Protein 7KUU (pdb70)

InterPro domains:
  IPR000866 Alkyl hydroperoxide reductase subunit C/ Thiol specific antioxidant [PF00578] (6-135)
  IPR013766 Thioredoxin domain [PS51352] (3-159)
  IPR019479 Peroxiredoxin, C-terminal [PF10417] (156-192)
  IPR024706 Peroxiredoxin, AhpC-type [PIRSF000239] (2-208)
  IPR036249 Thioredoxin-like superfamily [SSF52833] (3-209)
  IPR045020 1-Cys peroxiredoxin [cd03016] (5-208)

Structure (mmCIF, N/CA/C/O backbone):
data_7KUU
#
_entry.id   7KUU
#
_cell.length_a   41.569
_cell.length_b   95.239
_cell.length_c   59.830
_cell.angle_alpha   90.000
_cell.angle_beta   105.920
_cell.angle_gamma   90.000
#
_symmetry.space_group_name_H-M   'P 1 21 1'
#
loop_
_entity.id
_entity.type
_entity.pdbx_description
1 polymer 'Alkyl hydroperoxide reductase C'
2 water water
#
loop_
_atom_site.group_PDB
_atom_site.id
_atom_site.type_symbol
_atom_site.label_atom_id
_atom_site.label_alt_id
_atom_site.label_comp_id
_atom_site.label_asym_id
_atom_site.label_entity_id
_atom_site.label_seq_id
_atom_site.pdbx_PDB_ins_code
_atom_site.Cartn_x
_atom_site.Cartn_y
_atom_site.Cartn_z
_atom_site.occupancy
_atom_site.B_iso_or_equiv
_atom_site.auth_seq_id
_atom_site.auth_comp_id
_atom_site.auth_asym_id
_atom_site.auth_atom_id
_atom_site.pdbx_PDB_model_num
ATOM 1 N N . GLY A 1 14 ? -19.366 0.543 16.635 1.00 38.50 -2 GLY A N 1
ATOM 2 C CA . GLY A 1 14 ? -19.174 0.640 18.131 1.00 38.80 -2 GLY A CA 1
ATOM 3 C C . GLY A 1 14 ? -17.774 0.225 18.556 1.00 39.65 -2 GLY A C 1
ATOM 4 O O . GLY A 1 14 ? -17.186 -0.626 17.879 1.00 42.50 -2 GLY A O 1
ATOM 5 N N . SER A 1 15 ? -17.236 0.790 19.639 1.00 40.27 -1 SER A N 1
ATOM 6 C CA . SER A 1 15 ? -15.842 0.516 20.095 1.00 40.16 -1 SER A CA 1
ATOM 7 C C . SER A 1 15 ? -15.705 -0.923 20.591 1.00 36.18 -1 SER A C 1
ATOM 8 O O . SER A 1 15 ? -16.523 -1.352 21.441 1.00 33.11 -1 SER A O 1
ATOM 11 N N . HIS A 1 16 ? -14.651 -1.595 20.125 1.00 33.22 0 HIS A N 1
ATOM 12 C CA . HIS A 1 16 ? -14.292 -3.001 20.452 1.00 31.50 0 HIS A CA 1
ATOM 13 C C . HIS A 1 16 ? -12.840 -3.231 20.034 1.00 29.63 0 HIS A C 1
ATOM 14 O O . HIS A 1 16 ? -12.328 -2.437 19.221 1.00 27.81 0 HIS A O 1
ATOM 21 N N . MET A 1 17 ? -12.215 -4.303 20.522 1.00 34.48 1 MET A N 1
ATOM 22 C CA . MET A 1 17 ? -10.841 -4.703 20.112 1.00 34.93 1 MET A CA 1
ATOM 23 C C . MET A 1 17 ? -10.869 -5.052 18.616 1.00 31.92 1 MET A C 1
ATOM 24 O O . MET A 1 17 ? -11.606 -5.966 18.240 1.00 26.30 1 MET A O 1
ATOM 29 N N . LEU A 1 18 ? -10.137 -4.310 17.783 1.00 32.37 2 LEU A N 1
ATOM 30 C CA . LEU A 1 18 ? -10.191 -4.454 16.301 1.00 33.62 2 LEU A CA 1
ATOM 31 C C . LEU A 1 18 ? -9.649 -5.837 15.908 1.00 36.12 2 LEU A C 1
ATOM 32 O O . LEU A 1 18 ? -8.710 -6.333 16.562 1.00 32.38 2 LEU A O 1
ATOM 37 N N . ARG A 1 19 ? -10.246 -6.428 14.872 1.00 37.90 3 ARG A N 1
ATOM 38 C CA . ARG A 1 19 ? -9.872 -7.745 14.291 1.00 41.01 3 ARG A CA 1
ATOM 39 C C . ARG A 1 19 ? -9.442 -7.497 12.844 1.00 35.34 3 ARG A C 1
ATOM 40 O O . ARG A 1 19 ? -9.976 -6.559 12.262 1.00 32.92 3 ARG A O 1
ATOM 48 N N . LEU A 1 20 ? -8.544 -8.303 12.278 1.00 33.38 4 LEU A N 1
ATOM 49 C CA . LEU A 1 20 ? -8.201 -8.234 10.827 1.00 31.12 4 LEU A CA 1
ATOM 50 C C . LEU A 1 20 ? -9.486 -8.214 9.997 1.00 29.99 4 LEU A C 1
ATOM 51 O O . LEU A 1 20 ? -10.389 -9.005 10.307 1.00 28.02 4 LEU A O 1
ATOM 56 N N . GLY A 1 21 ? -9.564 -7.332 8.995 1.00 31.23 5 GLY A N 1
ATOM 57 C CA . GLY A 1 21 ? -10.739 -7.196 8.110 1.00 30.68 5 GLY A CA 1
ATOM 58 C C . GLY A 1 21 ? -11.754 -6.191 8.626 1.00 30.84 5 GLY A C 1
ATOM 59 O O . GLY A 1 21 ? -12.609 -5.799 7.844 1.00 31.26 5 GLY A O 1
ATOM 60 N N . ASP A 1 22 ? -11.665 -5.780 9.896 1.00 32.58 6 ASP A N 1
ATOM 61 C CA . ASP A 1 22 ? -12.471 -4.665 10.470 1.00 31.23 6 ASP A CA 1
ATOM 62 C C . ASP A 1 22 ? -12.042 -3.372 9.764 1.00 31.11 6 ASP A C 1
ATOM 63 O O . ASP A 1 22 ? -10.843 -3.234 9.418 1.00 27.69 6 ASP A O 1
ATOM 68 N N . ILE A 1 23 ? -12.980 -2.465 9.503 1.00 29.61 7 ILE A N 1
ATOM 69 C CA . ILE A 1 23 ? -12.638 -1.130 8.940 1.00 29.65 7 ILE A CA 1
ATOM 70 C C . ILE A 1 23 ? -11.903 -0.388 10.049 1.00 28.01 7 ILE A C 1
ATOM 71 O O . ILE A 1 23 ? -12.365 -0.491 11.191 1.00 24.22 7 ILE A O 1
ATOM 76 N N . ALA A 1 24 ? -10.781 0.273 9.750 1.00 25.13 8 ALA A N 1
ATOM 77 C CA . ALA A 1 24 ? -10.116 1.163 10.728 1.00 24.56 8 ALA A CA 1
ATOM 78 C C . ALA A 1 24 ? -11.034 2.372 10.915 1.00 25.44 8 ALA A C 1
ATOM 79 O O . ALA A 1 24 ? -11.195 3.162 9.980 1.00 24.95 8 ALA A O 1
ATOM 81 N N . PRO A 1 25 ? -11.694 2.546 12.087 1.00 23.44 9 PRO A N 1
ATOM 82 C CA . PRO A 1 25 ? -12.705 3.588 12.239 1.00 25.34 9 PRO A CA 1
ATOM 83 C C . PRO A 1 25 ? -12.137 5.003 12.055 1.00 26.77 9 PRO A C 1
ATOM 84 O O . PRO A 1 25 ? -11.057 5.322 12.543 1.00 24.73 9 PRO A O 1
ATOM 88 N N . ASP A 1 26 ? -12.887 5.822 11.322 1.00 25.53 10 ASP A N 1
ATOM 89 C CA . ASP A 1 26 ? -12.524 7.228 11.070 1.00 25.22 10 ASP A CA 1
ATOM 90 C C . ASP A 1 26 ? -12.676 8.019 12.368 1.00 26.64 10 ASP A C 1
ATOM 91 O O . ASP A 1 26 ? -13.493 7.619 13.247 1.00 26.55 10 ASP A O 1
ATOM 96 N N . PHE A 1 27 ? -11.933 9.115 12.458 1.00 24.32 11 PHE A N 1
ATOM 97 C CA . PHE A 1 27 ? -12.009 10.097 13.561 1.00 25.99 11 PHE A CA 1
ATOM 98 C C . PHE A 1 27 ? -11.477 11.429 13.037 1.00 24.93 11 PHE A C 1
ATOM 99 O O . PHE A 1 27 ? -10.956 11.462 11.920 1.00 25.62 11 PHE A O 1
ATOM 107 N N . GLU A 1 28 ? -11.656 12.493 13.816 1.00 26.27 12 GLU A N 1
ATOM 108 C CA . GLU A 1 28 ? -11.021 13.812 13.579 1.00 26.57 12 GLU A CA 1
ATOM 109 C C . GLU A 1 28 ? -10.273 14.174 14.865 1.00 24.54 12 GLU A C 1
ATOM 110 O O . GLU A 1 28 ? -10.892 14.112 15.943 1.00 23.86 12 GLU A O 1
ATOM 116 N N . GLN A 1 29 ? -8.991 14.513 14.799 1.00 22.21 13 GLN A N 1
ATOM 117 C CA . GLN A 1 29 ? -8.261 14.819 16.058 1.00 23.09 13 GLN A CA 1
ATOM 118 C C . GLN A 1 29 ? -7.119 15.784 15.792 1.00 23.73 13 GLN A C 1
ATOM 119 O O . GLN A 1 29 ? -6.499 15.729 14.704 1.00 24.18 13 GLN A O 1
ATOM 125 N N . ASP A 1 30 ? -6.827 16.589 16.809 1.00 24.22 14 ASP A N 1
ATOM 126 C CA . ASP A 1 30 ? -5.624 17.449 16.862 1.00 25.35 14 ASP A CA 1
ATOM 127 C C . ASP A 1 30 ? -4.401 16.557 16.756 1.00 22.43 14 ASP A C 1
ATOM 128 O O . ASP A 1 30 ? -4.525 15.352 17.052 1.00 21.23 14 ASP A O 1
ATOM 133 N N . SER A 1 31 ? -3.280 17.139 16.343 1.00 21.59 15 SER A N 1
ATOM 134 C CA . SER A 1 31 ? -1.990 16.447 16.160 1.00 20.60 15 SER A CA 1
ATOM 135 C C . SER A 1 31 ? -0.890 17.493 16.173 1.00 23.17 15 SER A C 1
ATOM 136 O O . SER A 1 31 ? -1.232 18.694 16.179 1.00 24.75 15 SER A O 1
ATOM 139 N N . SER A 1 32 ? 0.359 17.025 16.107 1.00 23.89 16 SER A N 1
ATOM 140 C CA . SER A 1 32 ? 1.592 17.836 15.962 1.00 24.19 16 SER A CA 1
ATOM 141 C C . SER A 1 32 ? 1.603 18.556 14.607 1.00 24.80 16 SER A C 1
ATOM 142 O O . SER A 1 32 ? 2.312 19.536 14.521 1.00 27.22 16 SER A O 1
ATOM 145 N N . GLU A 1 33 ? 0.889 18.065 13.586 1.00 26.55 17 GLU A N 1
ATOM 146 C CA . GLU A 1 33 ? 0.801 18.705 12.236 1.00 29.00 17 GLU A CA 1
ATOM 147 C C . GLU A 1 33 ? -0.652 19.034 11.863 1.00 28.88 17 GLU A C 1
ATOM 148 O O . GLU A 1 33 ? -1.028 18.741 10.726 1.00 34.49 17 GLU A O 1
ATOM 154 N N . GLY A 1 34 ? -1.456 19.565 12.782 1.00 25.67 18 GLY A N 1
ATOM 155 C CA . GLY A 1 34 ? -2.802 20.082 12.503 1.00 23.51 18 GLY A CA 1
ATOM 156 C C . GLY A 1 34 ? -3.897 19.079 12.803 1.00 24.55 18 GLY A C 1
ATOM 157 O O . GLY A 1 34 ? -3.602 17.904 13.054 1.00 23.64 18 GLY A O 1
ATOM 158 N N . ARG A 1 35 ? -5.142 19.536 12.727 1.00 23.44 19 ARG A N 1
ATOM 159 C CA . ARG A 1 35 ? -6.349 18.743 13.027 1.00 23.86 19 ARG A CA 1
ATOM 160 C C . ARG A 1 35 ? -6.58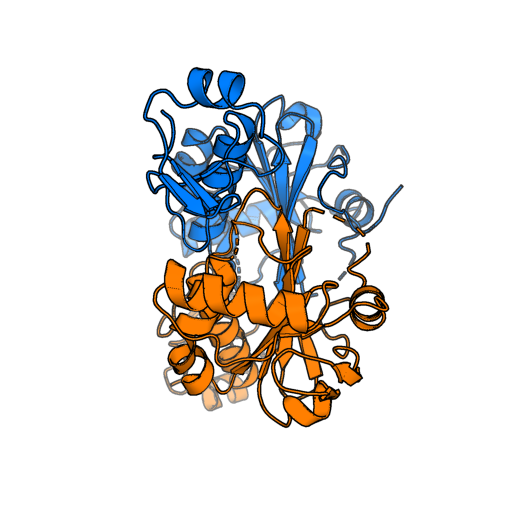8 17.784 11.854 1.00 24.18 19 ARG A C 1
ATOM 161 O O . ARG A 1 35 ? -6.550 18.251 10.692 1.00 24.94 19 ARG A O 1
ATOM 169 N N . ILE A 1 36 ? -6.677 16.474 12.121 1.00 21.79 20 ILE A N 1
ATOM 170 C CA . ILE A 1 36 ? -6.603 15.425 11.057 1.00 23.72 20 ILE A CA 1
ATOM 171 C C . ILE A 1 36 ? -7.871 14.565 11.084 1.00 23.80 20 ILE A C 1
ATOM 172 O O . ILE A 1 36 ? -8.343 14.223 12.174 1.00 25.67 20 ILE A O 1
ATOM 177 N N . ARG A 1 37 ? -8.428 14.273 9.911 1.00 24.61 21 ARG A N 1
ATOM 178 C CA . ARG A 1 37 ? -9.506 13.263 9.740 1.00 24.67 21 ARG A CA 1
ATOM 179 C C . ARG A 1 37 ? -8.846 12.049 9.083 1.00 22.42 21 ARG A C 1
ATOM 180 O O . ARG A 1 37 ? -8.371 12.201 7.979 1.00 23.11 21 ARG A O 1
ATOM 188 N N . LEU A 1 38 ? -8.794 10.899 9.756 1.00 21.65 22 LEU A N 1
ATOM 189 C CA . LEU A 1 38 ? -7.991 9.727 9.321 1.00 19.64 22 LEU A CA 1
ATOM 190 C C . LEU A 1 38 ? -8.242 9.332 7.855 1.00 20.63 22 LEU A C 1
ATOM 191 O O . LEU A 1 38 ? -7.227 9.217 7.092 1.00 18.21 22 LEU A O 1
ATOM 196 N N . HIS A 1 39 ? -9.486 9.005 7.488 1.00 20.88 23 HIS A N 1
ATOM 197 C CA . HIS A 1 39 ? -9.808 8.425 6.152 1.00 21.99 23 HIS A CA 1
ATOM 198 C C . HIS A 1 39 ? -9.463 9.453 5.068 1.00 22.50 23 HIS A C 1
ATOM 199 O O . HIS A 1 39 ? -8.871 9.062 4.038 1.00 24.30 23 HIS A O 1
ATOM 206 N N . GLU A 1 40 ? -9.796 10.725 5.311 1.00 23.36 24 GLU A N 1
ATOM 207 C CA . GLU A 1 40 ? -9.527 11.839 4.360 1.00 26.12 24 GLU A CA 1
ATOM 208 C C . GLU A 1 40 ? -8.009 11.961 4.188 1.00 24.32 24 GLU A C 1
ATOM 209 O O . GLU A 1 40 ? -7.569 12.145 3.031 1.00 21.74 24 GLU A O 1
ATOM 215 N N . TRP A 1 41 ? -7.259 11.841 5.294 1.00 21.84 25 TRP A N 1
ATOM 216 C CA . TRP A 1 41 ? -5.797 12.094 5.350 1.00 24.07 25 TRP A CA 1
ATOM 217 C C . TRP A 1 41 ? -5.057 10.956 4.647 1.00 22.77 25 TRP A C 1
ATOM 218 O O . TRP A 1 41 ? -4.099 11.249 3.890 1.00 22.35 25 TRP A O 1
ATOM 229 N N . LEU A 1 42 ? -5.504 9.712 4.853 1.00 22.89 26 LEU A N 1
ATOM 230 C CA . LEU A 1 42 ? -4.949 8.525 4.153 1.00 24.00 26 LEU A CA 1
ATOM 231 C C . LEU A 1 42 ? -5.214 8.615 2.643 1.00 25.38 26 LEU A C 1
ATOM 232 O O . LEU A 1 42 ? -4.270 8.286 1.864 1.00 26.25 26 LEU A O 1
ATOM 237 N N . GLY A 1 43 ? -6.429 9.030 2.246 1.00 25.65 27 GLY A N 1
ATOM 238 C CA . GLY A 1 43 ? -6.928 8.909 0.863 1.00 26.37 27 GLY A CA 1
ATOM 239 C C . GLY A 1 43 ? -6.928 7.448 0.436 1.00 29.34 27 GLY A C 1
ATOM 240 O O . GLY A 1 43 ? -7.461 6.606 1.180 1.00 27.57 27 GLY A O 1
ATOM 241 N N . ASP A 1 44 ? -6.278 7.128 -0.676 1.00 31.02 28 ASP A N 1
ATOM 242 C CA . ASP A 1 44 ? -6.214 5.729 -1.163 1.00 34.97 28 ASP A CA 1
ATOM 243 C C . ASP A 1 44 ? -4.838 5.129 -0.840 1.00 32.93 28 ASP A C 1
ATOM 244 O O . ASP A 1 44 ? -4.545 4.064 -1.397 1.00 34.37 28 ASP A O 1
ATOM 249 N N . SER A 1 45 ? -4.047 5.734 0.056 1.00 28.06 29 SER A N 1
ATOM 250 C CA . SER A 1 45 ? -2.717 5.189 0.441 1.00 28.22 29 SER A CA 1
ATOM 251 C C . SER A 1 45 ? -2.916 4.038 1.438 1.00 25.22 29 SER A C 1
ATOM 252 O O . SER A 1 45 ? -4.006 3.917 2.038 1.00 19.60 29 SER A O 1
ATOM 255 N N . TRP A 1 46 ? -1.869 3.240 1.620 1.00 23.99 30 TRP A N 1
ATOM 256 C CA . TRP A 1 46 ? -1.694 2.377 2.819 1.00 23.86 30 TRP A CA 1
ATOM 257 C C . TRP A 1 46 ? -1.366 3.262 4.030 1.00 22.28 30 TRP A C 1
ATOM 258 O O . TRP A 1 46 ? -0.767 4.323 3.816 1.00 21.70 30 TRP A O 1
ATOM 269 N N . GLY A 1 47 ? -1.816 2.865 5.231 1.00 22.01 31 GLY A N 1
ATOM 270 C CA . GLY A 1 47 ? -1.605 3.583 6.508 1.00 19.87 31 GLY A CA 1
ATOM 271 C C . GLY A 1 47 ? -1.003 2.671 7.567 1.00 20.19 31 GLY A C 1
ATOM 272 O O . GLY A 1 47 ? -1.249 1.446 7.493 1.00 20.03 31 GLY A O 1
ATOM 273 N N . VAL A 1 48 ? -0.173 3.213 8.458 1.00 19.16 32 VAL A N 1
ATOM 274 C CA . VAL A 1 48 ? 0.297 2.546 9.710 1.00 21.00 32 VAL A CA 1
ATOM 275 C C . VAL A 1 48 ? 0.038 3.540 10.837 1.00 21.05 32 VAL A C 1
ATOM 276 O O . VAL A 1 48 ? 0.617 4.646 10.803 1.00 23.53 32 VAL A O 1
ATOM 280 N N . LEU A 1 49 ? -0.863 3.174 11.737 1.00 19.33 33 LEU A N 1
ATOM 281 C CA . LEU A 1 49 ? -1.202 3.926 12.961 1.00 18.92 33 LEU A CA 1
ATOM 282 C C . LEU A 1 49 ? -0.475 3.264 14.138 1.00 19.69 33 LEU A C 1
ATOM 283 O O . LEU A 1 49 ? -0.787 2.111 14.464 1.00 19.35 33 LEU A O 1
ATOM 288 N N . PHE A 1 50 ? 0.517 3.954 14.696 1.00 21.85 34 PHE A N 1
ATOM 289 C CA . PHE A 1 50 ? 1.319 3.514 15.857 1.00 23.31 34 PHE A CA 1
ATOM 290 C C . PHE A 1 50 ? 0.778 4.172 17.124 1.00 23.21 34 PHE A C 1
ATOM 291 O O . PHE A 1 50 ? 0.807 5.408 17.179 1.00 22.95 34 PHE A O 1
ATOM 299 N N . SER A 1 51 ? 0.393 3.407 18.138 1.00 22.94 35 SER A N 1
ATOM 300 C CA . SER A 1 51 ? 0.003 3.984 19.450 1.00 24.90 35 SER A CA 1
ATOM 301 C C . SER A 1 51 ? 1.204 3.963 20.406 1.00 27.25 35 SER A C 1
ATOM 302 O O . SER A 1 51 ? 2.107 3.106 20.254 1.00 29.94 35 SER A O 1
ATOM 305 N N . HIS A 1 52 ? 1.204 4.917 21.338 1.00 26.45 36 HIS A N 1
ATOM 306 C CA . HIS A 1 52 ? 2.226 5.163 22.373 1.00 26.11 36 HIS A CA 1
ATOM 307 C C . HIS A 1 52 ? 1.463 5.574 23.625 1.00 29.51 36 HIS A C 1
ATOM 308 O O . HIS A 1 52 ? 0.697 6.527 23.584 1.00 27.07 36 HIS A O 1
ATOM 315 N N . PRO A 1 53 ? 1.576 4.815 24.737 1.00 29.46 37 PRO A N 1
ATOM 316 C CA . PRO A 1 53 ? 0.909 5.152 26.002 1.00 30.93 37 PRO A CA 1
ATOM 317 C C . PRO A 1 53 ? 1.039 6.591 26.543 1.00 28.43 37 PRO A C 1
ATOM 318 O O . PRO A 1 53 ? 0.067 7.117 27.106 1.00 24.28 37 PRO A O 1
ATOM 322 N N . ALA A 1 54 ? 2.233 7.166 26.434 1.00 25.27 38 ALA A N 1
ATOM 323 C CA . ALA A 1 54 ? 2.542 8.528 26.919 1.00 27.38 38 ALA A CA 1
ATOM 324 C C . ALA A 1 54 ? 3.830 9.037 26.259 1.00 26.07 38 ALA A C 1
ATOM 325 O O . ALA A 1 54 ? 4.693 8.213 25.947 1.00 28.04 38 ALA A O 1
ATOM 327 N N . ASP A 1 55 ? 3.915 10.360 26.100 1.00 22.59 39 ASP A N 1
ATOM 328 C CA . ASP A 1 55 ? 5.103 11.135 25.681 1.00 24.48 39 ASP A CA 1
ATOM 329 C C . ASP A 1 55 ? 6.257 10.876 26.669 1.00 23.57 39 ASP A C 1
ATOM 330 O O . ASP A 1 55 ? 5.983 10.379 27.762 1.00 22.85 39 ASP A O 1
ATOM 335 N N . PHE A 1 56 ? 7.499 11.197 26.294 1.00 22.98 40 PHE A N 1
ATOM 336 C CA . PHE A 1 56 ? 8.705 11.181 27.173 1.00 22.08 40 PHE A CA 1
ATOM 337 C C . PHE A 1 56 ? 8.907 9.793 27.814 1.00 22.45 40 PHE A C 1
ATOM 338 O O . PHE A 1 56 ? 9.182 9.732 29.042 1.00 23.99 40 PHE A O 1
ATOM 346 N N . THR A 1 57 ? 8.784 8.717 27.029 1.00 21.23 41 THR A N 1
ATOM 347 C CA . THR A 1 57 ? 9.006 7.296 27.452 1.00 21.83 41 THR A CA 1
ATOM 348 C C . THR A 1 57 ? 10.116 6.742 26.570 1.00 21.89 41 THR A C 1
ATOM 349 O O . THR A 1 57 ? 10.118 6.995 25.376 1.00 23.20 41 THR A O 1
ATOM 353 N N . PRO A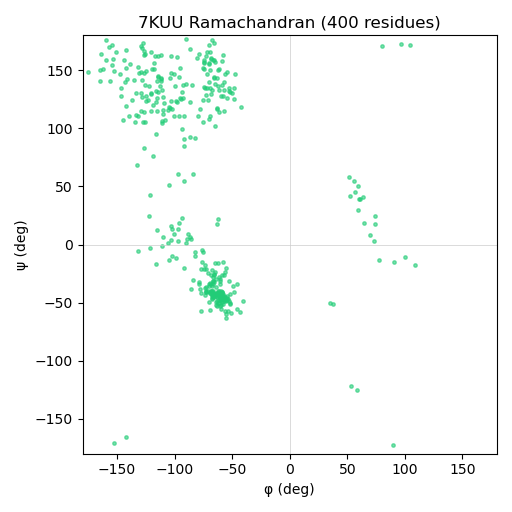 1 58 ? 11.157 6.098 27.133 1.00 21.26 42 PRO A N 1
ATOM 354 C CA . PRO A 1 58 ? 12.375 5.828 26.373 1.00 20.79 42 PRO A CA 1
ATOM 355 C C . PRO A 1 58 ? 12.211 4.895 25.156 1.00 20.39 42 PRO A C 1
ATOM 356 O O . PRO A 1 58 ? 12.785 5.191 24.123 1.00 19.82 42 PRO A O 1
ATOM 360 N N . VAL A 1 59 ? 11.487 3.777 25.283 1.00 19.73 43 VAL A N 1
ATOM 361 C CA . VAL A 1 59 ? 11.320 2.841 24.132 1.00 20.29 43 VAL A CA 1
ATOM 362 C C . VAL A 1 59 ? 10.598 3.586 23.006 1.00 20.51 43 VAL A C 1
ATOM 363 O O . VAL A 1 59 ? 11.035 3.525 21.865 1.00 21.83 43 VAL A O 1
ATOM 376 N N . THR A 1 61 ? 10.371 6.786 22.459 1.00 18.40 45 THR A N 1
ATOM 377 C CA . THR A 1 61 ? 11.259 7.755 21.844 1.00 20.13 45 THR A CA 1
ATOM 378 C C . THR A 1 61 ? 12.016 7.079 20.696 1.00 19.42 45 THR A C 1
ATOM 379 O O . THR A 1 61 ? 12.016 7.624 19.592 1.00 18.94 45 THR A O 1
ATOM 383 N N . THR A 1 62 ? 12.618 5.919 20.937 1.00 21.29 46 THR A N 1
ATOM 384 C CA . THR A 1 62 ? 13.481 5.214 19.947 1.00 21.90 46 THR A CA 1
ATOM 385 C C . THR A 1 62 ? 12.620 4.741 18.763 1.00 23.33 46 THR A C 1
ATOM 386 O O . THR A 1 62 ? 13.125 4.712 17.623 1.00 21.82 46 THR A O 1
ATOM 390 N N . GLU A 1 63 ? 11.346 4.416 19.008 1.00 23.38 47 GLU A N 1
ATOM 391 C CA . GLU A 1 63 ? 10.434 3.916 17.941 1.00 24.56 47 GLU A CA 1
ATOM 392 C C . GLU A 1 63 ? 10.035 5.062 17.009 1.00 22.71 47 GLU A C 1
ATOM 393 O O . GLU A 1 63 ? 10.040 4.856 15.786 1.00 24.39 47 GLU A O 1
ATOM 399 N N . LEU A 1 64 ? 9.712 6.222 17.558 1.00 23.47 48 LEU A N 1
ATOM 400 C CA . LEU A 1 64 ? 9.383 7.422 16.750 1.00 23.41 48 LEU A CA 1
ATOM 401 C C . LEU A 1 64 ? 10.642 7.859 16.011 1.00 22.61 48 LEU A C 1
ATOM 402 O O . LEU A 1 64 ? 10.496 8.274 14.849 1.00 24.08 48 LEU A O 1
ATOM 407 N N . GLY A 1 65 ? 11.833 7.702 16.605 1.00 20.00 49 GLY A N 1
ATOM 408 C CA . GLY A 1 65 ? 13.109 7.972 15.900 1.00 20.34 49 GLY A CA 1
ATOM 409 C C . GLY A 1 65 ? 13.260 7.154 14.609 1.00 20.22 49 GLY A C 1
ATOM 410 O O . GLY A 1 65 ? 13.468 7.754 13.566 1.00 17.64 49 GLY A O 1
ATOM 411 N N . PHE A 1 66 ? 13.187 5.819 14.707 1.00 22.10 50 PHE A N 1
ATOM 412 C CA . PHE A 1 66 ? 13.334 4.841 13.597 1.00 25.16 50 PHE A CA 1
ATOM 413 C C . PHE A 1 66 ? 12.229 5.031 12.555 1.00 22.75 50 PHE A C 1
ATOM 414 O O . PHE A 1 66 ? 12.513 4.911 11.332 1.00 22.80 50 PHE A O 1
ATOM 422 N N . THR A 1 67 ? 11.006 5.299 13.015 1.00 20.85 51 THR A N 1
ATOM 423 C CA . THR A 1 67 ? 9.829 5.567 12.164 1.00 21.46 51 THR A CA 1
ATOM 424 C C . THR A 1 67 ? 10.102 6.763 11.274 1.00 21.22 51 THR A C 1
ATOM 425 O O . THR A 1 67 ? 9.698 6.731 10.101 1.00 24.25 51 THR A O 1
ATOM 429 N N . ALA A 1 68 ? 10.689 7.803 11.853 1.00 21.77 52 ALA A N 1
ATOM 430 C CA . ALA A 1 68 ? 11.058 9.036 11.132 1.00 23.41 52 ALA A CA 1
ATOM 431 C C . ALA A 1 68 ? 12.236 8.727 10.190 1.00 23.22 52 ALA A C 1
ATOM 432 O O . ALA A 1 68 ? 12.233 9.268 9.092 1.00 22.02 52 ALA A O 1
ATOM 434 N N . LYS A 1 69 ? 13.174 7.857 10.570 1.00 24.55 53 LYS A N 1
ATOM 435 C CA . LYS A 1 69 ? 14.348 7.527 9.714 1.00 24.71 53 LYS A CA 1
ATOM 436 C C . LYS A 1 69 ? 13.930 6.753 8.451 1.00 25.35 53 LYS A C 1
ATOM 437 O O . LYS A 1 69 ? 14.638 6.858 7.431 1.00 27.23 53 LYS A O 1
ATOM 443 N N . LEU A 1 70 ? 12.814 6.026 8.494 1.00 27.40 54 LEU A N 1
ATOM 444 C CA . LEU A 1 70 ? 12.296 5.188 7.375 1.00 28.12 54 LEU A CA 1
ATOM 445 C C . LEU A 1 70 ? 11.291 5.990 6.538 1.00 27.33 54 LEU A C 1
ATOM 446 O O . LEU A 1 70 ? 10.469 5.370 5.867 1.00 28.63 54 LEU A O 1
ATOM 451 N N . LYS A 1 71 ? 11.365 7.321 6.585 1.00 28.88 55 LYS A N 1
ATOM 452 C CA . LYS A 1 71 ? 10.575 8.265 5.748 1.00 30.71 55 LYS A CA 1
ATOM 453 C C . LYS A 1 71 ? 10.577 7.838 4.274 1.00 26.37 55 LYS A C 1
ATOM 454 O O . LYS A 1 71 ? 9.487 7.736 3.698 1.00 23.34 55 LYS A O 1
ATOM 460 N N . ASP A 1 72 ? 11.758 7.671 3.680 1.00 25.95 56 ASP A N 1
ATOM 461 C CA . ASP A 1 72 ? 11.896 7.324 2.241 1.00 29.71 56 ASP A CA 1
ATOM 462 C C . ASP A 1 72 ? 11.284 5.938 2.020 1.00 26.95 56 ASP A C 1
ATOM 463 O O . ASP A 1 72 ? 10.532 5.789 1.028 1.00 24.85 56 ASP A O 1
ATOM 468 N N . GLN A 1 73 ? 11.544 4.992 2.939 1.00 26.80 57 GLN A N 1
ATOM 469 C CA . GLN A 1 73 ? 11.089 3.578 2.843 1.00 27.85 57 GLN A CA 1
ATOM 470 C C . GLN A 1 73 ? 9.557 3.538 2.860 1.00 27.11 57 GLN A C 1
ATOM 471 O O . GLN A 1 73 ? 8.981 2.811 2.038 1.00 28.12 57 GLN A O 1
ATOM 477 N N . PHE A 1 74 ? 8.890 4.309 3.721 1.00 26.48 58 PHE A N 1
ATOM 478 C CA . PHE A 1 74 ? 7.403 4.311 3.772 1.00 24.78 58 PHE A CA 1
ATOM 479 C C . PHE A 1 74 ? 6.866 4.949 2.481 1.00 24.97 58 PHE A C 1
ATOM 480 O O . PHE A 1 74 ? 5.820 4.520 1.963 1.00 24.65 58 PHE A O 1
ATOM 488 N N . ALA A 1 75 ? 7.585 5.930 1.937 1.00 26.67 59 ALA A N 1
ATOM 489 C CA . ALA A 1 75 ? 7.117 6.742 0.787 1.00 25.35 59 ALA A CA 1
ATOM 490 C C . ALA A 1 75 ? 7.292 5.915 -0.495 1.00 26.46 59 ALA A C 1
ATOM 491 O O . ALA A 1 75 ? 6.422 5.967 -1.374 1.00 25.93 59 ALA A O 1
ATOM 493 N N . GLN A 1 76 ? 8.383 5.158 -0.596 1.00 28.75 60 GLN A N 1
ATOM 494 C CA . GLN A 1 76 ? 8.570 4.189 -1.705 1.00 29.89 60 GLN A CA 1
ATOM 495 C C . GLN A 1 76 ? 7.339 3.274 -1.800 1.00 30.13 60 GLN A C 1
ATOM 496 O O . GLN A 1 76 ? 6.896 3.003 -2.927 1.00 33.69 60 GLN A O 1
ATOM 502 N N . ARG A 1 77 ? 6.805 2.806 -0.669 1.00 25.54 61 ARG A N 1
ATOM 503 C CA . ARG A 1 77 ? 5.705 1.803 -0.647 1.00 25.48 61 ARG A CA 1
ATOM 504 C C . ARG A 1 77 ? 4.343 2.506 -0.686 1.00 23.59 61 ARG A C 1
ATOM 505 O O . ARG A 1 77 ? 3.328 1.815 -0.511 1.00 23.65 61 ARG A O 1
ATOM 513 N N . GLY A 1 78 ? 4.302 3.836 -0.823 1.00 25.24 62 GLY A N 1
ATOM 514 C CA . GLY A 1 78 ? 3.036 4.613 -0.760 1.00 23.94 62 GLY A CA 1
ATOM 515 C C . GLY A 1 78 ? 2.322 4.481 0.587 1.00 23.77 62 GLY A C 1
ATOM 516 O O . GLY A 1 78 ? 1.057 4.446 0.613 1.00 24.17 62 GLY A O 1
ATOM 517 N N . VAL A 1 79 ? 3.085 4.459 1.687 1.00 22.92 63 VAL A N 1
ATOM 518 C CA . VAL A 1 79 ? 2.550 4.247 3.063 1.00 22.97 63 VAL A CA 1
ATOM 519 C C . VAL A 1 79 ? 2.628 5.547 3.863 1.00 22.10 63 VAL A C 1
ATOM 520 O O . VAL A 1 79 ? 3.764 6.019 4.061 1.00 20.40 63 VAL A O 1
ATOM 524 N N . LYS A 1 80 ? 1.480 6.025 4.360 1.00 21.83 64 LYS A N 1
ATOM 525 C CA . LYS A 1 80 ? 1.352 7.197 5.274 1.00 23.51 64 LYS A CA 1
ATOM 526 C C . LYS A 1 80 ? 1.425 6.717 6.734 1.00 24.54 64 LYS A C 1
ATOM 527 O O . LYS A 1 80 ? 0.803 5.695 7.069 1.00 21.06 64 LYS A O 1
ATOM 533 N N . VAL A 1 81 ? 2.140 7.454 7.582 1.00 24.82 65 VAL A N 1
ATOM 534 C CA . VAL A 1 81 ? 2.465 7.044 8.973 1.00 24.20 65 VAL A CA 1
ATOM 535 C C . VAL A 1 81 ? 1.781 8.043 9.903 1.00 23.64 65 VAL A C 1
ATOM 536 O O . VAL A 1 81 ? 1.901 9.254 9.643 1.00 24.85 65 VAL A O 1
ATOM 540 N N . LEU A 1 82 ? 1.074 7.559 10.923 1.00 22.99 66 LEU A N 1
ATOM 541 C CA . LEU A 1 82 ? 0.628 8.412 12.060 1.00 23.91 66 LEU A CA 1
ATOM 542 C C . LEU A 1 82 ? 1.047 7.744 13.364 1.00 20.02 66 LEU A C 1
ATOM 543 O O . LEU A 1 82 ? 0.932 6.493 13.466 1.00 18.28 66 LEU A O 1
ATOM 548 N N . ALA A 1 83 ? 1.469 8.553 14.326 1.00 17.78 67 ALA A N 1
ATOM 549 C CA . ALA A 1 83 ? 1.604 8.156 15.745 1.00 18.37 67 ALA A CA 1
ATOM 550 C C . ALA A 1 83 ? 0.355 8.631 16.496 1.00 18.84 67 ALA A C 1
ATOM 551 O O . ALA A 1 83 ? -0.335 9.510 15.979 1.00 19.45 67 ALA A O 1
ATOM 553 N N . LEU A 1 84 ? 0.092 8.071 17.673 1.00 19.89 68 LEU A N 1
ATOM 554 C CA . LEU A 1 84 ? -1.084 8.414 18.515 1.00 21.43 68 LEU A CA 1
ATOM 555 C C . LEU A 1 84 ? -0.665 8.278 19.970 1.00 24.66 68 LEU A C 1
ATOM 556 O O . LEU A 1 84 ? -0.131 7.193 20.328 1.00 24.57 68 LEU A O 1
ATOM 561 N N . SER A 1 85 ? -0.904 9.328 20.762 1.00 25.40 69 SER A N 1
ATOM 562 C CA . SER A 1 85 ? -0.633 9.365 22.220 1.00 26.79 69 SER A CA 1
ATOM 563 C C . SER A 1 85 ? -1.660 10.243 22.947 1.00 25.34 69 SER A C 1
ATOM 564 O O . SER A 1 85 ? -2.112 11.258 22.375 1.00 22.84 69 SER A O 1
ATOM 567 N N . VAL A 1 86 ? -1.995 9.881 24.187 1.00 28.86 70 VAL A N 1
ATOM 568 C CA . VAL A 1 86 ? -2.925 10.665 25.052 1.00 31.77 70 VAL A CA 1
ATOM 569 C C . VAL A 1 86 ? -2.058 11.705 25.765 1.00 33.09 70 VAL A C 1
ATOM 570 O O . VAL A 1 86 ? -1.485 11.387 26.817 1.00 41.33 70 VAL A O 1
ATOM 574 N N . ASP A 1 87 ? -1.947 12.886 25.170 1.00 32.30 71 ASP A N 1
ATOM 575 C CA . ASP A 1 87 ? -1.098 14.020 25.626 1.00 32.01 71 ASP A CA 1
ATOM 576 C C . ASP A 1 87 ? -1.394 15.186 24.679 1.00 31.23 71 ASP A C 1
ATOM 577 O O . ASP A 1 87 ? -1.733 14.956 23.515 1.00 30.16 71 ASP A O 1
ATOM 582 N N . PRO A 1 88 ? -1.317 16.456 25.148 1.00 29.73 72 PRO A N 1
ATOM 583 C CA . PRO A 1 88 ? -1.622 17.616 24.308 1.00 30.28 72 PRO A CA 1
ATOM 584 C C . PRO A 1 88 ? -0.581 17.868 23.200 1.00 29.50 72 PRO A C 1
ATOM 585 O O . PRO A 1 88 ? 0.513 17.337 23.308 1.00 25.97 72 PRO A O 1
ATOM 589 N N . VAL A 1 89 ? -0.928 18.709 22.212 1.00 27.47 73 VAL A N 1
ATOM 590 C CA . VAL A 1 89 ? -0.038 19.102 21.076 1.00 27.37 73 VAL A CA 1
ATOM 591 C C . VAL A 1 89 ? 1.306 19.590 21.634 1.00 25.54 73 VAL A C 1
ATOM 592 O O . VAL A 1 89 ? 2.340 19.167 21.099 1.00 22.50 73 VAL A O 1
ATOM 596 N N . ASP A 1 90 ? 1.261 20.526 22.595 1.00 26.25 74 ASP A N 1
ATOM 597 C CA . ASP A 1 90 ? 2.434 21.223 23.194 1.00 26.34 74 ASP A CA 1
ATOM 598 C C . ASP A 1 90 ? 3.440 20.157 23.660 1.00 25.44 74 ASP A C 1
ATOM 599 O O . ASP A 1 90 ? 4.628 20.207 23.242 1.00 28.51 74 ASP A O 1
ATOM 604 N N . SER A 1 91 ? 2.958 19.169 24.410 1.00 23.90 75 SER A N 1
ATOM 605 C CA . SER A 1 91 ? 3.734 18.008 24.918 1.00 23.99 75 SER A CA 1
ATOM 606 C C . SER A 1 91 ? 4.348 17.221 23.748 1.00 22.78 75 SER A C 1
ATOM 607 O O . SER A 1 91 ? 5.556 16.973 23.777 1.00 20.39 75 SER A O 1
ATOM 610 N N . HIS A 1 92 ? 3.552 16.875 22.729 1.00 24.42 76 HIS A N 1
ATOM 611 C CA . HIS A 1 92 ? 4.027 16.197 21.488 1.00 23.84 76 HIS A CA 1
ATOM 612 C C . HIS A 1 92 ? 5.166 16.992 20.838 1.00 23.44 76 HIS A C 1
ATOM 613 O O . HIS A 1 92 ? 6.162 16.358 20.401 1.00 21.30 76 HIS A O 1
ATOM 620 N N . LEU A 1 93 ? 5.033 18.322 20.747 1.00 25.54 77 LEU A N 1
ATOM 621 C CA . LEU A 1 93 ? 6.008 19.165 20.000 1.00 23.28 77 LEU A CA 1
ATOM 622 C C . LEU A 1 93 ? 7.335 19.168 20.758 1.00 22.25 77 LEU A C 1
ATOM 623 O O . LEU A 1 93 ? 8.403 19.015 20.111 1.00 18.09 77 LEU A O 1
ATOM 628 N N . LYS A 1 94 ? 7.277 19.283 22.087 1.00 24.62 78 LYS A N 1
ATOM 629 C CA . LYS A 1 94 ? 8.488 19.217 22.963 1.00 25.98 78 LYS A CA 1
ATOM 630 C C . LYS A 1 94 ? 9.172 17.861 22.788 1.00 23.90 78 LYS A C 1
ATOM 631 O O . LYS A 1 94 ? 10.412 17.807 22.708 1.00 20.69 78 LYS A O 1
ATOM 637 N N . TRP A 1 95 ? 8.378 16.797 22.769 1.00 24.87 79 TRP A N 1
ATOM 638 C CA . TRP A 1 95 ? 8.879 15.402 22.663 1.00 24.61 79 TRP A CA 1
ATOM 639 C C . TRP A 1 95 ? 9.544 15.205 21.296 1.00 25.40 79 TRP A C 1
ATOM 640 O O . TRP A 1 95 ? 10.638 14.593 21.250 1.00 26.25 79 TRP A O 1
ATOM 651 N N . ILE A 1 96 ? 8.938 15.749 20.232 1.00 25.22 80 ILE A N 1
ATOM 652 C CA . ILE A 1 96 ? 9.491 15.705 18.845 1.00 24.88 80 ILE A CA 1
ATOM 653 C C . ILE A 1 96 ? 10.867 16.372 18.846 1.00 24.85 80 ILE A C 1
ATOM 654 O O . ILE A 1 96 ? 11.761 15.839 18.177 1.00 26.10 80 ILE A O 1
ATOM 659 N N . ASP A 1 97 ? 11.045 17.485 19.568 1.00 25.29 81 ASP A N 1
ATOM 660 C CA . ASP A 1 97 ? 12.376 18.150 19.700 1.00 28.79 81 ASP A CA 1
ATOM 661 C C . ASP A 1 97 ? 13.410 17.175 20.291 1.00 25.25 81 ASP A C 1
ATOM 662 O O . ASP A 1 97 ? 14.503 17.101 19.743 1.00 29.03 81 ASP A O 1
ATOM 667 N N . ASP A 1 98 ? 13.070 16.436 21.352 1.00 25.17 82 ASP A N 1
ATOM 668 C CA . ASP A 1 98 ? 13.968 15.429 22.001 1.00 23.17 82 ASP A CA 1
ATOM 669 C C . ASP A 1 98 ? 14.242 14.259 21.050 1.00 21.43 82 ASP A C 1
ATOM 670 O O . ASP A 1 98 ? 15.430 13.845 20.915 1.00 22.70 82 ASP A O 1
ATOM 675 N N . ILE A 1 99 ? 13.196 13.773 20.373 1.00 19.71 83 ILE A N 1
ATOM 676 C CA . ILE A 1 99 ? 13.311 12.660 19.386 1.00 18.61 83 ILE A CA 1
ATOM 677 C C . ILE A 1 99 ? 14.274 13.114 18.282 1.00 19.72 83 ILE A C 1
ATOM 678 O O . ILE A 1 99 ? 15.232 12.384 18.023 1.00 18.48 83 ILE A O 1
ATOM 683 N N . ASN A 1 100 ? 14.032 14.283 17.686 1.00 21.67 84 ASN A N 1
ATOM 684 C CA . ASN A 1 100 ? 14.781 14.779 16.502 1.00 22.97 84 ASN A CA 1
ATOM 685 C C . ASN A 1 100 ? 16.269 14.829 16.862 1.00 25.73 84 ASN A C 1
ATOM 686 O O . ASN A 1 100 ? 17.084 14.384 16.063 1.00 26.86 84 ASN A O 1
ATOM 691 N N . GLU A 1 101 ? 16.583 15.332 18.058 1.00 27.95 85 GLU A N 1
ATOM 692 C CA . GLU A 1 101 ? 17.959 15.570 18.572 1.00 27.61 85 GLU A CA 1
ATOM 693 C C . GLU A 1 101 ? 18.637 14.265 19.042 1.00 24.29 85 GLU A C 1
ATOM 694 O O . GLU A 1 101 ? 19.764 13.999 18.594 1.00 28.47 85 GLU A O 1
ATOM 700 N N . THR A 1 102 ? 18.049 13.526 19.978 1.00 24.30 86 THR A N 1
ATOM 701 C CA . THR A 1 102 ? 18.658 12.300 20.585 1.00 22.89 86 THR A CA 1
ATOM 702 C C . THR A 1 102 ? 18.681 11.143 19.571 1.00 22.85 86 THR A C 1
ATOM 703 O O . THR A 1 102 ? 19.474 10.235 19.770 1.00 24.37 86 THR A O 1
ATOM 707 N N . GLN A 1 103 ? 17.798 11.122 18.567 1.00 22.27 87 GLN A N 1
ATOM 708 C CA . GLN A 1 103 ? 17.751 10.003 17.586 1.00 23.49 87 GLN A CA 1
ATOM 709 C C . GLN A 1 103 ? 18.345 10.474 16.255 1.00 27.46 87 GLN A C 1
ATOM 710 O O . GLN A 1 103 ? 18.362 9.662 15.307 1.00 28.69 87 GLN A O 1
ATOM 716 N N . ASP A 1 104 ? 18.808 11.730 16.172 1.00 29.19 88 ASP A N 1
ATOM 717 C CA . ASP A 1 104 ? 19.519 12.244 14.975 1.00 31.15 88 ASP A CA 1
ATOM 718 C C . ASP A 1 104 ? 18.586 12.123 13.756 1.00 30.31 88 ASP A C 1
ATOM 719 O O . ASP A 1 104 ? 18.995 11.557 12.713 1.00 27.99 88 ASP A O 1
ATOM 724 N N . THR A 1 105 ? 17.349 12.607 13.875 1.00 26.79 89 THR A N 1
ATOM 725 C CA . THR A 1 105 ? 16.376 12.532 12.767 1.00 26.09 89 THR A CA 1
ATOM 726 C C . THR A 1 105 ? 15.535 13.808 12.740 1.00 26.46 89 THR A C 1
ATOM 727 O O . THR A 1 105 ? 15.925 14.811 13.358 1.00 23.56 89 THR A O 1
ATOM 731 N N . ARG A 1 106 ? 14.439 13.762 11.990 1.00 27.93 90 ARG A N 1
ATOM 732 C CA . ARG A 1 106 ? 13.448 14.856 11.908 1.00 28.64 90 ARG A CA 1
ATOM 733 C C . ARG A 1 106 ? 12.073 14.206 11.760 1.00 25.58 90 ARG A C 1
ATOM 734 O O . ARG A 1 106 ? 11.816 13.607 10.703 1.00 24.34 90 ARG A O 1
ATOM 742 N N . VAL A 1 107 ? 11.241 14.236 12.804 1.00 23.76 91 VAL A N 1
ATOM 743 C CA . VAL A 1 107 ? 9.867 13.668 12.743 1.00 24.95 91 VAL A CA 1
ATOM 744 C C . VAL A 1 107 ? 9.109 14.484 11.703 1.00 27.93 91 VAL A C 1
ATOM 745 O O . VAL A 1 107 ? 8.958 15.707 11.950 1.00 27.85 91 VAL A O 1
ATOM 749 N N . ASN A 1 108 ? 8.677 13.844 10.604 1.00 28.06 92 ASN A N 1
ATOM 750 C CA . ASN A 1 108 ? 7.915 14.500 9.506 1.00 30.86 92 ASN A CA 1
ATOM 751 C C . ASN A 1 108 ? 6.489 13.947 9.381 1.00 27.35 92 ASN A C 1
ATOM 752 O O . ASN A 1 108 ? 5.847 14.273 8.380 1.00 26.00 92 ASN A O 1
ATOM 757 N N . PHE A 1 109 ? 5.994 13.177 10.353 1.00 25.83 93 PHE A N 1
ATOM 758 C CA . PHE A 1 109 ? 4.610 12.615 10.356 1.00 22.59 93 PHE A CA 1
ATOM 759 C C . PHE A 1 109 ? 3.857 13.165 11.560 1.00 21.98 93 PHE A C 1
ATOM 760 O O . PHE A 1 109 ? 4.463 13.622 12.524 1.00 23.02 93 PHE A O 1
ATOM 768 N N . PRO A 1 110 ? 2.509 13.200 11.526 1.00 20.22 94 PRO A N 1
ATOM 769 C CA . PRO A 1 110 ? 1.740 13.739 12.646 1.00 20.51 94 PRO A CA 1
ATOM 770 C C . PRO A 1 110 ? 1.721 12.765 13.831 1.00 20.26 94 PRO A C 1
ATOM 771 O O . PRO A 1 110 ? 1.543 11.560 13.647 1.00 20.49 94 PRO A O 1
ATOM 775 N N . ILE A 1 111 ? 1.935 13.291 15.024 1.00 19.12 95 ILE A N 1
ATOM 776 C CA . ILE A 1 111 ? 1.586 12.584 16.279 1.00 18.79 95 ILE A CA 1
ATOM 777 C C . ILE A 1 111 ? 0.214 13.113 16.706 1.00 18.56 95 ILE A C 1
ATOM 778 O O . ILE A 1 111 ? 0.113 14.280 17.085 1.00 18.26 95 ILE A O 1
ATOM 783 N N . ILE A 1 112 ? -0.815 12.282 16.620 1.00 20.49 96 ILE A N 1
ATOM 784 C CA . ILE A 1 112 ? -2.207 12.631 17.031 1.00 20.31 96 ILE A CA 1
ATOM 785 C C . ILE A 1 112 ? -2.208 13.002 18.515 1.00 20.58 96 ILE A C 1
ATOM 786 O O . ILE A 1 112 ? -1.677 12.201 19.315 1.00 19.24 96 ILE A O 1
ATOM 791 N N . ALA A 1 113 ? -2.769 14.163 18.878 1.00 20.64 97 ALA A N 1
ATOM 792 C CA . ALA A 1 113 ? -2.911 14.613 20.288 1.00 20.48 97 ALA A CA 1
ATOM 793 C C . ALA A 1 113 ? -4.271 14.160 20.807 1.00 22.28 97 ALA A C 1
ATOM 794 O O . ALA A 1 113 ? -5.248 14.902 20.614 1.00 23.45 97 ALA A O 1
ATOM 796 N N . ASP A 1 114 ? -4.331 12.973 21.404 1.00 21.43 98 ASP A N 1
ATOM 797 C CA . ASP A 1 114 ? -5.602 12.343 21.843 1.00 21.94 98 ASP A CA 1
ATOM 798 C C . ASP A 1 114 ? -5.914 12.727 23.302 1.00 22.33 98 ASP A C 1
ATOM 799 O O . ASP A 1 114 ? -6.173 11.817 24.118 1.00 20.59 98 ASP A O 1
ATOM 804 N N . ALA A 1 115 ? -5.958 14.028 23.592 1.00 22.49 99 ALA A N 1
ATOM 805 C CA . ALA A 1 115 ? -5.997 14.597 24.956 1.00 23.34 99 ALA A CA 1
ATOM 806 C C . ALA A 1 115 ? -7.353 14.276 25.595 1.00 24.26 99 ALA A C 1
ATOM 807 O O . ALA A 1 115 ? -7.373 14.022 26.792 1.00 25.29 99 ALA A O 1
ATOM 809 N N . ASP A 1 116 ? -8.420 14.215 24.800 1.00 23.68 100 ASP A N 1
ATOM 810 C CA . ASP A 1 116 ? -9.784 13.871 25.268 1.00 26.91 100 ASP A CA 1
ATOM 811 C C . ASP A 1 116 ? -10.010 12.348 25.181 1.00 26.11 100 ASP A C 1
ATOM 812 O O . ASP A 1 116 ? -11.136 11.909 25.485 1.00 24.93 100 ASP A O 1
ATOM 817 N N . ARG A 1 117 ? -8.998 11.582 24.753 1.00 25.82 101 ARG A N 1
ATOM 818 C CA . ARG A 1 117 ? -8.999 10.090 24.729 1.00 28.61 101 ARG A CA 1
ATOM 819 C C . ARG A 1 117 ? -9.951 9.512 23.670 1.00 27.22 101 ARG A C 1
ATOM 820 O O . ARG A 1 117 ? -10.129 8.285 23.672 1.00 26.55 101 ARG A O 1
ATOM 828 N N . LYS A 1 118 ? -10.530 10.339 22.798 1.00 26.38 102 LYS A N 1
ATOM 829 C CA . LYS A 1 118 ? -11.600 9.924 21.852 1.00 26.52 102 LYS A CA 1
ATOM 830 C C . LYS A 1 118 ? -11.098 8.786 20.948 1.00 25.43 102 LYS A C 1
ATOM 831 O O . LYS A 1 118 ? -11.872 7.814 20.735 1.00 23.01 102 LYS A O 1
ATOM 837 N N . VAL A 1 119 ? -9.882 8.927 20.402 1.00 22.33 103 VAL A N 1
ATOM 838 C CA . VAL A 1 119 ? -9.335 7.982 19.388 1.00 22.22 103 VAL A CA 1
ATOM 839 C C . VAL A 1 119 ? -8.877 6.701 20.099 1.00 20.99 103 VAL A C 1
ATOM 840 O O . VAL A 1 119 ? -9.118 5.606 19.556 1.00 18.95 103 VAL A O 1
ATOM 844 N N . SER A 1 120 ? -8.233 6.828 21.251 1.00 19.95 104 SER A N 1
ATOM 845 C CA . SER A 1 120 ? -7.836 5.664 22.081 1.00 21.44 104 SER A CA 1
ATOM 846 C C . SER A 1 120 ? -9.065 4.862 22.531 1.00 22.48 104 SER A C 1
ATOM 847 O O . SER A 1 120 ? -9.057 3.618 22.420 1.00 25.50 104 SER A O 1
ATOM 850 N N . GLU A 1 121 ? -10.119 5.512 22.984 1.00 25.30 105 GLU A N 1
ATOM 851 C CA . GLU A 1 121 ? -11.345 4.777 23.405 1.00 27.01 105 GLU A CA 1
ATOM 852 C C . GLU A 1 121 ? -11.985 4.122 22.186 1.00 26.25 105 GLU A C 1
ATOM 853 O O . GLU A 1 121 ? -12.347 2.949 22.273 1.00 28.42 105 GLU A O 1
ATOM 859 N N . LEU A 1 122 ? -12.033 4.819 21.057 1.00 28.91 106 LEU A N 1
ATOM 860 C CA . LEU A 1 122 ? -12.611 4.307 19.786 1.00 27.96 106 LEU A CA 1
ATOM 861 C C . LEU A 1 122 ? -11.864 3.052 19.315 1.00 27.09 106 LEU A C 1
ATOM 862 O O . LEU A 1 122 ? -12.535 2.094 18.883 1.00 26.25 106 LEU A O 1
ATOM 867 N N . TYR A 1 123 ? -10.526 3.047 19.384 1.00 25.49 107 TYR A N 1
ATOM 868 C CA . TYR A 1 123 ? -9.657 1.900 18.992 1.00 24.03 107 TYR A CA 1
ATOM 869 C C . TYR A 1 123 ? -9.508 0.920 20.173 1.00 24.72 107 TYR A C 1
ATOM 870 O O . TYR A 1 123 ? -8.739 -0.044 20.082 1.00 24.67 107 TYR A O 1
ATOM 879 N N . ASP A 1 124 ? -10.224 1.174 21.268 1.00 25.37 108 ASP A N 1
ATOM 880 C CA . ASP A 1 124 ? -10.282 0.326 22.483 1.00 27.57 108 ASP A CA 1
ATOM 881 C C . ASP A 1 124 ? -8.870 0.023 22.988 1.00 27.04 108 ASP A C 1
ATOM 882 O O . ASP A 1 124 ? -8.650 -1.111 23.406 1.00 27.43 108 ASP A O 1
ATOM 887 N N . LEU A 1 125 ? -7.972 1.012 22.982 1.00 27.79 109 LEU A N 1
ATOM 888 C CA . LEU A 1 125 ? -6.581 0.882 23.488 1.00 30.36 109 LEU A CA 1
ATOM 889 C C . LEU A 1 125 ? -6.460 1.197 24.995 1.00 33.09 109 LEU A C 1
ATOM 890 O O . LEU A 1 125 ? -5.310 1.281 25.463 1.00 32.21 109 LEU A O 1
ATOM 895 N N . ILE A 1 126 ? -7.568 1.364 25.726 1.00 37.71 110 ILE A N 1
ATOM 896 C CA . ILE A 1 126 ? -7.577 1.670 27.195 1.00 42.10 110 ILE A CA 1
ATOM 897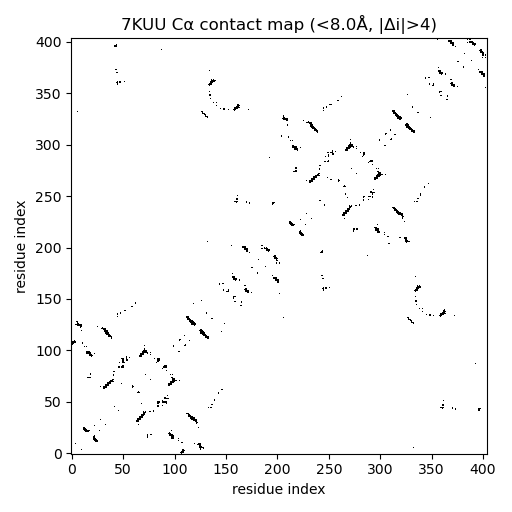 C C . ILE A 1 126 ? -8.464 0.660 27.934 1.00 40.31 110 ILE A C 1
ATOM 898 O O . ILE A 1 126 ? -7.867 -0.223 28.574 1.00 41.08 110 ILE A O 1
ATOM 903 N N . THR A 1 135 ? 0.911 -2.205 30.293 1.00 45.16 119 THR A N 1
ATOM 904 C CA . THR A 1 135 ? 1.085 -1.106 29.300 1.00 42.36 119 THR A CA 1
ATOM 905 C C . THR A 1 135 ? 1.607 -1.703 27.989 1.00 42.75 119 THR A C 1
ATOM 906 O O . THR A 1 135 ? 2.748 -2.224 27.963 1.00 38.60 119 THR A O 1
ATOM 910 N N . VAL A 1 136 ? 0.777 -1.675 26.952 1.00 40.11 120 VAL A N 1
ATOM 911 C CA . VAL A 1 136 ? 1.121 -2.225 25.611 1.00 40.44 120 VAL A CA 1
ATOM 912 C C . VAL A 1 136 ? 1.026 -1.089 24.595 1.00 39.15 120 VAL A C 1
ATOM 913 O O . VAL A 1 136 ? 0.493 -0.022 24.912 1.00 33.63 120 VAL A O 1
ATOM 917 N N . ARG A 1 137 ? 1.571 -1.296 23.413 1.00 38.36 121 ARG A N 1
ATOM 918 C CA . ARG A 1 137 ? 1.305 -0.365 22.297 1.00 37.15 121 ARG A CA 1
ATOM 919 C C . ARG A 1 137 ? 1.007 -1.188 21.054 1.00 33.99 121 ARG A C 1
ATOM 920 O O . ARG A 1 137 ? 1.627 -2.249 20.875 1.00 32.19 121 ARG A O 1
ATOM 928 N N . SER A 1 138 ? 0.059 -0.705 20.262 1.00 32.34 122 SER A N 1
ATOM 929 C CA . SER A 1 138 ? -0.484 -1.403 19.077 1.00 29.20 122 SER A CA 1
ATOM 930 C C . SER A 1 138 ? -0.060 -0.645 17.816 1.00 25.48 122 SER A C 1
ATOM 931 O O . SER A 1 138 ? -0.048 0.608 17.851 1.00 23.05 122 SER A O 1
ATOM 934 N N . LEU A 1 139 ? 0.291 -1.357 16.744 1.00 24.17 123 LEU A N 1
ATOM 935 C CA . LEU A 1 139 ? 0.298 -0.727 15.400 1.00 24.31 123 LEU A CA 1
ATOM 936 C C . LEU A 1 139 ? -0.759 -1.397 14.532 1.00 21.56 123 LEU A C 1
ATOM 937 O O . LEU A 1 139 ? -0.944 -2.614 14.625 1.00 21.72 123 LEU A O 1
ATOM 942 N N . PHE A 1 140 ? -1.447 -0.597 13.733 1.00 20.51 124 PHE A N 1
ATOM 943 C CA . PHE A 1 140 ? -2.476 -1.066 12.774 1.00 19.51 124 PHE A CA 1
ATOM 944 C C . PHE A 1 140 ? -1.985 -0.756 11.370 1.00 18.11 124 PHE A C 1
ATOM 945 O O . PHE A 1 140 ? -1.630 0.377 11.108 1.00 17.31 124 PHE A O 1
ATOM 953 N N . ILE A 1 141 ? -1.949 -1.756 10.509 1.00 18.87 125 ILE A N 1
ATOM 954 C CA . ILE A 1 141 ? -1.645 -1.543 9.076 1.00 19.22 125 ILE A CA 1
ATOM 955 C C . ILE A 1 141 ? -2.997 -1.494 8.374 1.00 19.03 125 ILE A C 1
ATOM 956 O O . ILE A 1 141 ? -3.751 -2.463 8.514 1.00 19.28 125 ILE A O 1
ATOM 961 N N . ILE A 1 142 ? -3.262 -0.385 7.680 1.00 19.24 126 ILE A N 1
ATOM 962 C CA . ILE A 1 142 ? -4.558 -0.056 7.028 1.00 21.88 126 ILE A CA 1
ATOM 963 C C . ILE A 1 142 ? -4.339 -0.030 5.512 1.00 21.48 126 ILE A C 1
ATOM 964 O O . ILE A 1 142 ? -3.352 0.568 5.047 1.00 24.19 126 ILE A O 1
ATOM 969 N N . ASP A 1 143 ? -5.206 -0.706 4.775 1.00 20.62 127 ASP A N 1
ATOM 970 C CA . ASP A 1 143 ? -5.105 -0.835 3.306 1.00 20.81 127 ASP A CA 1
ATOM 971 C C . ASP A 1 143 ? -5.864 0.319 2.665 1.00 21.75 127 ASP A C 1
ATOM 972 O O . ASP A 1 143 ? -6.362 1.191 3.375 1.00 20.07 127 ASP A O 1
ATOM 977 N N . PRO A 1 144 ? -5.850 0.439 1.316 1.00 22.87 128 PRO A N 1
ATOM 978 C CA . PRO A 1 144 ? -6.584 1.504 0.623 1.00 23.77 128 PRO A CA 1
ATOM 979 C C . PRO A 1 144 ? -8.097 1.555 0.899 1.00 24.60 128 PRO A C 1
ATOM 980 O O . PRO A 1 144 ? -8.631 2.635 0.858 1.00 26.46 128 PRO A O 1
ATOM 984 N N . ASN A 1 145 ? -8.726 0.438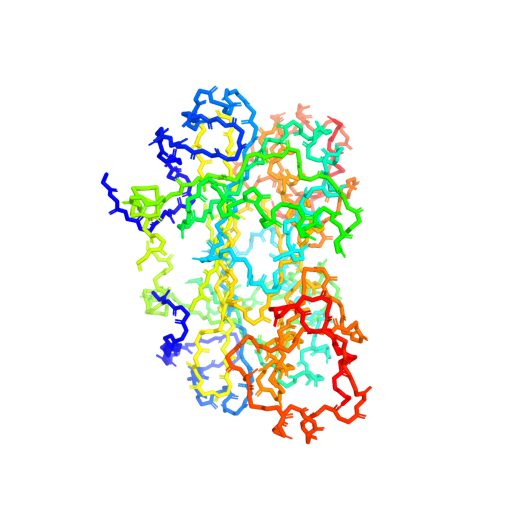 1.259 1.00 23.58 129 ASN A N 1
ATOM 985 C CA . ASN A 1 145 ? -10.185 0.385 1.527 1.00 27.78 129 ASN A CA 1
ATOM 986 C C . ASN A 1 145 ? -10.431 0.499 3.032 1.00 26.08 129 ASN A C 1
ATOM 987 O O . ASN A 1 145 ? -11.565 0.240 3.441 1.00 32.46 129 ASN A O 1
ATOM 992 N N . LYS A 1 146 ? -9.421 0.899 3.813 1.00 26.02 130 LYS A N 1
ATOM 993 C CA . LYS A 1 146 ? -9.558 1.244 5.259 1.00 25.82 130 LYS A CA 1
ATOM 994 C C . LYS A 1 146 ? -9.726 -0.012 6.122 1.00 24.75 130 LYS A C 1
ATOM 995 O O . LYS A 1 146 ? -10.128 0.131 7.299 1.00 26.75 130 LYS A O 1
ATOM 1001 N N . LYS A 1 147 ? -9.373 -1.183 5.601 1.00 25.24 131 LYS A N 1
ATOM 1002 C CA . LYS A 1 147 ? -9.406 -2.463 6.361 1.00 27.23 131 LYS A CA 1
ATOM 1003 C C . LYS A 1 147 ? -8.101 -2.615 7.139 1.00 26.31 131 LYS A C 1
ATOM 1004 O O . LYS A 1 147 ? -7.020 -2.350 6.546 1.00 21.80 131 LYS A O 1
ATOM 1010 N N . VAL A 1 148 ? -8.201 -3.064 8.393 1.00 25.46 132 VAL A N 1
ATOM 1011 C CA . VAL A 1 148 ? -7.029 -3.479 9.221 1.00 27.02 132 VAL A CA 1
ATOM 1012 C C . VAL A 1 148 ? -6.485 -4.796 8.652 1.00 24.78 132 VAL A C 1
ATOM 1013 O O . VAL A 1 148 ? -7.232 -5.745 8.557 1.00 25.49 132 VAL A O 1
ATOM 1017 N N . ARG A 1 149 ? -5.208 -4.834 8.305 1.00 23.66 133 ARG A N 1
ATOM 1018 C CA . ARG A 1 149 ? -4.602 -5.990 7.616 1.00 23.66 133 ARG A CA 1
ATOM 1019 C C . ARG A 1 149 ? -3.541 -6.614 8.519 1.00 23.43 133 ARG A C 1
ATOM 1020 O O . ARG A 1 149 ? -3.195 -7.768 8.304 1.00 25.26 133 ARG A O 1
ATOM 1028 N N . LEU A 1 150 ? -3.090 -5.891 9.532 1.00 22.57 134 LEU A N 1
ATOM 1029 C CA . LEU A 1 150 ? -2.204 -6.442 10.579 1.00 22.24 134 LEU A CA 1
ATOM 1030 C C . LEU A 1 150 ? -2.354 -5.594 11.835 1.00 21.20 134 LEU A C 1
ATOM 1031 O O . LEU A 1 150 ? -2.479 -4.345 11.720 1.00 20.55 134 LEU A O 1
ATOM 1036 N N . ILE A 1 151 ? -2.356 -6.271 12.971 1.00 20.91 135 ILE A N 1
ATOM 1037 C CA . ILE A 1 151 ? -2.267 -5.665 14.324 1.00 22.56 135 ILE A CA 1
ATOM 1038 C C . ILE A 1 151 ? -1.082 -6.300 15.051 1.00 21.30 135 ILE A C 1
ATOM 1039 O O . ILE A 1 151 ? -1.057 -7.523 15.199 1.00 21.73 135 ILE A O 1
ATOM 1044 N N . ILE A 1 152 ? -0.145 -5.493 15.511 1.00 21.90 136 ILE A N 1
ATOM 1045 C CA . ILE A 1 152 ? 0.977 -5.987 16.350 1.00 24.52 136 ILE A CA 1
ATOM 1046 C C . ILE A 1 152 ? 0.889 -5.248 17.672 1.00 23.50 136 ILE A C 1
ATOM 1047 O O . ILE A 1 152 ? 1.032 -4.010 17.665 1.00 25.24 136 ILE A O 1
ATOM 1052 N N . THR A 1 153 ? 0.630 -5.990 18.741 1.00 21.81 137 THR A N 1
ATOM 1053 C CA . THR A 1 153 ? 0.688 -5.504 20.130 1.00 20.93 137 THR A CA 1
ATOM 1054 C C . THR A 1 153 ? 1.959 -6.038 20.797 1.00 22.18 137 THR A C 1
ATOM 1055 O O . THR A 1 153 ? 2.105 -7.287 20.948 1.00 19.51 137 THR A O 1
ATOM 1059 N N . TYR A 1 154 ? 2.841 -5.129 21.208 1.00 20.79 138 TYR A N 1
ATOM 1060 C CA . TYR A 1 154 ? 4.070 -5.463 21.966 1.00 22.72 138 TYR A CA 1
ATOM 1061 C C . TYR A 1 154 ? 3.970 -4.876 23.362 1.00 21.96 138 TYR A C 1
ATOM 1062 O O . TYR A 1 154 ? 3.445 -3.779 23.525 1.00 24.03 138 TYR A O 1
ATOM 1071 N N . PRO A 1 155 ? 4.516 -5.560 24.394 1.00 24.11 139 PRO A N 1
ATOM 1072 C CA . PRO A 1 155 ? 4.472 -5.050 25.768 1.00 21.96 139 PRO A CA 1
ATOM 1073 C C . PRO A 1 155 ? 5.590 -4.008 25.923 1.00 23.73 139 PRO A C 1
ATOM 1074 O O . PRO A 1 155 ? 6.502 -4.031 25.120 1.00 21.27 139 PRO A O 1
ATOM 1078 N N . ALA A 1 156 ? 5.494 -3.139 26.938 1.00 24.26 140 ALA A N 1
ATOM 1079 C CA . ALA A 1 156 ? 6.398 -1.989 27.212 1.00 24.38 140 ALA A CA 1
ATOM 1080 C C . ALA A 1 156 ? 7.880 -2.408 27.252 1.00 24.09 140 ALA A C 1
ATOM 1081 O O . ALA A 1 156 ? 8.749 -1.602 26.884 1.00 26.88 140 ALA A O 1
ATOM 1083 N N . SER A 1 157 ? 8.185 -3.631 27.682 1.00 23.70 141 SER A N 1
ATOM 1084 C CA . SER A 1 157 ? 9.570 -4.155 27.825 1.00 22.16 141 SER A CA 1
ATOM 1085 C C . SER A 1 157 ? 10.341 -4.129 26.501 1.00 21.87 141 SER A C 1
ATOM 1086 O O . SER A 1 157 ? 11.599 -4.125 26.547 1.00 20.23 141 SER A O 1
ATOM 1089 N N . THR A 1 158 ? 9.638 -4.195 25.359 1.00 20.92 142 THR A N 1
ATOM 1090 C CA . THR A 1 158 ? 10.205 -4.723 24.091 1.00 19.96 142 THR A CA 1
ATOM 1091 C C . THR A 1 158 ? 9.866 -3.823 22.881 1.00 20.71 142 THR A C 1
ATOM 1092 O O . THR A 1 158 ? 8.718 -3.899 22.350 1.00 20.73 142 THR A O 1
ATOM 1096 N N . GLY A 1 159 ? 10.869 -3.072 22.409 1.00 21.62 143 GLY A N 1
ATOM 1097 C CA . GLY A 1 159 ? 10.835 -2.258 21.172 1.00 22.79 143 GLY A CA 1
ATOM 1098 C C . GLY A 1 159 ? 10.478 -3.081 19.929 1.00 21.92 143 GLY A C 1
ATOM 1099 O O . GLY A 1 159 ? 10.812 -4.264 19.865 1.00 19.25 143 GLY A O 1
ATOM 1100 N N . ARG A 1 160 ? 9.781 -2.470 18.978 1.00 23.26 144 ARG A N 1
ATOM 1101 C CA . ARG A 1 160 ? 9.378 -3.112 17.701 1.00 24.98 144 ARG A CA 1
ATOM 1102 C C . ARG A 1 160 ? 10.582 -3.290 16.780 1.00 24.58 144 ARG A C 1
ATOM 1103 O O . ARG A 1 160 ? 11.632 -2.636 16.995 1.00 24.50 144 ARG A O 1
ATOM 1111 N N . ASN A 1 161 ? 10.423 -4.159 15.788 1.00 26.62 145 ASN A N 1
ATOM 1112 C CA . ASN A 1 161 ? 11.441 -4.378 14.731 1.00 27.23 145 ASN A CA 1
ATOM 1113 C C . ASN A 1 161 ? 10.894 -3.765 13.442 1.00 29.26 145 ASN A C 1
ATOM 1114 O O . ASN A 1 161 ? 9.959 -4.358 12.870 1.00 31.02 145 ASN A O 1
ATOM 1119 N N . PHE A 1 162 ? 11.437 -2.622 13.007 1.00 29.94 146 PHE A N 1
ATOM 1120 C CA . PHE A 1 162 ? 10.895 -1.837 11.864 1.00 30.34 146 PHE A CA 1
ATOM 1121 C C . PHE A 1 162 ? 11.190 -2.557 10.538 1.00 29.53 146 PHE A C 1
ATOM 1122 O O . PHE A 1 162 ? 10.431 -2.368 9.592 1.00 30.01 146 PHE A O 1
ATOM 1130 N N . ASN A 1 163 ? 12.180 -3.443 10.510 1.00 30.85 147 ASN A N 1
ATOM 1131 C CA . ASN A 1 163 ? 12.492 -4.289 9.327 1.00 32.01 147 ASN A CA 1
ATOM 1132 C C . ASN A 1 163 ? 11.294 -5.196 9.036 1.00 28.88 147 ASN A C 1
ATOM 1133 O O . ASN A 1 163 ? 10.902 -5.296 7.857 1.00 28.71 147 ASN A O 1
ATOM 1138 N N . GLU A 1 164 ? 10.699 -5.775 10.078 1.00 26.74 148 GLU A N 1
ATOM 1139 C CA . GLU A 1 164 ? 9.550 -6.703 9.962 1.00 24.79 148 GLU A CA 1
ATOM 1140 C C . GLU A 1 164 ? 8.315 -5.923 9.505 1.00 23.91 148 GLU A C 1
ATOM 1141 O O . GLU A 1 164 ? 7.592 -6.447 8.659 1.00 21.11 148 GLU A O 1
ATOM 1147 N N . ILE A 1 165 ? 8.067 -4.722 10.032 1.00 24.14 149 ILE A N 1
ATOM 1148 C CA . ILE A 1 165 ? 6.855 -3.945 9.644 1.00 24.27 149 ILE A CA 1
ATOM 1149 C C . ILE A 1 165 ? 6.943 -3.739 8.120 1.00 23.55 149 ILE A C 1
ATOM 1150 O O . ILE A 1 165 ? 5.912 -3.893 7.435 1.00 20.38 149 ILE A O 1
ATOM 1155 N N . LEU A 1 166 ? 8.142 -3.425 7.617 1.00 22.77 150 LEU A N 1
ATOM 1156 C CA . LEU A 1 166 ? 8.363 -3.139 6.170 1.00 23.86 150 LEU A CA 1
ATOM 1157 C C . LEU A 1 166 ? 8.145 -4.444 5.374 1.00 22.88 150 LEU A C 1
ATOM 1158 O O . LEU A 1 166 ? 7.458 -4.405 4.349 1.00 24.77 150 LEU A O 1
ATOM 1163 N N . ARG A 1 167 ? 8.732 -5.557 5.819 1.00 21.62 151 ARG A N 1
ATOM 1164 C CA . ARG A 1 167 ? 8.594 -6.871 5.142 1.00 20.90 151 ARG A CA 1
ATOM 1165 C C . ARG A 1 167 ? 7.101 -7.240 5.073 1.00 19.94 151 ARG A C 1
ATOM 1166 O O . ARG A 1 167 ? 6.647 -7.673 4.010 1.00 20.34 151 ARG A O 1
ATOM 1174 N N . VAL A 1 168 ? 6.314 -7.039 6.128 1.00 19.60 152 VAL A N 1
ATOM 1175 C CA . VAL A 1 168 ? 4.879 -7.442 6.094 1.00 18.95 152 VAL A CA 1
ATOM 1176 C C . VAL A 1 168 ? 4.115 -6.536 5.113 1.00 19.36 152 VAL A C 1
ATOM 1177 O O . VAL A 1 168 ? 3.235 -7.061 4.388 1.00 18.84 152 VAL A O 1
ATOM 1181 N N . ILE A 1 169 ? 4.418 -5.232 5.087 1.00 19.31 153 ILE A N 1
ATOM 1182 C CA . ILE A 1 169 ? 3.860 -4.290 4.074 1.00 19.96 153 ILE A CA 1
ATOM 1183 C C . ILE A 1 169 ? 4.204 -4.811 2.677 1.00 20.19 153 ILE A C 1
ATOM 1184 O O . ILE A 1 169 ? 3.281 -4.842 1.840 1.00 18.70 153 ILE A O 1
ATOM 1189 N N . ASP A 1 170 ? 5.457 -5.241 2.438 1.00 21.78 154 ASP A N 1
ATOM 1190 C CA . ASP A 1 170 ? 5.898 -5.785 1.119 1.00 21.96 154 ASP A CA 1
ATOM 1191 C C . ASP A 1 170 ? 5.046 -7.015 0.787 1.00 23.10 154 ASP A C 1
ATOM 1192 O O . ASP A 1 170 ? 4.551 -7.105 -0.359 1.00 25.06 154 ASP A O 1
ATOM 1197 N N . SER A 1 171 ? 4.808 -7.890 1.775 1.00 23.73 155 SER A N 1
ATOM 1198 C CA . SER A 1 171 ? 3.971 -9.105 1.631 1.00 22.14 155 SER A CA 1
ATOM 1199 C C . SER A 1 171 ? 2.535 -8.709 1.297 1.00 22.50 155 SER A C 1
ATOM 1200 O O . SER A 1 171 ? 1.975 -9.249 0.329 1.00 22.39 155 SER A O 1
ATOM 1203 N N . LEU A 1 172 ? 1.923 -7.828 2.083 1.00 24.06 156 LEU A N 1
ATOM 1204 C CA . LEU A 1 172 ? 0.477 -7.537 1.910 1.00 24.91 156 LEU A CA 1
ATOM 1205 C C . LEU A 1 172 ? 0.254 -6.891 0.534 1.00 25.03 156 LEU A C 1
ATOM 1206 O O . LEU A 1 172 ? -0.697 -7.298 -0.151 1.00 24.18 156 LEU A O 1
ATOM 1211 N N . GLN A 1 173 ? 1.120 -5.958 0.134 1.00 25.37 157 GLN A N 1
ATOM 1212 C CA . GLN A 1 173 ? 0.962 -5.177 -1.129 1.00 26.30 157 GLN A CA 1
ATOM 1213 C C . GLN A 1 173 ? 1.021 -6.160 -2.303 1.00 29.85 157 GLN A C 1
ATOM 1214 O O . GLN A 1 173 ? 0.085 -6.150 -3.098 1.00 32.50 157 GLN A O 1
ATOM 1220 N N . LEU A 1 174 ? 2.049 -7.016 -2.339 1.00 31.39 158 LEU A N 1
ATOM 1221 C CA . LEU A 1 174 ? 2.245 -8.098 -3.349 1.00 31.12 158 LEU A CA 1
ATOM 1222 C C . LEU A 1 174 ? 1.040 -9.036 -3.398 1.00 29.66 158 LEU A C 1
ATOM 1223 O O . LEU A 1 174 ? 0.621 -9.391 -4.517 1.00 25.19 158 LEU A O 1
ATOM 1228 N N . THR A 1 175 ? 0.544 -9.476 -2.238 1.00 30.93 159 THR A N 1
ATOM 1229 C CA . THR A 1 175 ? -0.479 -10.553 -2.145 1.00 29.03 159 THR A CA 1
ATOM 1230 C C . THR A 1 175 ? -1.885 -9.982 -2.376 1.00 30.47 159 THR A C 1
ATOM 1231 O O . THR A 1 175 ? -2.836 -10.795 -2.461 1.00 31.24 159 THR A O 1
ATOM 1235 N N . ASP A 1 176 ? -2.007 -8.657 -2.482 1.00 31.66 160 ASP A N 1
ATOM 1236 C CA . ASP A 1 176 ? -3.222 -7.946 -2.973 1.00 31.27 160 ASP A CA 1
ATOM 1237 C C . ASP A 1 176 ? -3.237 -7.831 -4.510 1.00 34.40 160 ASP A C 1
ATOM 1238 O O . ASP A 1 176 ? -4.328 -7.932 -5.099 1.00 29.58 160 ASP A O 1
ATOM 1243 N N . GLU A 1 177 ? -2.086 -7.599 -5.144 1.00 37.58 161 GLU A N 1
ATOM 1244 C CA . GLU A 1 177 ? -2.014 -7.394 -6.616 1.00 47.74 161 GLU A CA 1
ATOM 1245 C C . GLU A 1 177 ? -1.960 -8.744 -7.357 1.00 46.19 161 GLU A C 1
ATOM 1246 O O . GLU A 1 177 ? -2.472 -8.795 -8.485 1.00 43.61 161 GLU A O 1
ATOM 1252 N N . HIS A 1 178 ? -1.380 -9.789 -6.752 1.00 45.57 162 HIS A N 1
ATOM 1253 C CA . HIS A 1 178 ? -1.160 -11.127 -7.367 1.00 46.94 162 HIS A CA 1
ATOM 1254 C C . HIS A 1 178 ? -1.770 -12.207 -6.462 1.00 47.91 162 HIS A C 1
ATOM 1255 O O . HIS A 1 178 ? -2.060 -11.895 -5.294 1.00 51.25 162 HIS A O 1
ATOM 1262 N N . LYS A 1 179 ? -1.979 -13.423 -6.976 1.00 45.68 163 LYS A N 1
ATOM 1263 C CA . LYS A 1 179 ? -2.686 -14.509 -6.237 1.00 46.63 163 LYS A CA 1
ATOM 1264 C C . LYS A 1 179 ? -1.650 -15.439 -5.582 1.00 43.32 163 LYS A C 1
ATOM 1265 O O . LYS A 1 179 ? -1.617 -16.645 -5.898 1.00 43.09 163 LYS A O 1
ATOM 1271 N N . VAL A 1 180 ? -0.830 -14.887 -4.692 1.00 35.13 164 VAL A N 1
ATOM 1272 C CA . VAL A 1 180 ? 0.274 -15.610 -4.010 1.00 31.95 164 VAL A CA 1
ATOM 1273 C C . VAL A 1 180 ? 0.148 -15.390 -2.501 1.00 29.14 164 VAL A C 1
ATOM 1274 O O . VAL A 1 180 ? -0.663 -14.547 -2.080 1.00 25.41 164 VAL A O 1
ATOM 1278 N N . ALA A 1 181 ? 0.917 -16.147 -1.722 1.00 25.61 165 ALA A N 1
ATOM 1279 C CA . ALA A 1 181 ? 1.136 -15.916 -0.273 1.00 24.47 165 ALA A CA 1
ATOM 1280 C C . ALA A 1 181 ? 2.649 -15.933 -0.067 1.00 22.20 165 ALA A C 1
ATOM 1281 O O . ALA A 1 181 ? 3.323 -16.599 -0.875 1.00 23.96 165 ALA A O 1
ATOM 1283 N N . THR A 1 182 ? 3.189 -15.179 0.881 1.00 20.67 166 THR A N 1
ATOM 1284 C CA . THR A 1 182 ? 4.656 -15.189 1.164 1.00 20.38 166 THR A CA 1
ATOM 1285 C C . THR A 1 182 ? 4.967 -16.316 2.159 1.00 20.53 166 THR A C 1
ATOM 1286 O O . THR A 1 182 ? 4.342 -16.385 3.225 1.00 19.82 166 THR A O 1
ATOM 1290 N N . PRO A 1 183 ? 5.861 -17.286 1.838 1.00 20.87 167 PRO A N 1
ATOM 1291 C CA . PRO A 1 183 ? 6.222 -18.317 2.809 1.00 22.08 167 PRO A CA 1
ATOM 1292 C C . PRO A 1 183 ? 6.978 -17.735 4.020 1.00 21.07 167 PRO A C 1
ATOM 1293 O O . PRO A 1 183 ? 7.264 -16.555 4.036 1.00 21.92 167 PRO A O 1
ATOM 1297 N N . ALA A 1 184 ? 7.223 -18.577 5.019 1.00 20.71 168 ALA A N 1
ATOM 1298 C CA . ALA A 1 184 ? 8.027 -18.283 6.226 1.00 21.07 168 ALA A CA 1
ATOM 1299 C C . ALA A 1 184 ? 9.377 -17.719 5.794 1.00 21.18 168 ALA A C 1
ATOM 1300 O O . ALA A 1 184 ? 9.959 -18.291 4.885 1.00 20.69 168 ALA A O 1
ATOM 1302 N N . ASN A 1 185 ? 9.808 -16.604 6.379 1.00 22.66 169 ASN A N 1
ATOM 1303 C CA . ASN A 1 185 ? 11.156 -16.017 6.163 1.00 26.08 169 ASN A CA 1
ATOM 1304 C C . ASN A 1 185 ? 11.343 -15.565 4.710 1.00 25.80 169 ASN A C 1
ATOM 1305 O O . ASN A 1 185 ? 12.486 -15.375 4.340 1.00 25.48 169 ASN A O 1
ATOM 1310 N N . TRP A 1 186 ? 10.265 -15.382 3.937 1.00 28.19 170 TRP A N 1
ATOM 1311 C CA . TRP A 1 186 ? 10.280 -14.667 2.627 1.00 28.78 170 TRP A CA 1
ATOM 1312 C C . TRP A 1 186 ? 10.827 -13.242 2.814 1.00 30.27 170 TRP A C 1
ATOM 1313 O O . TRP A 1 186 ? 10.362 -12.556 3.732 1.00 28.93 170 TRP A O 1
ATOM 1324 N N . GLU A 1 187 ? 11.759 -12.827 1.952 1.00 33.31 171 GLU A N 1
ATOM 1325 C CA . GLU A 1 187 ? 12.168 -11.410 1.732 1.00 32.62 171 GLU A CA 1
ATOM 1326 C C . GLU A 1 187 ? 11.785 -11.009 0.302 1.00 31.64 171 GLU A C 1
ATOM 1327 O O . GLU A 1 187 ? 11.543 -11.900 -0.538 1.00 28.75 171 GLU A O 1
ATOM 1333 N N . ASP A 1 188 ? 11.734 -9.709 0.025 1.00 33.04 172 ASP A N 1
ATOM 1334 C CA . ASP A 1 188 ? 11.320 -9.174 -1.296 1.00 34.33 172 ASP A CA 1
ATOM 1335 C C . ASP A 1 188 ? 12.200 -9.815 -2.380 1.00 32.99 172 ASP A C 1
ATOM 1336 O O . ASP A 1 188 ? 13.426 -9.793 -2.214 1.00 33.46 172 ASP A O 1
ATOM 1341 N N . GLY A 1 189 ? 11.588 -10.425 -3.403 1.00 34.19 173 GLY A N 1
ATOM 1342 C CA . GLY A 1 189 ? 12.269 -11.035 -4.563 1.00 31.37 173 GLY A CA 1
ATOM 1343 C C . GLY A 1 189 ? 12.392 -12.552 -4.444 1.00 32.19 173 GLY A C 1
ATOM 1344 O O . GLY A 1 189 ? 12.789 -13.181 -5.434 1.00 32.97 173 GLY A O 1
ATOM 1345 N N . ASP A 1 190 ? 12.097 -13.123 -3.271 1.00 32.02 174 ASP A N 1
ATOM 1346 C CA . ASP A 1 190 ? 12.082 -14.591 -3.031 1.00 30.91 174 ASP A CA 1
ATOM 1347 C C . ASP A 1 190 ? 10.837 -15.225 -3.662 1.00 30.89 174 ASP A C 1
ATOM 1348 O O . ASP A 1 190 ? 9.814 -14.538 -3.828 1.00 26.83 174 ASP A O 1
ATOM 1353 N N . GLU A 1 191 ? 10.939 -16.524 -3.948 1.00 31.22 175 GLU A N 1
ATOM 1354 C CA . GLU A 1 191 ? 9.833 -17.414 -4.376 1.00 29.51 175 GLU A CA 1
ATOM 1355 C C . GLU A 1 191 ? 8.616 -17.230 -3.475 1.00 23.65 175 GLU A C 1
ATOM 1356 O O . GLU A 1 191 ? 8.789 -17.044 -2.266 1.00 23.09 175 GLU A O 1
ATOM 1362 N N . VAL A 1 192 ? 7.429 -17.371 -4.037 1.00 21.79 176 VAL A N 1
ATOM 1363 C CA . VAL A 1 192 ? 6.147 -17.266 -3.287 1.00 21.90 176 VAL A CA 1
ATOM 1364 C C . VAL A 1 192 ? 5.310 -18.513 -3.558 1.00 24.28 176 VAL A C 1
ATOM 1365 O O . VAL A 1 192 ? 5.745 -19.344 -4.391 1.00 24.45 176 VAL A O 1
ATOM 1369 N N . VAL A 1 193 ? 4.171 -18.678 -2.872 1.00 23.79 177 VAL A N 1
ATOM 1370 C CA . VAL A 1 193 ? 3.314 -19.870 -3.117 1.00 24.74 177 VAL A CA 1
ATOM 1371 C C . VAL A 1 193 ? 1.990 -19.399 -3.715 1.00 26.73 177 VAL A C 1
ATOM 1372 O O . VAL A 1 193 ? 1.541 -18.299 -3.356 1.00 26.53 177 VAL A O 1
ATOM 1376 N N . ILE A 1 194 ? 1.406 -20.178 -4.638 1.00 25.62 178 ILE A N 1
ATOM 1377 C CA . ILE A 1 194 ? 0.091 -19.827 -5.253 1.00 25.35 178 ILE A CA 1
ATOM 1378 C C . ILE A 1 194 ? -0.972 -20.072 -4.180 1.00 27.89 178 ILE A C 1
ATOM 1379 O O . ILE A 1 194 ? -0.956 -21.165 -3.580 1.00 29.49 178 ILE A O 1
ATOM 1384 N N . VAL A 1 195 ? -1.833 -19.090 -3.910 1.00 29.37 179 VAL A N 1
ATOM 1385 C CA . VAL A 1 195 ? -2.877 -19.239 -2.858 1.00 34.86 179 VAL A CA 1
ATOM 1386 C C . VAL A 1 195 ? -3.632 -20.522 -3.163 1.00 38.49 179 VAL A C 1
ATOM 1387 O O . VAL A 1 195 ? -3.940 -20.813 -4.316 1.00 42.98 179 VAL A O 1
ATOM 1391 N N . PRO A 1 196 ? -3.884 -21.356 -2.137 1.00 42.91 180 PRO A N 1
ATOM 1392 C CA . PRO A 1 196 ? -4.753 -22.518 -2.289 1.00 46.22 180 PRO A CA 1
ATOM 1393 C C . PRO A 1 196 ? -6.104 -22.226 -2.964 1.00 44.85 180 PRO A C 1
ATOM 1394 O O . PRO A 1 196 ? -6.561 -23.084 -3.665 1.00 46.03 180 PRO A O 1
ATOM 1398 N N . SER A 1 197 ? -6.723 -21.063 -2.724 1.00 47.16 181 SER A N 1
ATOM 1399 C CA . SER A 1 197 ? -8.084 -20.746 -3.250 1.00 47.19 181 SER A CA 1
ATOM 1400 C C . SER A 1 197 ? -8.063 -20.784 -4.799 1.00 47.54 181 SER A C 1
ATOM 1401 O O . SER A 1 197 ? -9.086 -21.185 -5.408 1.00 45.16 181 SER A O 1
ATOM 1404 N N . LEU A 1 198 ? -6.927 -20.433 -5.417 1.00 43.67 182 LEU A N 1
ATOM 1405 C CA . LEU A 1 198 ? -6.724 -20.528 -6.884 1.00 42.78 182 LEU A CA 1
ATOM 1406 C C . LEU A 1 198 ? -6.404 -21.974 -7.271 1.00 45.00 182 LEU A C 1
ATOM 1407 O O . LEU A 1 198 ? -5.289 -22.442 -6.956 1.00 45.12 182 LEU A O 1
ATOM 1412 N N . LYS A 1 199 ? -7.335 -22.635 -7.965 1.00 47.49 183 LYS A N 1
ATOM 1413 C CA . LYS A 1 199 ? -7.196 -24.052 -8.398 1.00 49.51 183 LYS A CA 1
ATOM 1414 C C . LYS A 1 199 ? -7.557 -24.228 -9.877 1.00 49.24 183 LYS A C 1
ATOM 1415 O O . LYS A 1 199 ? -7.355 -25.351 -10.366 1.00 45.22 183 LYS A O 1
ATOM 1421 N N . ASP A 1 200 ? -8.044 -23.187 -10.565 1.00 50.52 184 ASP A N 1
ATOM 1422 C CA . ASP A 1 200 ? -8.360 -23.235 -12.019 1.00 46.41 184 ASP A CA 1
ATOM 1423 C C . ASP A 1 200 ? -7.048 -23.179 -12.815 1.00 46.34 184 ASP A C 1
ATOM 1424 O O . ASP A 1 200 ? -6.459 -22.076 -12.908 1.00 42.37 184 ASP A O 1
ATOM 1429 N N . GLU A 1 201 ? -6.619 -24.310 -13.390 1.00 44.10 185 GLU A N 1
ATOM 1430 C CA . GLU A 1 201 ? -5.267 -24.467 -13.990 1.00 44.28 185 GLU A CA 1
ATOM 1431 C C . GLU A 1 201 ? -5.110 -23.553 -15.205 1.00 41.16 185 GLU A C 1
ATOM 1432 O O . GLU A 1 201 ? -3.970 -23.199 -15.496 1.00 44.16 185 GLU A O 1
ATOM 1438 N N . GLU A 1 202 ? -6.200 -23.193 -15.888 1.00 41.58 186 GLU A N 1
ATOM 1439 C CA . GLU A 1 202 ? -6.156 -22.263 -17.048 1.00 41.85 186 GLU A CA 1
ATOM 1440 C C . GLU A 1 202 ? -5.836 -20.862 -16.528 1.00 38.75 186 GLU A C 1
ATOM 1441 O O . GLU A 1 202 ? -4.921 -20.243 -17.084 1.00 35.46 186 GLU A O 1
ATOM 1447 N N . GLU A 1 203 ? -6.569 -20.413 -15.502 1.00 38.22 187 GLU A N 1
ATOM 1448 C CA . GLU A 1 203 ? -6.372 -19.112 -14.801 1.00 41.06 187 GLU A CA 1
ATOM 1449 C C . GLU A 1 203 ? -4.920 -19.036 -14.290 1.00 40.71 187 GLU A C 1
ATOM 1450 O O . GLU A 1 203 ? -4.260 -18.010 -14.546 1.00 39.87 187 GLU A O 1
ATOM 1456 N N . ILE A 1 204 ? -4.426 -20.090 -13.621 1.00 41.32 188 ILE A N 1
ATOM 1457 C CA . ILE A 1 204 ? -3.027 -20.185 -13.092 1.00 39.50 188 ILE A CA 1
ATOM 1458 C C . ILE A 1 204 ? -2.048 -19.985 -14.256 1.00 40.67 188 ILE A C 1
ATOM 1459 O O . ILE A 1 204 ? -1.101 -19.201 -14.095 1.00 40.31 188 ILE A O 1
ATOM 1464 N N . LYS A 1 205 ? -2.279 -20.674 -15.379 1.00 42.45 189 LYS A N 1
ATOM 1465 C CA . LYS A 1 205 ? -1.409 -20.637 -16.584 1.00 45.95 189 LYS A CA 1
ATOM 1466 C C . LYS A 1 205 ? -1.336 -19.187 -17.086 1.00 42.77 189 LYS A C 1
ATOM 1467 O O . LYS A 1 205 ? -0.207 -18.707 -17.338 1.00 40.25 189 LYS A O 1
ATOM 1473 N N . ARG A 1 206 ? -2.482 -18.506 -17.179 1.00 42.25 190 ARG A N 1
ATOM 1474 C CA . ARG A 1 206 ? -2.556 -17.070 -17.570 1.00 47.83 190 ARG A CA 1
ATOM 1475 C C . ARG A 1 206 ? -1.667 -16.248 -16.619 1.00 46.67 190 ARG A C 1
ATOM 1476 O O . ARG A 1 206 ? -0.651 -15.683 -17.085 1.00 48.24 190 ARG A O 1
ATOM 1484 N N . ARG A 1 207 ? -2.016 -16.240 -15.329 1.00 45.68 191 ARG A N 1
ATOM 1485 C CA . ARG A 1 207 ? -1.476 -15.326 -14.287 1.00 44.38 191 ARG A CA 1
ATOM 1486 C C . ARG A 1 207 ? 0.014 -15.576 -14.027 1.00 41.97 191 ARG A C 1
ATOM 1487 O O . ARG A 1 207 ? 0.694 -14.607 -13.662 1.00 40.15 191 ARG A O 1
ATOM 1495 N N . PHE A 1 208 ? 0.502 -16.811 -14.154 1.00 38.54 192 PHE A N 1
ATOM 1496 C CA . PHE A 1 208 ? 1.916 -17.149 -13.842 1.00 39.61 192 PHE A CA 1
ATOM 1497 C C . PHE A 1 208 ? 2.604 -17.676 -15.092 1.00 40.56 192 PHE A C 1
ATOM 1498 O O . PHE A 1 208 ? 2.828 -18.874 -15.195 1.00 42.20 192 PHE A O 1
ATOM 1506 N N . PRO A 1 209 ? 2.972 -16.798 -16.056 1.00 46.31 193 PRO A N 1
ATOM 1507 C CA . PRO A 1 209 ? 3.715 -17.212 -17.248 1.00 47.21 193 PRO A CA 1
ATOM 1508 C C . PRO A 1 209 ? 5.113 -17.755 -16.925 1.00 45.33 193 PRO A C 1
ATOM 1509 O O . PRO A 1 209 ? 5.568 -18.585 -17.666 1.00 46.91 193 PRO A O 1
ATOM 1513 N N . LYS A 1 210 ? 5.747 -17.281 -15.843 1.00 49.93 194 LYS A N 1
ATOM 1514 C CA . LYS A 1 210 ? 7.079 -17.774 -15.372 1.00 53.03 194 LYS A CA 1
ATOM 1515 C C . LYS A 1 210 ? 7.002 -19.262 -14.985 1.00 50.91 194 LYS A C 1
ATOM 1516 O O . LYS A 1 210 ? 8.067 -19.887 -14.857 1.00 51.26 194 LYS A O 1
ATOM 1522 N N . GLY A 1 211 ? 5.791 -19.803 -14.802 1.00 49.12 195 GLY A N 1
ATOM 1523 C CA . GLY A 1 211 ? 5.543 -21.233 -14.529 1.00 47.10 195 GLY A CA 1
ATOM 1524 C C . GLY A 1 211 ? 5.551 -21.526 -13.037 1.00 43.14 195 GLY A C 1
ATOM 1525 O O . GLY A 1 211 ? 5.640 -20.561 -12.243 1.00 38.78 195 GLY A O 1
ATOM 1526 N N . TYR A 1 212 ? 5.492 -22.800 -12.642 1.00 38.19 196 TYR A N 1
ATOM 1527 C CA . TYR A 1 212 ? 5.585 -23.169 -11.212 1.00 36.66 196 TYR A CA 1
ATOM 1528 C C . TYR A 1 212 ? 6.000 -24.625 -11.006 1.00 36.36 196 TYR A C 1
ATOM 1529 O O . TYR A 1 212 ? 5.903 -25.431 -11.931 1.00 36.42 196 TYR A O 1
ATOM 1538 N N . ARG A 1 213 ? 6.524 -24.900 -9.811 1.00 35.45 197 ARG A N 1
ATOM 1539 C CA . ARG A 1 213 ? 6.875 -26.252 -9.311 1.00 38.53 197 ARG A CA 1
ATOM 1540 C C . ARG A 1 213 ? 5.777 -26.670 -8.342 1.00 32.95 197 ARG A C 1
ATOM 1541 O O . ARG A 1 213 ? 5.490 -25.899 -7.401 1.00 30.13 197 ARG A O 1
ATOM 1549 N N . ALA A 1 214 ? 5.155 -27.815 -8.615 1.00 32.78 198 ALA A N 1
ATOM 1550 C CA . ALA A 1 214 ? 4.183 -28.483 -7.719 1.00 29.97 198 ALA A CA 1
ATOM 1551 C C . ALA A 1 214 ? 4.968 -29.457 -6.843 1.00 28.46 198 ALA A C 1
ATOM 1552 O O . ALA A 1 214 ? 5.094 -30.629 -7.240 1.00 25.75 198 ALA A O 1
ATOM 1554 N N . VAL A 1 215 ? 5.523 -28.956 -5.732 1.00 27.02 199 VAL A N 1
ATOM 1555 C CA . VAL A 1 215 ? 6.314 -29.764 -4.750 1.00 27.06 199 VAL A CA 1
ATOM 1556 C C . VAL A 1 215 ? 5.379 -30.835 -4.177 1.00 24.89 199 VAL A C 1
ATOM 1557 O O . VAL A 1 215 ? 5.831 -31.977 -4.044 1.00 23.55 199 VAL A O 1
ATOM 1561 N N . LYS A 1 216 ? 4.141 -30.426 -3.861 1.00 24.68 200 LYS A N 1
ATOM 1562 C CA . LYS A 1 216 ? 2.957 -31.248 -3.492 1.00 26.25 200 LYS A CA 1
ATOM 1563 C C . LYS A 1 216 ? 1.752 -30.570 -4.132 1.00 27.65 200 LYS A C 1
ATOM 1564 O O . LYS A 1 216 ? 1.892 -29.439 -4.582 1.00 28.92 200 LYS A O 1
ATOM 1570 N N . PRO A 1 217 ? 0.552 -31.201 -4.208 1.00 29.38 201 PRO A N 1
ATOM 1571 C CA . PRO A 1 217 ? -0.620 -30.553 -4.806 1.00 29.95 201 PRO A CA 1
ATOM 1572 C C . PRO A 1 217 ? -1.010 -29.196 -4.183 1.00 30.39 201 PRO A C 1
ATOM 1573 O O . PRO A 1 217 ? -1.714 -28.434 -4.828 1.00 31.71 201 PRO A O 1
ATOM 1577 N N . TYR A 1 218 ? -0.609 -28.961 -2.928 1.00 27.63 202 TYR A N 1
ATOM 1578 C CA . TYR A 1 218 ? -1.021 -27.808 -2.090 1.00 26.82 202 TYR A CA 1
ATOM 1579 C C . TYR A 1 218 ? 0.177 -26.873 -1.871 1.00 26.45 202 TYR A C 1
ATOM 1580 O O . TYR A 1 218 ? -0.009 -25.848 -1.202 1.00 30.06 202 TYR A O 1
ATOM 1589 N N . LEU A 1 219 ? 1.356 -27.216 -2.397 1.00 27.37 203 LEU A N 1
ATOM 1590 C CA . LEU A 1 219 ? 2.621 -26.444 -2.206 1.00 29.37 203 LEU A CA 1
ATOM 1591 C C . LEU A 1 219 ? 3.223 -26.133 -3.579 1.00 27.54 203 LEU A C 1
ATOM 1592 O O . LEU A 1 219 ? 4.125 -26.855 -4.025 1.00 29.03 203 LEU A O 1
ATOM 1597 N N . ARG A 1 220 ? 2.732 -25.069 -4.205 1.00 27.60 204 ARG A N 1
ATOM 1598 C CA . ARG A 1 220 ? 3.074 -24.680 -5.591 1.00 27.48 204 ARG A CA 1
ATOM 1599 C C . ARG A 1 220 ? 3.893 -23.390 -5.532 1.00 27.85 204 ARG A C 1
ATOM 1600 O O . ARG A 1 220 ? 3.345 -22.333 -5.217 1.00 27.98 204 ARG A O 1
ATOM 1608 N N . LEU A 1 221 ? 5.181 -23.525 -5.781 1.00 26.93 205 LEU A N 1
ATOM 1609 C CA . LEU A 1 221 ? 6.178 -22.447 -5.697 1.00 25.76 205 LEU A CA 1
ATOM 1610 C C . LEU A 1 221 ? 6.328 -21.809 -7.074 1.00 26.10 205 LEU A C 1
ATOM 1611 O O . LEU A 1 221 ? 6.332 -22.532 -8.106 1.00 22.69 205 LEU A O 1
ATOM 1616 N N . THR A 1 222 ? 6.394 -20.488 -7.081 1.00 25.47 206 THR A N 1
ATOM 1617 C CA . THR A 1 222 ? 6.455 -19.673 -8.304 1.00 26.17 206 THR A CA 1
ATOM 1618 C C . THR A 1 222 ? 7.310 -18.460 -7.982 1.00 28.01 206 THR A C 1
ATOM 1619 O O . THR A 1 222 ? 7.154 -17.860 -6.912 1.00 25.27 206 THR A O 1
ATOM 1623 N N . PRO A 1 223 ? 8.251 -18.090 -8.881 1.00 28.82 207 PRO A N 1
ATOM 1624 C CA . PRO A 1 223 ? 9.076 -16.905 -8.670 1.00 27.18 207 PRO A CA 1
ATOM 1625 C C . PRO A 1 223 ? 8.151 -15.705 -8.439 1.00 25.86 207 PRO A C 1
ATOM 1626 O O . PRO A 1 223 ? 7.047 -15.694 -8.967 1.00 27.78 207 PRO A O 1
ATOM 1630 N N . GLN A 1 224 ? 8.601 -14.751 -7.633 1.00 26.53 208 GLN A N 1
ATOM 1631 C CA . GLN A 1 224 ? 7.814 -13.548 -7.289 1.00 31.07 208 GLN A CA 1
ATOM 1632 C C . GLN A 1 224 ? 7.474 -12.838 -8.590 1.00 31.98 208 GLN A C 1
ATOM 1633 O O . GLN A 1 224 ? 8.374 -12.602 -9.391 1.00 31.89 208 GLN A O 1
ATOM 1639 N N . PRO A 1 225 ? 6.184 -12.515 -8.842 1.00 31.15 209 PRO A N 1
ATOM 1640 C CA . PRO A 1 225 ? 5.805 -11.766 -10.031 1.00 36.91 209 PRO A CA 1
ATOM 1641 C C . PRO A 1 225 ? 6.376 -10.338 -9.992 1.00 42.02 209 PRO A C 1
ATOM 1642 O O . PRO A 1 225 ? 6.686 -9.845 -8.908 1.00 41.21 209 PRO A O 1
ATOM 1646 N N . ASN A 1 226 ? 6.482 -9.720 -11.174 1.00 48.54 210 ASN A N 1
ATOM 1647 C CA . ASN A 1 226 ? 7.008 -8.345 -11.403 1.00 48.89 210 ASN A CA 1
ATOM 1648 C C . ASN A 1 226 ? 5.945 -7.327 -10.976 1.00 49.00 210 ASN A C 1
ATOM 1649 O O . ASN A 1 226 ? 4.787 -7.500 -11.354 1.00 47.98 210 ASN A O 1
ATOM 1654 N N . LEU B 1 18 ? -8.299 -13.483 25.357 1.00 46.64 3 LEU B N 1
ATOM 1655 C CA . LEU B 1 18 ? -6.942 -13.658 25.976 1.00 45.19 3 LEU B CA 1
ATOM 1656 C C . LEU B 1 18 ? -6.140 -12.360 25.831 1.00 45.24 3 LEU B C 1
ATOM 1657 O O . LEU B 1 18 ? -5.869 -11.941 24.689 1.00 45.51 3 LEU B O 1
ATOM 1662 N N . ARG B 1 19 ? -5.718 -11.780 26.950 1.00 46.50 4 ARG B N 1
ATOM 1663 C CA . ARG B 1 19 ? -4.906 -10.538 26.968 1.00 49.27 4 ARG B CA 1
ATOM 1664 C C . ARG B 1 19 ? -3.503 -10.902 27.470 1.00 46.73 4 ARG B C 1
ATOM 1665 O O . ARG B 1 19 ? -3.335 -11.989 28.054 1.00 43.94 4 ARG B O 1
ATOM 1673 N N . LEU B 1 20 ? -2.516 -10.036 27.256 1.00 43.79 5 LEU B N 1
ATOM 1674 C CA . LEU B 1 20 ? -1.154 -10.272 27.803 1.00 43.37 5 LEU B CA 1
ATOM 1675 C C . LEU B 1 20 ? -1.262 -10.291 29.319 1.00 40.99 5 LEU B C 1
ATOM 1676 O O . LEU B 1 20 ? -2.168 -9.642 29.847 1.00 44.81 5 LEU B O 1
ATOM 1681 N N . GLY B 1 21 ? -0.388 -11.037 29.980 1.00 37.44 6 GLY B N 1
ATOM 1682 C CA . GLY B 1 21 ? -0.417 -11.167 31.442 1.00 36.42 6 GLY B CA 1
ATOM 1683 C C . GLY B 1 21 ? -1.494 -12.115 31.922 1.00 35.13 6 GLY B C 1
ATOM 1684 O O . GLY B 1 21 ? -1.412 -12.478 33.083 1.00 40.25 6 GLY B O 1
ATOM 1685 N N . ASP B 1 22 ? -2.457 -12.521 31.084 1.00 34.89 7 ASP B N 1
ATOM 1686 C CA . ASP B 1 22 ? -3.396 -13.630 31.417 1.00 37.61 7 ASP B CA 1
ATOM 1687 C C . ASP B 1 22 ? -2.598 -14.933 31.545 1.00 36.58 7 ASP B C 1
ATOM 1688 O O . ASP B 1 22 ? -1.491 -15.032 30.972 1.00 38.75 7 ASP B O 1
ATOM 1693 N N . ILE B 1 23 ? -3.141 -15.904 32.273 1.00 35.61 8 ILE B N 1
ATOM 1694 C CA . ILE B 1 23 ? -2.567 -17.277 32.346 1.00 33.03 8 ILE B CA 1
ATOM 1695 C C . ILE B 1 23 ? -2.889 -17.953 31.016 1.00 30.27 8 ILE B C 1
ATOM 1696 O O . ILE B 1 23 ? -4.026 -17.806 30.557 1.00 28.77 8 ILE B O 1
ATOM 1701 N N . ALA B 1 24 ? -1.925 -18.630 30.394 1.00 27.34 9 ALA B N 1
ATOM 1702 C CA . ALA B 1 24 ? -2.196 -19.428 29.178 1.00 27.02 9 ALA B CA 1
ATOM 1703 C C . ALA B 1 24 ? -3.030 -20.624 29.618 1.00 26.54 9 ALA B C 1
ATOM 1704 O O . ALA B 1 24 ? -2.487 -21.495 30.279 1.00 28.77 9 ALA B O 1
ATOM 1706 N N . PRO B 1 25 ? -4.350 -20.710 29.311 1.00 26.36 10 PRO B N 1
ATOM 1707 C CA . PRO B 1 25 ? -5.186 -21.811 29.796 1.00 27.21 10 PRO B CA 1
ATOM 1708 C C . PRO B 1 25 ? -4.583 -23.205 29.554 1.00 27.75 10 PRO B C 1
ATOM 1709 O O . PRO B 1 25 ? -4.134 -23.502 28.431 1.00 26.82 10 PRO B O 1
ATOM 1713 N N . ASP B 1 26 ? -4.558 -24.015 30.617 1.00 27.76 11 ASP B N 1
ATOM 1714 C CA . ASP B 1 26 ? -4.097 -25.426 30.577 1.00 25.93 11 ASP B CA 1
ATOM 1715 C C . ASP B 1 26 ? -5.133 -26.219 29.784 1.00 26.74 11 ASP B C 1
ATOM 1716 O O . ASP B 1 26 ? -6.312 -25.841 29.802 1.00 27.61 11 ASP B O 1
ATOM 1721 N N . PHE B 1 27 ? -4.700 -27.276 29.118 1.00 25.10 12 PHE B N 1
ATOM 1722 C CA . PHE B 1 27 ? -5.587 -28.207 28.386 1.00 25.98 12 PHE B CA 1
ATOM 1723 C C . PHE B 1 27 ? -4.921 -29.576 28.393 1.00 23.92 12 PHE B C 1
ATOM 1724 O O . PHE B 1 27 ? -3.714 -29.718 28.730 1.00 23.57 12 PHE B O 1
ATOM 1732 N N . GLU B 1 28 ? -5.721 -30.566 28.038 1.00 24.06 13 GLU B N 1
ATOM 1733 C CA . GLU B 1 28 ? -5.255 -31.935 27.761 1.00 23.78 13 GLU B CA 1
ATOM 1734 C C . GLU B 1 28 ? -5.834 -32.279 26.405 1.00 23.64 13 GLU B C 1
ATOM 1735 O O . GLU B 1 28 ? -7.034 -32.077 26.226 1.00 24.73 13 GLU B O 1
ATOM 1741 N N . GLN B 1 29 ? -4.991 -32.715 25.483 1.00 23.76 14 GLN B N 1
ATOM 1742 C CA . GLN B 1 29 ? -5.451 -33.048 24.121 1.00 24.07 14 GLN B CA 1
ATOM 1743 C C . GLN B 1 29 ? -4.483 -34.063 23.531 1.00 22.58 14 GLN B C 1
ATOM 1744 O O . GLN B 1 29 ? -3.334 -34.120 23.964 1.00 21.41 14 GLN B O 1
ATOM 1750 N N . ASP B 1 30 ? -4.973 -34.852 22.588 1.00 22.51 15 ASP B N 1
ATOM 1751 C CA . ASP B 1 30 ? -4.143 -35.796 21.814 1.00 23.43 15 ASP B CA 1
ATOM 1752 C C . ASP B 1 30 ? -3.208 -34.988 20.901 1.00 23.26 15 ASP B C 1
ATOM 1753 O O . ASP B 1 30 ? -3.495 -33.814 20.610 1.00 24.65 15 ASP B O 1
ATOM 1758 N N . SER B 1 31 ? -2.127 -35.594 20.434 1.00 23.57 16 SER B N 1
ATOM 1759 C CA . SER B 1 31 ? -1.148 -34.921 19.558 1.00 22.00 16 SER B CA 1
ATOM 1760 C C . SER B 1 31 ? -0.436 -35.966 18.716 1.00 23.20 16 SER B C 1
ATOM 1761 O O . SER B 1 31 ? -0.581 -37.151 18.992 1.00 22.83 16 SER B O 1
ATOM 1764 N N . SER B 1 32 ? 0.343 -35.495 17.755 1.00 22.16 17 SER B N 1
ATOM 1765 C CA . SER B 1 32 ? 1.314 -36.288 16.963 1.00 24.99 17 SER B CA 1
ATOM 1766 C C . SER B 1 32 ? 2.328 -37.028 17.863 1.00 25.64 17 SER B C 1
ATOM 1767 O O . SER B 1 32 ? 2.910 -38.001 17.377 1.00 24.58 17 SER B O 1
ATOM 1770 N N . GLU B 1 33 ? 2.530 -36.621 19.122 1.00 28.40 18 GLU B N 1
ATOM 1771 C CA . GLU B 1 33 ? 3.506 -37.281 20.048 1.00 31.23 18 GLU B CA 1
ATOM 1772 C C . GLU B 1 33 ? 2.843 -37.801 21.330 1.00 31.04 18 GLU B C 1
ATOM 1773 O O . GLU B 1 33 ? 3.563 -37.976 22.324 1.00 38.97 18 GLU B O 1
ATOM 1779 N N . GLY B 1 34 ? 1.542 -38.088 21.299 1.00 28.43 19 GLY B N 1
ATOM 1780 C CA . GLY B 1 34 ? 0.790 -38.643 22.440 1.00 26.40 19 GLY B CA 1
ATOM 1781 C C . GLY B 1 34 ? -0.082 -37.600 23.105 1.00 26.61 19 GLY B C 1
ATOM 1782 O O . GLY B 1 34 ? 0.021 -36.408 22.736 1.00 25.56 19 GLY B O 1
ATOM 1783 N N . ARG B 1 35 ? -0.929 -38.025 24.045 1.00 24.93 20 ARG B N 1
ATOM 1784 C CA . ARG B 1 35 ? -1.762 -37.094 24.847 1.00 24.92 20 ARG B CA 1
ATOM 1785 C C . ARG B 1 35 ? -0.827 -36.131 25.589 1.00 25.48 20 ARG B C 1
ATOM 1786 O O . ARG B 1 35 ? 0.245 -36.592 26.059 1.00 26.03 20 ARG B O 1
ATOM 1794 N N . ILE B 1 36 ? -1.190 -34.838 25.610 1.00 24.13 21 ILE B N 1
ATOM 1795 C CA . ILE B 1 36 ? -0.378 -33.702 26.142 1.00 25.00 21 ILE B CA 1
ATOM 1796 C C . ILE B 1 36 ? -1.248 -32.888 27.109 1.00 25.83 21 ILE B C 1
ATOM 1797 O O . ILE B 1 36 ? -2.432 -32.574 26.765 1.00 26.80 21 ILE B O 1
ATOM 1802 N N . ARG B 1 37 ? -0.703 -32.613 28.293 1.00 24.86 22 ARG B N 1
ATOM 1803 C CA . ARG B 1 37 ? -1.212 -31.597 29.249 1.00 26.65 22 ARG B CA 1
ATOM 1804 C C . ARG B 1 37 ? -0.267 -30.395 29.153 1.00 24.47 22 ARG B C 1
ATOM 1805 O O . ARG B 1 37 ? 0.910 -30.579 29.451 1.00 22.65 22 ARG B O 1
ATOM 1813 N N . LEU B 1 38 ? -0.748 -29.225 28.739 1.00 22.86 23 LEU B N 1
ATOM 1814 C CA . LEU B 1 38 ? 0.135 -28.092 28.368 1.00 23.35 23 LEU B CA 1
ATOM 1815 C C . LEU B 1 38 ? 1.096 -27.740 29.515 1.00 22.64 23 LEU B C 1
ATOM 1816 O O . LEU B 1 38 ? 2.353 -27.759 29.283 1.00 22.13 23 LEU B O 1
ATOM 1821 N N . HIS B 1 39 ? 0.548 -27.386 30.672 1.00 22.16 24 HIS B N 1
ATOM 1822 C CA . HIS B 1 39 ? 1.290 -26.842 31.844 1.00 25.27 24 HIS B CA 1
ATOM 1823 C C . HIS B 1 39 ? 2.338 -27.856 32.299 1.00 25.77 24 HIS B C 1
ATOM 1824 O O . HIS B 1 39 ? 3.531 -27.462 32.431 1.00 25.85 24 HIS B O 1
ATOM 1831 N N . GLU B 1 40 ? 1.927 -29.119 32.442 1.00 26.10 25 GLU B N 1
ATOM 1832 C CA . GLU B 1 40 ? 2.819 -30.232 32.857 1.00 27.82 25 GLU B CA 1
ATOM 1833 C C . GLU B 1 40 ? 3.947 -30.418 31.814 1.00 25.96 25 GLU B C 1
ATOM 1834 O O . GLU B 1 40 ? 5.117 -30.637 32.244 1.00 24.21 25 GLU B O 1
ATOM 1840 N N . TRP B 1 41 ? 3.625 -30.394 30.505 1.00 22.19 26 TRP B N 1
ATOM 1841 C CA . TRP B 1 41 ? 4.614 -30.617 29.413 1.00 23.79 26 TRP B CA 1
ATOM 1842 C C . TRP B 1 41 ? 5.660 -29.495 29.449 1.00 22.11 26 TRP B C 1
ATOM 1843 O O . TRP B 1 41 ? 6.879 -29.804 29.408 1.00 23.01 26 TRP B O 1
ATOM 1854 N N . LEU B 1 42 ? 5.202 -28.239 29.532 1.00 24.08 27 LEU B N 1
ATOM 1855 C CA . LEU B 1 42 ? 6.049 -27.018 29.664 1.00 23.75 27 LEU B CA 1
ATOM 1856 C C . LEU B 1 42 ? 6.968 -27.090 30.896 1.00 25.46 27 LEU B C 1
ATOM 1857 O O . LEU B 1 42 ? 8.156 -26.708 30.754 1.00 23.25 27 LEU B O 1
ATOM 1862 N N . GLY B 1 43 ? 6.448 -27.490 32.062 1.00 25.46 28 GLY B N 1
ATOM 1863 C CA . GLY B 1 43 ? 7.165 -27.361 33.352 1.00 26.53 28 GLY B CA 1
ATOM 1864 C C . GLY B 1 43 ? 7.649 -25.931 33.582 1.00 29.76 28 GLY B C 1
ATOM 1865 O O . GLY B 1 43 ? 6.798 -25.021 33.507 1.00 30.10 28 GLY B O 1
ATOM 1866 N N . ASP B 1 44 ? 8.965 -25.723 33.760 1.00 31.83 29 ASP B N 1
ATOM 1867 C CA . ASP B 1 44 ? 9.580 -24.397 34.065 1.00 34.84 29 ASP B CA 1
ATOM 1868 C C . ASP B 1 44 ? 10.114 -23.744 32.791 1.00 31.84 29 ASP B C 1
ATOM 1869 O O . ASP B 1 44 ? 10.745 -22.673 32.890 1.00 33.79 29 ASP B O 1
ATOM 1874 N N . SER B 1 45 ? 9.908 -24.375 31.640 1.00 31.14 30 SER B N 1
ATOM 1875 C CA . SER B 1 45 ? 10.328 -23.816 30.331 1.00 29.02 30 SER B CA 1
ATOM 1876 C C . SER B 1 45 ? 9.392 -22.683 29.899 1.00 26.60 30 SER B C 1
ATOM 1877 O O . SER B 1 45 ? 8.160 -22.707 30.239 1.00 21.56 30 SER B O 1
ATOM 1880 N N . TRP B 1 46 ? 9.948 -21.760 29.113 1.00 28.12 31 TRP B N 1
ATOM 1881 C CA . TRP B 1 46 ? 9.160 -20.880 28.207 1.00 26.98 31 TRP B CA 1
ATOM 1882 C C . TRP B 1 46 ? 8.421 -21.760 27.187 1.00 27.27 31 TRP B C 1
ATOM 1883 O O . TRP B 1 46 ? 8.925 -22.874 26.895 1.00 25.43 31 TRP B O 1
ATOM 1894 N N . GLY B 1 47 ? 7.262 -21.296 26.710 1.00 26.24 32 GLY B N 1
ATOM 1895 C CA . GLY B 1 47 ? 6.458 -21.968 25.674 1.00 25.00 32 GLY B CA 1
ATOM 1896 C C . GLY B 1 47 ? 6.167 -21.055 24.492 1.00 23.14 32 GLY B C 1
ATOM 1897 O O . GLY B 1 47 ? 6.042 -19.840 24.682 1.00 22.56 32 GLY B O 1
ATOM 1898 N N . VAL B 1 48 ? 6.047 -21.634 23.308 1.00 23.05 33 VAL B N 1
ATOM 1899 C CA . VAL B 1 48 ? 5.449 -20.991 22.115 1.00 23.29 33 VAL B CA 1
ATOM 1900 C C . VAL B 1 48 ? 4.462 -21.992 21.531 1.00 23.34 33 VAL B C 1
ATOM 1901 O O . VAL B 1 48 ? 4.921 -23.039 21.042 1.00 24.92 33 VAL B O 1
ATOM 1905 N N . LEU B 1 49 ? 3.171 -21.680 21.632 1.00 21.45 34 LEU B N 1
ATOM 1906 C CA . LEU B 1 49 ? 2.043 -22.382 20.974 1.00 20.24 34 LEU B CA 1
ATOM 1907 C C . LEU B 1 49 ? 1.766 -21.696 19.627 1.00 20.04 34 LEU B C 1
ATOM 1908 O O . LEU B 1 49 ? 1.363 -20.522 19.650 1.00 19.43 34 LEU B O 1
ATOM 1913 N N . PHE B 1 50 ? 2.046 -22.356 18.496 1.00 20.39 35 PHE B N 1
ATOM 1914 C CA . PHE B 1 50 ? 1.646 -21.926 17.126 1.00 20.63 35 PHE B CA 1
ATOM 1915 C C . PHE B 1 50 ? 0.305 -22.557 16.710 1.00 20.11 35 PHE B C 1
ATOM 1916 O O . PHE B 1 50 ? 0.240 -23.774 16.682 1.00 21.94 35 PHE B O 1
ATOM 1924 N N . SER B 1 51 ? -0.706 -21.792 16.299 1.00 19.47 36 SER B N 1
ATOM 1925 C CA . SER B 1 51 ? -1.935 -22.384 15.707 1.00 22.49 36 SER B CA 1
ATOM 1926 C C . SER B 1 51 ? -1.883 -22.265 14.183 1.00 24.96 36 SER B C 1
ATOM 1927 O O . SER B 1 51 ? -1.297 -21.296 13.663 1.00 27.51 36 SER B O 1
ATOM 1930 N N . HIS B 1 52 ? -2.461 -23.259 13.520 1.00 25.96 37 HIS B N 1
ATOM 1931 C CA . HIS B 1 52 ? -2.546 -23.417 12.051 1.00 25.40 37 HIS B CA 1
ATOM 1932 C C . HIS B 1 52 ? -3.991 -23.793 11.739 1.00 27.50 37 HIS B C 1
ATOM 1933 O O . HIS B 1 52 ? -4.552 -24.658 12.403 1.00 27.89 37 HIS B O 1
ATOM 1940 N N . PRO B 1 53 ? -4.670 -23.134 10.781 1.00 27.53 38 PRO B N 1
ATOM 1941 C CA . PRO B 1 53 ? -6.091 -23.400 10.534 1.00 28.61 38 PRO B CA 1
ATOM 1942 C C . PRO B 1 53 ? -6.458 -24.793 9.982 1.00 27.56 38 PRO B C 1
ATOM 1943 O O . PRO B 1 53 ? -7.585 -25.234 10.202 1.00 25.94 38 PRO B O 1
ATOM 1947 N N . ALA B 1 54 ? -5.534 -25.428 9.250 1.00 26.60 39 ALA B N 1
ATOM 1948 C CA . ALA B 1 54 ? -5.708 -26.768 8.636 1.00 27.24 39 ALA B CA 1
ATOM 1949 C C . ALA B 1 54 ? -4.353 -27.335 8.193 1.00 25.57 39 ALA B C 1
ATOM 1950 O O . ALA B 1 54 ? -3.460 -26.538 7.821 1.00 27.01 39 ALA B O 1
ATOM 1952 N N . ASP B 1 55 ? -4.240 -28.667 8.207 1.00 22.87 40 ASP B N 1
ATOM 1953 C CA . ASP B 1 55 ? -3.083 -29.441 7.698 1.00 22.50 40 ASP B CA 1
ATOM 1954 C C . ASP B 1 55 ? -2.998 -29.282 6.159 1.00 21.15 40 ASP B C 1
ATOM 1955 O O . ASP B 1 55 ? -4.006 -28.958 5.536 1.00 19.44 40 ASP B O 1
ATOM 1960 N N . PHE B 1 56 ? -1.827 -29.515 5.567 1.00 22.11 41 PHE B N 1
ATOM 1961 C CA . PHE B 1 56 ? -1.588 -29.580 4.096 1.00 22.27 41 PHE B CA 1
ATOM 1962 C C . PHE B 1 56 ? -1.874 -28.208 3.461 1.00 23.98 41 PHE B C 1
ATOM 1963 O O . PHE B 1 56 ? -2.421 -28.167 2.326 1.00 25.34 41 PHE B O 1
ATOM 1971 N N . THR B 1 57 ? -1.448 -27.133 4.139 1.00 23.52 42 THR B N 1
ATOM 1972 C CA . THR B 1 57 ? -1.528 -25.710 3.696 1.00 24.63 42 THR B CA 1
ATOM 1973 C C . THR B 1 57 ? -0.106 -25.205 3.447 1.00 24.16 42 THR B C 1
ATOM 1974 O O . THR B 1 57 ? 0.820 -25.529 4.183 1.00 24.43 42 THR B O 1
ATOM 1978 N N . PRO B 1 58 ? 0.159 -24.472 2.345 1.00 23.23 43 PRO B N 1
ATOM 1979 C CA . PRO B 1 58 ? 1.545 -24.198 1.966 1.00 22.82 43 PRO B CA 1
ATOM 1980 C C . PRO B 1 58 ? 2.326 -23.281 2.936 1.00 21.38 43 PRO B C 1
ATOM 1981 O O . PRO B 1 58 ? 3.503 -23.540 3.202 1.00 18.22 43 PRO B O 1
ATOM 1985 N N . VAL B 1 59 ? 1.714 -22.192 3.402 1.00 20.26 44 VAL B N 1
ATOM 1986 C CA . VAL B 1 59 ? 2.428 -21.226 4.290 1.00 20.63 44 VAL B CA 1
ATOM 1987 C C . VAL B 1 59 ? 2.784 -21.969 5.572 1.00 21.44 44 VAL B C 1
ATOM 1988 O O . VAL B 1 59 ? 3.956 -21.982 5.951 1.00 21.66 44 VAL B O 1
ATOM 2001 N N . THR B 1 61 ? 2.906 -25.236 6.197 1.00 20.81 46 THR B N 1
ATOM 2002 C CA . THR B 1 61 ? 3.946 -26.207 5.897 1.00 21.24 46 THR B CA 1
ATOM 2003 C C . THR B 1 61 ? 5.326 -25.568 6.078 1.00 20.76 46 THR B C 1
ATOM 2004 O O . THR B 1 61 ? 6.180 -26.158 6.759 1.00 23.12 46 THR B O 1
ATOM 2008 N N . THR B 1 62 ? 5.570 -24.413 5.473 1.00 21.00 47 THR B N 1
ATOM 2009 C CA . THR B 1 62 ? 6.917 -23.792 5.489 1.00 20.01 47 THR B CA 1
ATOM 2010 C C . THR B 1 62 ? 7.230 -23.296 6.912 1.00 21.17 47 THR B C 1
ATOM 2011 O O . THR B 1 62 ? 8.410 -23.384 7.306 1.00 22.17 47 THR B O 1
ATOM 2015 N N . GLU B 1 63 ? 6.223 -22.830 7.664 1.00 20.68 48 GLU B N 1
ATOM 2016 C CA . GLU B 1 63 ? 6.423 -22.339 9.058 1.00 22.07 48 GLU B CA 1
ATOM 2017 C C . GLU B 1 63 ? 6.835 -23.487 9.992 1.00 21.61 48 GLU B C 1
ATOM 2018 O O . GLU B 1 63 ? 7.719 -23.264 10.870 1.00 24.13 48 GLU B O 1
ATOM 2024 N N . LEU B 1 64 ? 6.173 -24.639 9.877 1.00 21.67 49 LEU B N 1
ATOM 2025 C CA . LEU B 1 64 ? 6.464 -25.831 10.712 1.00 21.17 49 LEU B CA 1
ATOM 2026 C C . LEU B 1 64 ? 7.856 -26.325 10.322 1.00 20.80 49 LEU B C 1
ATOM 2027 O O . LEU B 1 64 ? 8.586 -26.766 11.220 1.00 21.24 49 LEU B O 1
ATOM 2032 N N . GLY B 1 65 ? 8.244 -26.143 9.054 1.00 20.26 50 GLY B N 1
ATOM 2033 C CA . GLY B 1 65 ? 9.628 -26.356 8.600 1.00 21.77 50 GLY B CA 1
ATOM 2034 C C . GLY B 1 65 ? 10.612 -25.555 9.441 1.00 23.52 50 GLY B C 1
ATOM 2035 O O . GLY B 1 65 ? 11.526 -26.160 10.006 1.00 25.41 50 GLY B O 1
ATOM 2036 N N . PHE B 1 66 ? 10.459 -24.232 9.525 1.00 23.72 51 PHE B N 1
ATOM 2037 C CA . PHE B 1 66 ? 11.463 -23.374 10.201 1.00 25.21 51 PHE B CA 1
ATOM 2038 C C . PHE B 1 66 ? 11.460 -23.676 11.695 1.00 23.85 51 PHE B C 1
ATOM 2039 O O . PHE B 1 66 ? 12.572 -23.609 12.298 1.00 21.29 51 PHE B O 1
ATOM 2047 N N . THR B 1 67 ? 10.275 -23.974 12.251 1.00 20.70 52 THR B N 1
ATOM 2048 C CA . THR B 1 67 ? 10.080 -24.273 13.692 1.00 22.94 52 THR B CA 1
ATOM 2049 C C . THR B 1 67 ? 10.899 -25.508 14.056 1.00 23.47 52 THR B C 1
ATOM 2050 O O . THR B 1 67 ? 11.582 -25.489 15.082 1.00 25.32 52 THR B O 1
ATOM 2054 N N . ALA B 1 68 ? 10.789 -26.560 13.246 1.00 25.91 53 ALA B N 1
ATOM 2055 C CA . ALA B 1 68 ? 11.620 -27.781 13.342 1.00 25.14 53 ALA B CA 1
ATOM 2056 C C . ALA B 1 68 ? 13.103 -27.436 13.150 1.00 22.85 53 ALA B C 1
ATOM 2057 O O . ALA B 1 68 ? 13.910 -27.925 13.938 1.00 22.10 53 ALA B O 1
ATOM 2059 N N . LYS B 1 69 ? 13.468 -26.603 12.175 1.00 24.67 54 LYS B N 1
ATOM 2060 C CA . LYS B 1 69 ? 14.899 -26.269 11.884 1.00 24.82 54 LYS B CA 1
ATOM 2061 C C . LYS B 1 69 ? 15.529 -25.454 13.041 1.00 25.68 54 LYS B C 1
ATOM 2062 O O . LYS B 1 69 ? 16.774 -25.439 13.174 1.00 25.15 54 LYS B O 1
ATOM 2068 N N . LEU B 1 70 ? 14.710 -24.784 13.858 1.00 25.82 55 LEU B N 1
ATOM 2069 C CA . LEU B 1 70 ? 15.164 -23.901 14.966 1.00 25.99 55 LEU B CA 1
ATOM 2070 C C . LEU B 1 70 ? 15.153 -24.678 16.292 1.00 25.03 55 LEU B C 1
ATOM 2071 O O . LEU B 1 70 ? 15.180 -24.038 17.353 1.00 22.30 55 LEU B O 1
ATOM 2076 N N . LYS B 1 71 ? 15.140 -26.015 16.225 1.00 26.53 56 LYS B N 1
ATOM 2077 C CA . LYS B 1 71 ? 15.206 -26.935 17.391 1.00 28.07 56 LY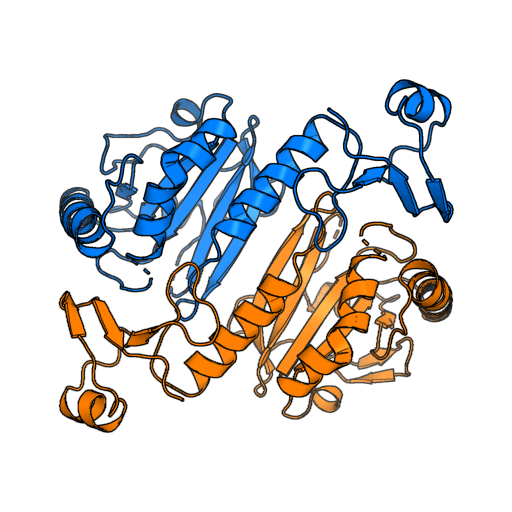S B CA 1
ATOM 2078 C C . LYS B 1 71 ? 16.267 -26.441 18.383 1.00 26.10 56 LYS B C 1
ATOM 2079 O O . LYS B 1 71 ? 15.923 -26.217 19.532 1.00 24.17 56 LYS B O 1
ATOM 2085 N N . ASP B 1 72 ? 17.512 -26.298 17.937 1.00 25.64 57 ASP B N 1
ATOM 2086 C CA . ASP B 1 72 ? 18.682 -25.967 18.794 1.00 27.40 57 ASP B CA 1
ATOM 2087 C C . ASP B 1 72 ? 18.548 -24.540 19.330 1.00 24.37 57 ASP B C 1
ATOM 2088 O O . ASP B 1 72 ? 18.869 -24.307 20.497 1.00 24.39 57 ASP B O 1
ATOM 2093 N N . GLN B 1 73 ? 18.118 -23.613 18.480 1.00 26.28 58 GLN B N 1
ATOM 2094 C CA . GLN B 1 73 ? 17.931 -22.190 18.844 1.00 25.88 58 GLN B CA 1
ATOM 2095 C C . GLN B 1 73 ? 16.876 -22.137 19.961 1.00 25.60 58 GLN B C 1
ATOM 2096 O O . GLN B 1 73 ? 17.069 -21.352 20.909 1.00 21.62 58 GLN B O 1
ATOM 2102 N N . PHE B 1 74 ? 15.810 -22.949 19.895 1.00 22.69 59 PHE B N 1
ATOM 2103 C CA . PHE B 1 74 ? 14.755 -22.918 20.942 1.00 23.51 59 PHE B CA 1
ATOM 2104 C C . PHE B 1 74 ? 15.336 -23.527 22.227 1.00 25.84 59 PHE B C 1
ATOM 2105 O O . PHE B 1 74 ? 15.066 -23.012 23.336 1.00 20.49 59 PHE B O 1
ATOM 2113 N N . ALA B 1 75 ? 16.122 -24.601 22.082 1.00 28.02 60 ALA B N 1
ATOM 2114 C CA . ALA B 1 75 ? 16.681 -25.384 23.212 1.00 28.37 60 ALA B CA 1
ATOM 2115 C C . ALA B 1 75 ? 17.641 -24.496 24.012 1.00 28.23 60 ALA B C 1
ATOM 2116 O O . ALA B 1 75 ? 17.476 -24.390 25.224 1.00 25.90 60 ALA B O 1
ATOM 2118 N N . GLN B 1 76 ? 18.603 -23.863 23.339 1.00 30.71 61 GLN B N 1
ATOM 2119 C CA . GLN B 1 76 ? 19.508 -22.838 23.931 1.00 33.86 61 GLN B CA 1
ATOM 2120 C C . GLN B 1 76 ? 18.731 -21.911 24.876 1.00 35.52 61 GLN B C 1
ATOM 2121 O O . GLN B 1 76 ? 19.225 -21.669 25.980 1.00 40.13 61 GLN B O 1
ATOM 2127 N N . ARG B 1 77 ? 17.581 -21.385 24.439 1.00 29.25 62 ARG B N 1
ATOM 2128 C CA . ARG B 1 77 ? 16.798 -20.367 25.189 1.00 26.31 62 ARG B CA 1
ATOM 2129 C C . ARG B 1 77 ? 15.830 -21.021 26.180 1.00 23.80 62 ARG B C 1
ATOM 2130 O O . ARG B 1 77 ? 15.044 -20.296 26.788 1.00 25.19 62 ARG B O 1
ATOM 2138 N N . GLY B 1 78 ? 15.874 -22.342 26.372 1.00 24.20 63 GLY B N 1
ATOM 2139 C CA . GLY B 1 78 ? 14.964 -23.029 27.315 1.00 22.66 63 GLY B CA 1
ATOM 2140 C C . GLY B 1 78 ? 13.499 -22.840 26.952 1.00 20.98 63 GLY B C 1
ATOM 2141 O O . GLY B 1 78 ? 12.652 -22.700 27.874 1.00 22.77 63 GLY B O 1
ATOM 2142 N N . VAL B 1 79 ? 13.194 -22.874 25.653 1.00 21.20 64 VAL B N 1
ATOM 2143 C CA . VAL B 1 79 ? 11.831 -22.684 25.078 1.00 22.17 64 VAL B CA 1
ATOM 2144 C C . VAL B 1 79 ? 11.335 -24.005 24.507 1.00 22.58 64 VAL B C 1
ATOM 2145 O O . VAL B 1 79 ? 12.036 -24.542 23.616 1.00 22.94 64 VAL B O 1
ATOM 2149 N N . LYS B 1 80 ? 10.148 -24.443 24.921 1.00 22.05 65 LYS B N 1
ATOM 2150 C CA . LYS B 1 80 ? 9.445 -25.598 24.307 1.00 24.88 65 LYS B CA 1
ATOM 2151 C C . LYS B 1 80 ? 8.455 -25.042 23.281 1.00 23.37 65 LYS B C 1
ATOM 2152 O O . LYS B 1 80 ? 7.908 -23.922 23.532 1.00 18.86 65 LYS B O 1
ATOM 2158 N N . VAL B 1 81 ? 8.261 -25.751 22.171 1.00 21.53 66 VAL B N 1
ATOM 2159 C CA . VAL B 1 81 ? 7.335 -25.305 21.086 1.00 22.22 66 VAL B CA 1
ATOM 2160 C C . VAL B 1 81 ? 6.314 -26.408 20.791 1.00 20.89 66 VAL B C 1
ATOM 2161 O O . VAL B 1 81 ? 6.701 -27.565 20.735 1.00 17.39 66 VAL B O 1
ATOM 2165 N N . LEU B 1 82 ? 5.053 -26.014 20.617 1.00 21.34 67 LEU B N 1
ATOM 2166 C CA . LEU B 1 82 ? 3.956 -26.895 20.143 1.00 21.08 67 LEU B CA 1
ATOM 2167 C C . LEU B 1 82 ? 3.232 -26.164 19.024 1.00 18.74 67 LEU B C 1
ATOM 2168 O O . LEU B 1 82 ? 3.157 -24.896 19.054 1.00 15.01 67 LEU B O 1
ATOM 2173 N N . ALA B 1 83 ? 2.728 -26.928 18.069 1.00 17.44 68 ALA B N 1
ATOM 2174 C CA . ALA B 1 83 ? 1.779 -26.437 17.062 1.00 18.89 68 ALA B CA 1
ATOM 2175 C C . ALA B 1 83 ? 0.379 -26.930 17.446 1.00 19.92 68 ALA B C 1
ATOM 2176 O O . ALA B 1 83 ? 0.263 -27.875 18.239 1.00 18.25 68 ALA B O 1
ATOM 2178 N N . LEU B 1 84 ? -0.643 -26.304 16.874 1.00 21.12 69 LEU B N 1
ATOM 2179 C CA . LEU B 1 84 ? -2.056 -26.674 17.101 1.00 21.19 69 LEU B CA 1
ATOM 2180 C C . LEU B 1 84 ? -2.779 -26.646 15.758 1.00 22.60 69 LEU B C 1
ATOM 2181 O O . LEU B 1 84 ? -2.732 -25.583 15.054 1.00 24.44 69 LEU B O 1
ATOM 2186 N N . SER B 1 85 ? -3.413 -27.757 15.394 1.00 22.06 70 SER B N 1
ATOM 2187 C CA . SER B 1 85 ? -4.415 -27.775 14.304 1.00 25.18 70 SER B CA 1
ATOM 2188 C C . SER B 1 85 ? -5.634 -28.640 14.653 1.00 24.55 70 SER B C 1
ATOM 2189 O O . SER B 1 85 ? -5.498 -29.591 15.445 1.00 25.85 70 SER B O 1
ATOM 2192 N N . VAL B 1 86 ? -6.779 -28.352 14.031 1.00 26.98 71 VAL B N 1
ATOM 2193 C CA . VAL B 1 86 ? -8.064 -29.050 14.355 1.00 29.92 71 VAL B CA 1
ATOM 2194 C C . VAL B 1 86 ? -8.104 -30.384 13.611 1.00 29.56 71 VAL B C 1
ATOM 2195 O O . VAL B 1 86 ? -8.990 -31.167 13.909 1.00 30.13 71 VAL B O 1
ATOM 2199 N N . ASP B 1 87 ? -7.175 -30.647 12.688 1.00 27.88 72 ASP B N 1
ATOM 2200 C CA . ASP B 1 87 ? -7.234 -31.889 11.884 1.00 28.27 72 ASP B CA 1
ATOM 2201 C C . ASP B 1 87 ? -6.812 -33.054 12.776 1.00 27.49 72 ASP B C 1
ATOM 2202 O O . ASP B 1 87 ? -6.176 -32.840 13.803 1.00 26.32 72 ASP B O 1
ATOM 2207 N N . PRO B 1 88 ? -7.180 -34.317 12.447 1.00 27.87 73 PRO B N 1
ATOM 2208 C CA . PRO B 1 88 ? -6.864 -35.453 13.316 1.00 29.56 73 PRO B CA 1
ATOM 2209 C C . PRO B 1 88 ? -5.364 -35.803 13.356 1.00 28.74 73 PRO B C 1
ATOM 2210 O O . PRO B 1 88 ? -4.593 -35.256 12.528 1.00 22.54 73 PRO B O 1
ATOM 2214 N N . VAL B 1 89 ? -5.005 -36.723 14.271 1.00 27.01 74 VAL B N 1
ATOM 2215 C CA . VAL B 1 89 ? -3.609 -37.203 14.515 1.00 28.23 74 VAL B CA 1
ATOM 2216 C C . VAL B 1 89 ? -3.054 -37.847 13.242 1.00 26.34 74 VAL B C 1
ATOM 2217 O O . VAL B 1 89 ? -1.890 -37.550 12.926 1.00 23.76 74 VAL B O 1
ATOM 2221 N N . ASP B 1 90 ? -3.826 -38.716 12.564 1.00 26.67 75 ASP B N 1
ATOM 2222 C CA . ASP B 1 90 ? -3.391 -39.411 11.310 1.00 27.33 75 ASP B CA 1
ATOM 2223 C C . ASP B 1 90 ? -3.073 -38.355 10.221 1.00 25.22 75 ASP B C 1
ATOM 2224 O O . ASP B 1 90 ? -2.028 -38.470 9.522 1.00 25.38 75 ASP B O 1
ATOM 2229 N N . SER B 1 91 ? -3.912 -37.326 10.073 1.00 25.36 76 SER B N 1
ATOM 2230 C CA . SER B 1 91 ? -3.646 -36.155 9.191 1.00 23.20 76 SER B CA 1
ATOM 2231 C C . SER B 1 91 ? -2.337 -35.456 9.595 1.00 24.30 76 SER B C 1
ATOM 2232 O O . SER B 1 91 ? -1.466 -35.270 8.701 1.00 20.78 76 SER B O 1
ATOM 2235 N N . HIS B 1 92 ? -2.169 -35.117 10.883 1.00 22.99 77 HIS B N 1
ATOM 2236 C CA . HIS B 1 92 ? -0.938 -34.461 11.411 1.00 25.14 77 HIS B CA 1
ATOM 2237 C C . HIS B 1 92 ? 0.294 -35.286 11.024 1.00 24.89 77 HIS B C 1
ATOM 2238 O O . HIS B 1 92 ? 1.285 -34.697 10.578 1.00 25.84 77 HIS B O 1
ATOM 2245 N N . LEU B 1 93 ? 0.238 -36.603 11.231 1.00 26.87 78 LEU B N 1
ATOM 2246 C CA . LEU B 1 93 ? 1.381 -37.530 11.029 1.00 28.37 78 LEU B CA 1
ATOM 2247 C C . LEU B 1 93 ? 1.740 -37.567 9.558 1.00 25.72 78 LEU B C 1
ATOM 2248 O O . LEU B 1 93 ? 2.941 -37.495 9.250 1.00 27.05 78 LEU B O 1
ATOM 2253 N N . LYS B 1 94 ? 0.727 -37.676 8.708 1.00 25.25 79 LYS B N 1
ATOM 2254 C CA . LYS B 1 94 ? 0.912 -37.636 7.238 1.00 27.84 79 LYS B CA 1
ATOM 2255 C C . LYS B 1 94 ? 1.465 -36.267 6.852 1.00 25.24 79 LYS B C 1
ATOM 2256 O O . LYS B 1 94 ? 2.419 -36.235 6.049 1.00 21.77 79 LYS B O 1
ATOM 2262 N N . TRP B 1 95 ? 0.946 -35.182 7.430 1.00 21.92 80 TRP B N 1
ATOM 2263 C CA . TRP B 1 95 ? 1.459 -33.819 7.103 1.00 24.63 80 TRP B CA 1
ATOM 2264 C C . TRP B 1 95 ? 2.929 -33.669 7.545 1.00 25.15 80 TRP B C 1
ATOM 2265 O O . TRP B 1 95 ? 3.698 -33.012 6.813 1.00 24.91 80 TRP B O 1
ATOM 2276 N N . ILE B 1 96 ? 3.312 -34.271 8.682 1.00 24.11 81 ILE B N 1
ATOM 2277 C CA . ILE B 1 96 ? 4.700 -34.212 9.227 1.00 23.52 81 ILE B CA 1
ATOM 2278 C C . ILE B 1 96 ? 5.662 -34.841 8.221 1.00 23.43 81 ILE B C 1
ATOM 2279 O O . ILE B 1 96 ? 6.756 -34.319 8.082 1.00 23.82 81 ILE B O 1
ATOM 2284 N N . ASP B 1 97 ? 5.278 -35.960 7.598 1.00 25.77 82 ASP B N 1
ATOM 2285 C CA . ASP B 1 97 ? 6.056 -36.626 6.517 1.00 26.20 82 ASP B CA 1
ATOM 2286 C C . ASP B 1 97 ? 6.357 -35.626 5.396 1.00 23.60 82 ASP B C 1
ATOM 2287 O O . ASP B 1 97 ? 7.485 -35.603 4.916 1.00 23.17 82 ASP B O 1
ATOM 2292 N N . ASP B 1 98 ? 5.364 -34.855 4.982 1.00 22.58 83 ASP B N 1
ATOM 2293 C CA . ASP B 1 98 ? 5.497 -33.861 3.882 1.00 23.12 83 ASP B CA 1
ATOM 2294 C C . ASP B 1 98 ? 6.437 -32.729 4.331 1.00 21.18 83 ASP B C 1
ATOM 2295 O O . ASP B 1 98 ? 7.283 -32.275 3.524 1.00 19.56 83 ASP B O 1
ATOM 2300 N N . ILE B 1 99 ? 6.276 -32.260 5.566 1.00 19.87 84 ILE B N 1
ATOM 2301 C CA . ILE B 1 99 ? 7.110 -31.154 6.116 1.00 19.87 84 ILE B CA 1
ATOM 2302 C C . ILE B 1 99 ? 8.557 -31.635 6.177 1.00 20.00 84 ILE B C 1
ATOM 2303 O O . ILE B 1 99 ? 9.451 -30.900 5.729 1.00 19.14 84 ILE B O 1
ATOM 2308 N N . ASN B 1 100 ? 8.787 -32.813 6.743 1.00 20.51 85 ASN B N 1
ATOM 2309 C CA . ASN B 1 100 ? 10.162 -33.330 6.975 1.00 21.25 85 ASN B CA 1
ATOM 2310 C C . ASN B 1 100 ? 10.864 -33.428 5.612 1.00 21.69 85 ASN B C 1
ATOM 2311 O O . ASN B 1 100 ? 12.007 -32.965 5.487 1.00 21.40 85 ASN B O 1
ATOM 2316 N N . GLU B 1 101 ? 10.185 -34.011 4.627 1.00 22.52 86 GLU B N 1
ATOM 2317 C CA . GLU B 1 101 ? 10.727 -34.250 3.259 1.00 24.57 86 GLU B CA 1
ATOM 2318 C C . GLU B 1 101 ? 10.903 -32.915 2.510 1.00 22.77 86 GLU B C 1
ATOM 2319 O O . GLU B 1 101 ? 12.034 -32.618 2.018 1.00 22.97 86 GLU B O 1
ATOM 2325 N N . THR B 1 102 ? 9.835 -32.131 2.389 1.00 22.39 87 THR B N 1
ATOM 2326 C CA . THR B 1 102 ? 9.811 -30.940 1.500 1.00 25.69 87 THR B CA 1
ATOM 2327 C C . THR B 1 102 ? 10.577 -29.782 2.151 1.00 26.65 87 THR B C 1
ATOM 2328 O O . THR B 1 102 ? 10.953 -28.860 1.407 1.00 29.02 87 THR B O 1
ATOM 2332 N N . GLN B 1 103 ? 10.768 -29.781 3.476 1.00 26.77 88 GLN B N 1
ATOM 2333 C CA . GLN B 1 103 ? 11.497 -28.669 4.156 1.00 28.35 88 GLN B CA 1
ATOM 2334 C C . GLN B 1 103 ? 12.847 -29.187 4.651 1.00 29.76 88 GLN B C 1
ATOM 2335 O O . GLN B 1 103 ? 13.538 -28.437 5.336 1.00 31.58 88 GLN B O 1
ATOM 2341 N N . ASP B 1 104 ? 13.223 -30.418 4.307 1.00 33.41 89 ASP B N 1
ATOM 2342 C CA . ASP B 1 104 ? 14.569 -30.952 4.627 1.00 34.00 89 ASP B CA 1
ATOM 2343 C C . ASP B 1 104 ? 14.805 -30.840 6.146 1.00 31.27 89 ASP B C 1
ATOM 2344 O O . ASP B 1 104 ? 15.792 -30.238 6.571 1.00 32.57 89 ASP B O 1
ATOM 2349 N N . THR B 1 105 ? 13.921 -31.386 6.965 1.00 29.86 90 THR B N 1
ATOM 2350 C CA . THR B 1 105 ? 14.037 -31.269 8.440 1.00 28.90 90 THR B CA 1
ATOM 2351 C C . THR B 1 105 ? 13.355 -32.474 9.090 1.00 27.04 90 THR B C 1
ATOM 2352 O O . THR B 1 105 ? 12.972 -33.396 8.363 1.00 23.77 90 THR B O 1
ATOM 2356 N N . ARG B 1 106 ? 13.205 -32.439 10.418 1.00 27.55 91 ARG B N 1
ATOM 2357 C CA . ARG B 1 106 ? 12.473 -33.464 11.197 1.00 27.96 91 ARG B CA 1
ATOM 2358 C C . ARG B 1 106 ? 11.664 -32.736 12.265 1.00 25.66 91 ARG B C 1
ATOM 2359 O O . ARG B 1 106 ? 12.294 -32.150 13.167 1.00 24.33 91 ARG B O 1
ATOM 2367 N N . VAL B 1 107 ? 10.335 -32.730 12.138 1.00 25.17 92 VAL B N 1
ATOM 2368 C CA . VAL B 1 107 ? 9.432 -32.194 13.196 1.00 26.21 92 VAL B CA 1
ATOM 2369 C C . VAL B 1 107 ? 9.749 -32.982 14.473 1.00 28.03 92 VAL B C 1
ATOM 2370 O O . VAL B 1 107 ? 9.525 -34.179 14.454 1.00 27.27 92 VAL B O 1
ATOM 2374 N N . ASN B 1 108 ? 10.285 -32.302 15.501 1.00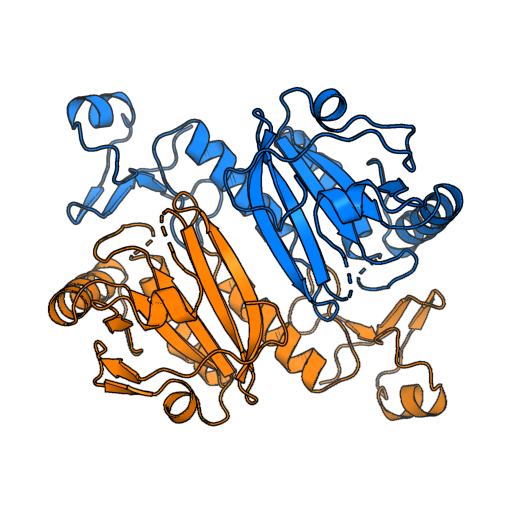 28.68 93 ASN B N 1
ATOM 2375 C CA . ASN B 1 108 ? 10.711 -32.853 16.818 1.00 31.46 93 ASN B CA 1
ATOM 2376 C C . ASN B 1 108 ? 9.622 -32.605 17.880 1.00 28.38 93 ASN B C 1
ATOM 2377 O O . ASN B 1 108 ? 9.715 -33.190 18.965 1.00 28.43 93 ASN B O 1
ATOM 2382 N N . PHE B 1 109 ? 8.620 -31.770 17.595 1.00 22.81 94 PHE B N 1
ATOM 2383 C CA . PHE B 1 109 ? 7.696 -31.205 18.613 1.00 19.95 94 PHE B CA 1
ATOM 2384 C C . PHE B 1 109 ? 6.277 -31.684 18.340 1.00 20.00 94 PHE B C 1
ATOM 2385 O O . PHE B 1 109 ? 5.948 -32.118 17.235 1.00 19.23 94 PHE B O 1
ATOM 2393 N N . PRO B 1 110 ? 5.387 -31.588 19.350 1.00 19.40 95 PRO B N 1
ATOM 2394 C CA . PRO B 1 110 ? 4.005 -32.019 19.203 1.00 19.03 95 PRO B CA 1
ATOM 2395 C C . PRO B 1 110 ? 3.196 -31.073 18.312 1.00 18.97 95 PRO B C 1
ATOM 2396 O O . PRO B 1 110 ? 3.269 -29.870 18.491 1.00 16.38 95 PRO B O 1
ATOM 2400 N N . ILE B 1 111 ? 2.421 -31.638 17.394 1.00 20.52 96 ILE B N 1
ATOM 2401 C CA . ILE B 1 111 ? 1.237 -30.943 16.824 1.00 21.26 96 ILE B CA 1
ATOM 2402 C C . ILE B 1 111 ? -0.008 -31.519 17.502 1.00 21.15 96 ILE B C 1
ATOM 2403 O O . ILE B 1 111 ? -0.322 -32.700 17.295 1.00 20.65 96 ILE B O 1
ATOM 2408 N N . ILE B 1 112 ? -0.720 -30.661 18.227 1.00 22.03 97 ILE B N 1
ATOM 2409 C CA . ILE B 1 112 ? -1.973 -30.980 18.965 1.00 22.29 97 ILE B CA 1
ATOM 2410 C C . ILE B 1 112 ? -3.093 -31.264 17.955 1.00 23.24 97 ILE B C 1
ATOM 2411 O O . ILE B 1 112 ? -3.278 -30.444 17.018 1.00 22.59 97 ILE B O 1
ATOM 2416 N N . ALA B 1 113 ? -3.797 -32.384 18.128 1.00 21.30 98 ALA B N 1
ATOM 2417 C CA . ALA B 1 113 ? -4.967 -32.770 17.313 1.00 22.16 98 ALA B CA 1
ATOM 2418 C C . ALA B 1 113 ? -6.208 -32.262 18.039 1.00 23.90 98 ALA B C 1
ATOM 2419 O O . ALA B 1 113 ? -6.620 -32.887 19.033 1.00 22.48 98 ALA B O 1
ATOM 2421 N N . ASP B 1 114 ? -6.734 -31.126 17.591 1.00 24.93 99 ASP B N 1
ATOM 2422 C CA . ASP B 1 114 ? -7.827 -30.409 18.292 1.00 29.03 99 ASP B CA 1
ATOM 2423 C C . ASP B 1 114 ? -9.139 -30.632 17.535 1.00 30.04 99 ASP B C 1
ATOM 2424 O O . ASP B 1 114 ? -9.823 -29.622 17.224 1.00 33.28 99 ASP B O 1
ATOM 2429 N N . ALA B 1 115 ? -9.471 -31.892 17.242 1.00 32.12 100 ALA B N 1
ATOM 2430 C CA . ALA B 1 115 ? -10.670 -32.275 16.452 1.00 34.82 100 ALA B CA 1
ATOM 2431 C C . ALA B 1 115 ? -11.930 -31.706 17.121 1.00 34.32 100 ALA B C 1
ATOM 2432 O O . ALA B 1 115 ? -12.726 -31.053 16.421 1.00 30.03 100 ALA B O 1
ATOM 2434 N N . ASP B 1 116 ? -12.069 -31.880 18.439 1.00 38.03 101 ASP B N 1
ATOM 2435 C CA . ASP B 1 116 ? -13.282 -31.470 19.204 1.00 39.43 101 ASP B CA 1
ATOM 2436 C C . ASP B 1 116 ? -13.308 -29.947 19.424 1.00 39.94 101 ASP B C 1
ATOM 2437 O O . ASP B 1 116 ? -14.291 -29.473 20.019 1.00 41.66 101 ASP B O 1
ATOM 2442 N N . ARG B 1 117 ? -12.259 -29.215 19.018 1.00 43.26 102 ARG B N 1
ATOM 2443 C CA . ARG B 1 117 ? -12.145 -27.721 19.079 1.00 41.60 102 ARG B CA 1
ATOM 2444 C C . ARG B 1 117 ? -11.930 -27.223 20.514 1.00 37.53 102 ARG B C 1
ATOM 2445 O O . ARG B 1 117 ? -11.879 -25.996 20.717 1.00 34.63 102 ARG B O 1
ATOM 2453 N N . LYS B 1 118 ? -11.801 -28.113 21.493 1.00 36.11 103 LYS B N 1
ATOM 2454 C CA . LYS B 1 118 ? -11.654 -27.701 22.913 1.00 33.61 103 LYS B CA 1
ATOM 2455 C C . LYS B 1 118 ? -10.502 -26.681 23.042 1.00 31.54 103 LYS B C 1
ATOM 2456 O O . LYS B 1 118 ? -10.712 -25.643 23.692 1.00 31.92 103 LYS B O 1
ATOM 2462 N N . VAL B 1 119 ? -9.322 -26.948 22.475 1.00 27.73 104 VAL B N 1
ATOM 2463 C CA . VAL B 1 119 ? -8.130 -26.067 22.689 1.00 26.46 104 VAL B CA 1
ATOM 2464 C C . VAL B 1 119 ? -8.314 -24.752 21.918 1.00 25.66 104 VAL B C 1
ATOM 2465 O O . VAL B 1 119 ? -7.997 -23.694 22.484 1.00 22.20 104 VAL B O 1
ATOM 2469 N N . SER B 1 120 ? -8.841 -24.815 20.696 1.00 27.82 105 SER B N 1
ATOM 2470 C CA . SER B 1 120 ? -9.094 -23.650 19.810 1.00 30.90 105 SER B CA 1
ATOM 2471 C C . SER B 1 120 ? -10.054 -22.663 20.486 1.00 32.75 105 SER B C 1
ATOM 2472 O O . SER B 1 120 ? -9.783 -21.447 20.430 1.00 33.38 105 SER B O 1
ATOM 2475 N N . GLU B 1 121 ? -11.142 -23.151 21.081 1.00 34.60 106 GLU B N 1
ATOM 2476 C CA . GLU B 1 121 ? -12.117 -22.290 21.807 1.00 38.42 106 GLU B CA 1
ATOM 2477 C C . GLU B 1 121 ? -11.444 -21.669 23.027 1.00 38.54 106 GLU B C 1
ATOM 2478 O O . GLU B 1 121 ? -11.654 -20.458 23.267 1.00 38.28 106 GLU B O 1
ATOM 2484 N N . LEU B 1 122 ? -10.658 -22.480 23.739 1.00 35.59 107 LEU B N 1
ATOM 2485 C CA . LEU B 1 122 ? -9.965 -22.116 25.002 1.00 36.93 107 LEU B CA 1
ATOM 2486 C C . LEU B 1 122 ? -9.008 -20.956 24.719 1.00 33.45 107 LEU B C 1
ATOM 2487 O O . LEU B 1 122 ? -8.828 -20.116 25.617 1.00 30.17 107 LEU B O 1
ATOM 2492 N N . TYR B 1 123 ? -8.418 -20.918 23.519 1.00 31.59 108 TYR B N 1
ATOM 2493 C CA . TYR B 1 123 ? -7.468 -19.864 23.081 1.00 29.87 108 TYR B CA 1
ATOM 2494 C C . TYR B 1 123 ? -8.174 -18.829 22.185 1.00 33.34 108 TYR B C 1
ATOM 2495 O O . TYR B 1 123 ? -7.483 -17.938 21.683 1.00 30.02 108 TYR B O 1
ATOM 2504 N N . ASP B 1 124 ? -9.511 -18.890 22.070 1.00 36.89 109 ASP B N 1
ATOM 2505 C CA . ASP B 1 124 ? -10.341 -17.941 21.276 1.00 40.93 109 ASP B CA 1
ATOM 2506 C C . ASP B 1 124 ? -9.763 -17.846 19.857 1.00 39.63 109 ASP B C 1
ATOM 2507 O O . ASP B 1 124 ? -9.351 -16.753 19.435 1.00 34.73 109 ASP B O 1
ATOM 2512 N N . LEU B 1 125 ? -9.686 -18.975 19.163 1.00 36.12 110 LEU B N 1
ATOM 2513 C CA . LEU B 1 125 ? -9.179 -19.036 17.775 1.00 38.86 110 LEU B CA 1
ATOM 2514 C C . LEU B 1 125 ? -10.367 -19.166 16.804 1.00 40.26 110 LEU B C 1
ATOM 2515 O O . LEU B 1 125 ? -10.124 -19.266 15.593 1.00 37.77 110 LEU B O 1
ATOM 2520 N N . ILE B 1 126 ? -11.606 -19.125 17.308 1.00 47.59 111 ILE B N 1
ATOM 2521 C CA . ILE B 1 126 ? -12.844 -19.127 16.469 1.00 53.38 111 ILE B CA 1
ATOM 2522 C C . ILE B 1 126 ? -13.705 -17.926 16.856 1.00 54.22 111 ILE B C 1
ATOM 2523 O O . ILE B 1 126 ? -14.165 -17.260 15.918 1.00 64.06 111 ILE B O 1
ATOM 2528 N N . THR B 1 135 ? -8.420 -16.346 6.622 1.00 54.20 120 THR B N 1
ATOM 2529 C CA . THR B 1 135 ? -7.996 -17.265 7.718 1.00 54.97 120 THR B CA 1
ATOM 2530 C C . THR B 1 135 ? -6.699 -16.729 8.346 1.00 55.84 120 THR B C 1
ATOM 2531 O O . THR B 1 135 ? -5.778 -16.342 7.592 1.00 57.19 120 THR B O 1
ATOM 2535 N N . VAL B 1 136 ? -6.646 -16.680 9.679 1.00 52.12 121 VAL B N 1
ATOM 2536 C CA . VAL B 1 136 ? -5.480 -16.163 10.456 1.00 48.87 121 VAL B CA 1
ATOM 2537 C C . VAL B 1 136 ? -5.043 -17.223 11.471 1.00 44.43 121 VAL B C 1
ATO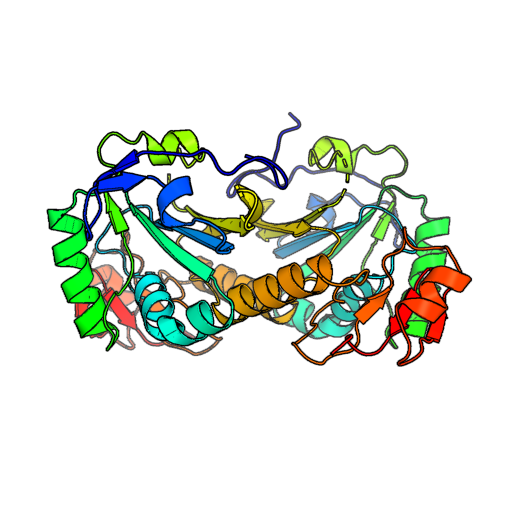M 2538 O O . VAL B 1 136 ? -5.823 -18.137 11.799 1.00 49.32 121 VAL B O 1
ATOM 2542 N N . ARG B 1 137 ? -3.829 -17.058 11.969 1.00 40.33 122 ARG B N 1
ATOM 2543 C CA . ARG B 1 137 ? -3.194 -17.962 12.944 1.00 36.57 122 ARG B CA 1
ATOM 2544 C C . ARG B 1 137 ? -2.361 -17.130 13.925 1.00 31.41 122 ARG B C 1
ATOM 2545 O O . ARG B 1 137 ? -1.724 -16.128 13.514 1.00 25.01 122 ARG B O 1
ATOM 2553 N N . SER B 1 138 ? -2.417 -17.527 15.187 1.00 27.62 123 SER B N 1
ATOM 2554 C CA . SER B 1 138 ? -1.837 -16.802 16.339 1.00 26.55 123 SER B CA 1
ATOM 2555 C C . SER B 1 138 ? -0.667 -17.605 16.890 1.00 22.60 123 SER B C 1
ATOM 2556 O O . SER B 1 138 ? -0.763 -18.854 16.905 1.00 20.93 123 SER B O 1
ATOM 2559 N N . LEU B 1 139 ? 0.391 -16.937 17.342 1.00 22.15 124 LEU B N 1
ATOM 2560 C CA . LEU B 1 139 ? 1.328 -17.603 18.272 1.00 20.95 124 LEU B CA 1
ATOM 2561 C C . LEU B 1 139 ? 1.232 -16.950 19.649 1.00 20.21 124 LEU B C 1
ATOM 2562 O O . LEU B 1 139 ? 1.001 -15.723 19.755 1.00 20.61 124 LEU B O 1
ATOM 2567 N N . PHE B 1 140 ? 1.337 -17.774 20.677 1.00 18.78 125 PHE B N 1
ATOM 2568 C CA . PHE B 1 140 ? 1.285 -17.341 22.088 1.00 20.12 125 PHE B CA 1
ATOM 2569 C C . PHE B 1 140 ? 2.626 -17.645 22.723 1.00 19.34 125 PHE B C 1
ATOM 2570 O O . PHE B 1 140 ? 3.045 -18.797 22.680 1.00 18.93 125 PHE B O 1
ATOM 2578 N N . ILE B 1 141 ? 3.281 -16.629 23.265 1.00 21.22 126 ILE B N 1
ATOM 2579 C CA . ILE B 1 141 ? 4.547 -16.817 24.023 1.00 21.06 126 ILE B CA 1
ATOM 2580 C C . ILE B 1 141 ? 4.148 -16.903 25.489 1.00 20.79 126 ILE B C 1
ATOM 2581 O O . ILE B 1 141 ? 3.385 -16.022 25.956 1.00 20.54 126 ILE B O 1
ATOM 2586 N N . ILE B 1 142 ? 4.590 -17.979 26.145 1.00 20.29 127 ILE B N 1
ATOM 2587 C CA . ILE B 1 142 ? 4.229 -18.333 27.541 1.00 20.81 127 ILE B CA 1
ATOM 2588 C C . ILE B 1 142 ? 5.535 -18.387 28.358 1.00 21.14 127 ILE B C 1
ATOM 2589 O O . ILE B 1 142 ? 6.552 -18.941 27.856 1.00 20.04 127 ILE B O 1
ATOM 2594 N N . ASP B 1 143 ? 5.548 -17.696 29.501 1.00 21.42 128 ASP B N 1
ATOM 2595 C CA . ASP B 1 143 ? 6.691 -17.638 30.444 1.00 22.65 128 ASP B CA 1
ATOM 2596 C C . ASP B 1 143 ? 6.605 -18.810 31.410 1.00 22.61 128 ASP B C 1
ATOM 2597 O O . ASP B 1 143 ? 5.596 -19.529 31.446 1.00 22.62 128 ASP B O 1
ATOM 2602 N N . PRO B 1 144 ? 7.680 -19.065 32.194 1.00 24.80 129 PRO B N 1
ATOM 2603 C CA . PRO B 1 144 ? 7.692 -20.179 33.134 1.00 25.45 129 PRO B CA 1
ATOM 2604 C C . PRO B 1 144 ? 6.558 -20.141 34.164 1.00 24.21 129 PRO B C 1
ATOM 2605 O O . PRO B 1 144 ? 6.312 -21.159 34.732 1.00 26.72 129 PRO B O 1
ATOM 2609 N N . ASN B 1 145 ? 5.862 -19.017 34.338 1.00 26.22 130 ASN B N 1
ATOM 2610 C CA . ASN B 1 145 ? 4.738 -18.906 35.306 1.00 26.85 130 ASN B CA 1
ATOM 2611 C C . ASN B 1 145 ? 3.403 -18.982 34.558 1.00 25.99 130 ASN B C 1
ATOM 2612 O O . ASN B 1 145 ? 2.382 -18.650 35.177 1.00 24.22 130 ASN B O 1
ATOM 2617 N N . LYS B 1 146 ? 3.421 -19.406 33.283 1.00 28.60 131 LYS B N 1
ATOM 2618 C CA . LYS B 1 146 ? 2.213 -19.728 32.464 1.00 26.48 131 LYS B CA 1
ATOM 2619 C C . LYS B 1 146 ? 1.478 -18.451 32.040 1.00 25.26 131 LYS B C 1
ATOM 2620 O O . LYS B 1 146 ? 0.244 -18.523 31.797 1.00 28.50 131 LYS B O 1
ATOM 2626 N N . LYS B 1 147 ? 2.174 -17.320 31.980 1.00 24.07 132 LYS B N 1
ATOM 2627 C CA . LYS B 1 147 ? 1.567 -16.030 31.548 1.00 26.81 132 LYS B CA 1
ATOM 2628 C C . LYS B 1 147 ? 1.813 -15.865 30.052 1.00 25.05 132 LYS B C 1
ATOM 2629 O O . LYS B 1 147 ? 2.976 -16.051 29.613 1.00 21.79 132 LYS B O 1
ATOM 2635 N N . VAL B 1 148 ? 0.756 -15.530 29.321 1.00 24.87 133 VAL B N 1
ATOM 2636 C CA . VAL B 1 148 ? 0.823 -15.088 27.898 1.00 24.52 133 VAL B CA 1
ATOM 2637 C C . VAL B 1 148 ? 1.653 -13.794 27.849 1.00 23.89 133 VAL B C 1
ATOM 2638 O O . VAL B 1 148 ? 1.183 -12.784 28.363 1.00 25.20 133 VAL B O 1
ATOM 2642 N N . ARG B 1 149 ? 2.828 -13.803 27.226 1.00 21.85 134 ARG B N 1
ATOM 2643 C CA . ARG B 1 149 ? 3.732 -12.630 27.201 1.00 21.37 134 ARG B CA 1
ATOM 2644 C C . ARG B 1 149 ? 3.690 -11.944 25.835 1.00 22.62 134 ARG B C 1
ATOM 2645 O O . ARG B 1 149 ? 4.115 -10.776 25.754 1.00 24.04 134 ARG B O 1
ATOM 2653 N N . LEU B 1 150 ? 3.123 -12.597 24.823 1.00 22.49 135 LEU B N 1
ATOM 2654 C CA . LEU B 1 150 ? 2.972 -12.014 23.473 1.00 21.97 135 LEU B CA 1
ATOM 2655 C C . LEU B 1 150 ? 1.981 -12.859 22.703 1.00 22.13 135 LEU B C 1
ATOM 2656 O O . LEU B 1 150 ? 2.015 -14.081 22.899 1.00 19.98 135 LEU B O 1
ATOM 2661 N N . ILE B 1 151 ? 1.131 -12.195 21.920 1.00 22.81 136 ILE B N 1
ATOM 2662 C CA . ILE B 1 151 ? 0.145 -12.789 20.983 1.00 23.86 136 ILE B CA 1
ATOM 2663 C C . ILE B 1 151 ? 0.414 -12.136 19.625 1.00 24.93 136 ILE B C 1
ATOM 2664 O O . ILE B 1 151 ? 0.273 -10.920 19.537 1.00 28.39 136 ILE B O 1
ATOM 2669 N N . ILE B 1 152 ? 0.868 -12.895 18.634 1.00 23.31 137 ILE B N 1
ATOM 2670 C CA . ILE B 1 152 ? 1.075 -12.378 17.255 1.00 25.02 137 ILE B CA 1
ATOM 2671 C C . ILE B 1 152 ? 0.172 -13.150 16.296 1.00 23.96 137 ILE B C 1
ATOM 2672 O O . ILE B 1 152 ? 0.322 -14.382 16.194 1.00 25.89 137 ILE B O 1
ATOM 2677 N N . THR B 1 153 ? -0.711 -12.429 15.615 1.00 21.49 138 THR B N 1
ATOM 2678 C CA . THR B 1 153 ? -1.655 -12.940 14.599 1.00 20.24 138 THR B CA 1
ATOM 2679 C C . THR B 1 153 ? -1.221 -12.421 13.223 1.00 20.70 138 THR B C 1
ATOM 2680 O O . THR B 1 153 ? -1.261 -11.193 13.015 1.00 20.69 138 THR B O 1
ATOM 2684 N N . TYR B 1 154 ? -0.826 -13.312 12.316 1.00 19.98 139 TYR B N 1
ATOM 2685 C CA . TYR B 1 154 ? -0.576 -12.980 10.887 1.00 20.10 139 TYR B CA 1
ATOM 2686 C C . TYR B 1 154 ? -1.740 -13.455 10.017 1.00 20.57 139 TYR B C 1
ATOM 2687 O O . TYR B 1 154 ? -2.345 -14.500 10.241 1.00 19.96 139 TYR B O 1
ATOM 2696 N N . PRO B 1 155 ? -2.046 -12.743 8.915 1.00 21.71 140 PRO B N 1
ATOM 2697 C CA . PRO B 1 155 ? -3.031 -13.235 7.952 1.00 20.80 140 PRO B CA 1
ATOM 2698 C C . PRO B 1 155 ? -2.459 -14.428 7.169 1.00 19.58 140 PRO B C 1
ATOM 2699 O O . PRO B 1 155 ? -1.262 -14.647 7.227 1.00 15.93 140 PRO B O 1
ATOM 2703 N N . ALA B 1 156 ? -3.330 -15.169 6.473 1.00 20.37 141 ALA B N 1
ATOM 2704 C CA . ALA B 1 156 ? -3.013 -16.365 5.653 1.00 21.43 141 ALA B CA 1
ATOM 2705 C C . ALA B 1 156 ? -2.049 -16.008 4.510 1.00 21.77 141 ALA B C 1
ATOM 2706 O O . ALA B 1 156 ? -1.288 -16.886 4.144 1.00 22.45 141 ALA B O 1
ATOM 2708 N N . SER B 1 157 ? -2.067 -14.760 4.023 1.00 21.46 142 SER B N 1
ATOM 2709 C CA . SER B 1 157 ? -1.248 -14.232 2.897 1.00 22.11 142 SER B CA 1
ATOM 2710 C C . SER B 1 157 ? 0.242 -14.223 3.252 1.00 20.75 142 SER B C 1
ATOM 2711 O O . SER B 1 157 ? 1.048 -14.253 2.356 1.00 20.73 142 SER B O 1
ATOM 2714 N N . THR B 1 158 ? 0.572 -14.146 4.541 1.00 22.44 143 THR B N 1
ATOM 2715 C CA . THR B 1 158 ? 1.884 -13.693 5.037 1.00 20.38 143 THR B CA 1
ATOM 2716 C C . THR B 1 158 ? 2.415 -14.643 6.114 1.00 21.16 143 THR B C 1
ATOM 2717 O O . THR B 1 158 ? 1.825 -14.686 7.250 1.00 19.36 143 THR B O 1
ATOM 2721 N N . GLY B 1 159 ? 3.493 -15.348 5.749 1.00 20.12 144 GLY B N 1
ATOM 2722 C CA . GLY B 1 159 ? 4.271 -16.250 6.611 1.00 20.15 144 GLY B CA 1
ATOM 2723 C C . GLY B 1 159 ? 5.144 -15.470 7.585 1.00 21.42 144 GLY B C 1
ATOM 2724 O O . GLY B 1 159 ? 5.624 -14.337 7.241 1.00 16.72 144 GLY B O 1
ATOM 2725 N N . ARG B 1 160 ? 5.391 -16.092 8.736 1.00 21.67 145 ARG B N 1
ATOM 2726 C CA . ARG B 1 160 ? 6.144 -15.495 9.861 1.00 23.46 145 ARG B CA 1
ATOM 2727 C C . ARG B 1 160 ? 7.621 -15.319 9.504 1.00 25.11 145 ARG B C 1
ATOM 2728 O O . ARG B 1 160 ? 8.116 -15.893 8.502 1.00 20.90 145 ARG B O 1
ATOM 2736 N N . ASN B 1 161 ? 8.244 -14.436 10.271 1.00 28.42 146 ASN B N 1
ATOM 2737 C CA . ASN B 1 161 ? 9.698 -14.212 10.270 1.00 29.39 146 ASN B CA 1
ATOM 2738 C C . ASN B 1 161 ? 10.189 -14.724 11.614 1.00 28.57 146 ASN B C 1
ATOM 2739 O O . ASN B 1 161 ? 9.941 -14.039 12.608 1.00 30.66 146 ASN B O 1
ATOM 2744 N N . PHE B 1 162 ? 10.827 -15.897 11.619 1.00 29.80 147 PHE B N 1
ATOM 2745 C CA . PHE B 1 162 ? 11.218 -16.654 12.839 1.00 26.85 147 PHE B CA 1
ATOM 2746 C C . PHE B 1 162 ? 12.417 -15.993 13.529 1.00 26.15 147 PHE B C 1
ATOM 2747 O O . PHE B 1 162 ? 12.584 -16.247 14.721 1.00 27.63 147 PHE B O 1
ATOM 2755 N N . ASN B 1 163 ? 13.207 -15.175 12.829 1.00 27.71 148 ASN B N 1
ATOM 2756 C CA . ASN B 1 163 ? 14.249 -14.331 13.476 1.00 30.41 148 ASN B CA 1
ATOM 2757 C C . ASN B 1 163 ? 13.568 -13.411 14.510 1.00 28.18 148 ASN B C 1
ATOM 2758 O O . ASN B 1 163 ? 14.118 -13.230 15.627 1.00 24.95 148 ASN B O 1
ATOM 2763 N N . GLU B 1 164 ? 12.404 -12.854 14.159 1.00 26.53 149 GLU B N 1
ATOM 2764 C CA . GLU B 1 164 ? 11.687 -11.884 15.023 1.00 27.48 149 GLU B CA 1
ATOM 2765 C C . GLU B 1 164 ? 11.217 -12.616 16.289 1.00 27.91 149 GLU B C 1
ATOM 2766 O O . GLU B 1 164 ? 11.301 -12.019 17.388 1.00 27.37 149 GLU B O 1
ATOM 2772 N N . ILE B 1 165 ? 10.745 -13.858 16.142 1.00 24.53 150 ILE B N 1
ATOM 2773 C CA . ILE B 1 165 ? 10.230 -14.662 17.283 1.00 24.88 150 ILE B CA 1
ATOM 2774 C C . ILE B 1 165 ? 11.380 -14.886 18.277 1.00 24.58 150 ILE B C 1
ATOM 2775 O O . ILE B 1 165 ? 11.142 -14.738 19.479 1.00 21.06 150 ILE B O 1
ATOM 2780 N N . LEU B 1 166 ? 12.593 -15.188 17.797 1.00 22.11 151 LEU B N 1
ATOM 2781 C CA . LEU B 1 166 ? 13.766 -15.410 18.685 1.00 22.58 151 LEU B CA 1
ATOM 2782 C C . LEU B 1 166 ? 14.166 -14.086 19.364 1.00 23.48 151 LEU B C 1
ATOM 2783 O O . LEU B 1 166 ? 14.535 -14.114 20.552 1.00 25.90 151 LEU B O 1
ATOM 2788 N N . ARG B 1 167 ? 14.121 -12.979 18.622 1.00 23.04 152 ARG B N 1
ATOM 2789 C CA . ARG B 1 167 ? 14.561 -11.636 19.071 1.00 22.36 152 ARG B CA 1
ATOM 2790 C C . ARG B 1 167 ? 13.587 -11.179 20.157 1.00 21.94 152 ARG B C 1
ATOM 2791 O O . ARG B 1 167 ? 14.036 -10.652 21.154 1.00 22.95 152 ARG B O 1
ATOM 2799 N N . VAL B 1 168 ? 12.293 -11.427 20.011 1.00 21.26 153 VAL B N 1
ATOM 2800 C CA . VAL B 1 168 ? 11.323 -11.064 21.080 1.00 21.03 153 VAL B CA 1
ATOM 2801 C C . VAL B 1 168 ? 11.559 -11.910 22.332 1.00 21.49 153 VAL B C 1
ATOM 2802 O O . VAL B 1 168 ? 11.554 -11.353 23.458 1.00 22.96 153 VAL B O 1
ATOM 2806 N N . ILE B 1 169 ? 11.752 -13.210 22.171 1.00 22.24 154 ILE B N 1
ATOM 2807 C CA . ILE B 1 169 ? 12.067 -14.126 23.307 1.00 22.86 154 ILE B CA 1
ATOM 2808 C C . ILE B 1 169 ? 13.339 -13.627 24.022 1.00 23.74 154 ILE B C 1
ATOM 2809 O O . ILE B 1 169 ? 13.322 -13.602 25.254 1.00 24.68 154 ILE B O 1
ATOM 2814 N N . ASP B 1 170 ? 14.406 -13.267 23.290 1.00 24.38 155 ASP B N 1
ATOM 2815 C CA . ASP B 1 170 ? 15.664 -12.705 23.874 1.00 23.24 155 ASP B CA 1
ATOM 2816 C C . ASP B 1 170 ? 15.350 -11.411 24.637 1.00 23.26 155 ASP B C 1
ATOM 2817 O O . ASP B 1 170 ? 15.916 -11.213 25.748 1.00 22.12 155 ASP B O 1
ATOM 2822 N N . SER B 1 171 ? 14.458 -10.570 24.097 1.00 21.99 156 SER B N 1
ATOM 2823 C CA . SER B 1 171 ? 13.977 -9.353 24.796 1.00 21.76 156 SER B CA 1
ATOM 2824 C C . SER B 1 171 ? 13.310 -9.737 26.115 1.00 22.29 156 SER B C 1
ATOM 2825 O O . SER B 1 171 ? 13.740 -9.199 27.153 1.00 21.03 156 SER B O 1
ATOM 2828 N N . LEU B 1 172 ? 12.302 -10.612 26.069 1.00 22.79 157 LEU B N 1
ATOM 2829 C CA . LEU B 1 172 ? 11.458 -10.948 27.244 1.00 24.60 157 LEU B CA 1
ATOM 2830 C C . LEU B 1 172 ? 12.326 -11.564 28.358 1.00 25.67 157 LEU B C 1
ATOM 2831 O O . LEU B 1 172 ? 12.270 -11.062 29.495 1.00 27.38 157 LEU B O 1
ATOM 2836 N N . GLN B 1 173 ? 13.139 -12.567 28.021 1.00 26.98 158 GLN B N 1
ATOM 2837 C CA . GLN B 1 173 ? 14.092 -13.239 28.951 1.00 26.71 158 GLN B CA 1
ATOM 2838 C C . GLN B 1 173 ? 15.015 -12.190 29.608 1.00 24.92 158 GLN B C 1
ATOM 2839 O O . GLN B 1 173 ? 15.193 -12.236 30.828 1.00 23.79 158 GLN B O 1
ATOM 2845 N N . LEU B 1 174 ? 15.593 -11.278 28.830 1.00 23.63 159 LEU B N 1
ATOM 2846 C CA . LEU B 1 174 ? 16.563 -10.265 29.345 1.00 26.36 159 LEU B CA 1
ATOM 2847 C C . LEU B 1 174 ? 15.847 -9.283 30.276 1.00 25.39 159 LEU B C 1
ATOM 2848 O O . LEU B 1 174 ? 16.378 -8.995 31.351 1.00 26.14 159 LEU B O 1
ATOM 2853 N N . THR B 1 175 ? 14.681 -8.793 29.867 1.00 26.26 160 THR B N 1
ATOM 2854 C CA . THR B 1 175 ? 13.892 -7.776 30.612 1.00 26.51 160 THR B CA 1
ATOM 2855 C C . THR B 1 175 ? 13.182 -8.419 31.817 1.00 28.85 160 THR B C 1
ATOM 2856 O O . THR B 1 175 ? 12.709 -7.655 32.703 1.00 28.44 160 THR B O 1
ATOM 2860 N N . ASP B 1 176 ? 13.077 -9.749 31.879 1.00 30.84 161 ASP B N 1
ATOM 2861 C CA . ASP B 1 176 ? 12.609 -10.450 33.116 1.00 32.69 161 ASP B CA 1
ATOM 2862 C C . ASP B 1 176 ? 13.756 -10.545 34.152 1.00 33.96 161 ASP B C 1
ATOM 2863 O O . ASP B 1 176 ? 13.468 -10.481 35.349 1.00 30.77 161 ASP B O 1
ATOM 2868 N N . GLU B 1 177 ? 15.012 -10.654 33.706 1.00 35.78 162 GLU B N 1
ATOM 2869 C CA . GLU B 1 177 ? 16.214 -10.882 34.561 1.00 39.50 162 GLU B CA 1
ATOM 2870 C C . GLU B 1 177 ? 16.870 -9.559 34.997 1.00 38.12 162 GLU B C 1
ATOM 2871 O O . GLU B 1 177 ? 17.621 -9.618 35.989 1.00 32.90 162 GLU B O 1
ATOM 2877 N N . HIS B 1 178 ? 16.624 -8.439 34.296 1.00 34.13 163 HIS B N 1
ATOM 2878 C CA . HIS B 1 178 ? 17.235 -7.105 34.561 1.00 35.17 163 HIS B CA 1
ATOM 2879 C C . HIS B 1 178 ? 16.211 -5.983 34.342 1.00 32.56 163 HIS B C 1
ATOM 2880 O O . HIS B 1 178 ? 15.327 -6.140 33.479 1.00 28.43 163 HIS B O 1
ATOM 2887 N N . LYS B 1 179 ? 16.359 -4.856 35.045 1.00 32.10 164 LYS B N 1
ATOM 2888 C CA . LYS B 1 179 ? 15.369 -3.739 35.002 1.00 31.75 164 LYS B CA 1
ATOM 2889 C C . LYS B 1 179 ? 15.657 -2.842 33.788 1.00 28.24 164 LYS B C 1
ATOM 2890 O O . LYS B 1 179 ? 15.886 -1.633 33.960 1.00 24.73 164 LYS B O 1
ATOM 2896 N N . VAL B 1 180 ? 15.582 -3.433 32.595 1.00 24.31 165 VAL B N 1
ATOM 2897 C CA . VAL B 1 180 ? 15.845 -2.763 31.293 1.00 24.43 165 VAL B CA 1
ATOM 2898 C C . VAL B 1 180 ? 14.644 -2.986 30.376 1.00 22.72 165 VAL B C 1
ATOM 2899 O O . VAL B 1 180 ? 13.757 -3.779 30.710 1.00 21.89 165 VAL B O 1
ATOM 2903 N N . ALA B 1 181 ? 14.583 -2.242 29.286 1.00 22.52 166 ALA B N 1
ATOM 2904 C CA . ALA B 1 181 ? 13.667 -2.519 28.168 1.00 22.33 166 ALA B CA 1
ATOM 2905 C C . ALA B 1 181 ? 14.522 -2.431 26.923 1.00 21.48 166 ALA B C 1
ATOM 2906 O O . ALA B 1 181 ? 15.578 -1.786 26.994 1.00 23.65 166 ALA B O 1
ATOM 2908 N N . THR B 1 182 ? 14.140 -3.139 25.870 1.00 21.10 167 THR B N 1
ATOM 2909 C CA . THR B 1 182 ? 14.946 -3.224 24.631 1.00 19.77 167 THR B CA 1
ATOM 2910 C C . THR B 1 182 ? 14.410 -2.161 23.686 1.00 19.62 167 THR B C 1
ATOM 2911 O O . THR B 1 182 ? 13.203 -2.114 23.447 1.00 18.61 167 THR B O 1
ATOM 2915 N N . PRO B 1 183 ? 15.272 -1.250 23.177 1.00 19.64 168 PRO B N 1
ATOM 2916 C CA . PRO B 1 183 ? 14.819 -0.191 22.278 1.00 20.22 168 PRO B CA 1
ATOM 2917 C C . PRO B 1 183 ? 14.354 -0.737 20.919 1.00 19.85 168 PRO B C 1
ATOM 2918 O O . PRO B 1 183 ? 14.390 -1.918 20.724 1.00 20.06 168 PRO B O 1
ATOM 2922 N N . ALA B 1 184 ? 13.836 0.138 20.058 1.00 21.15 169 ALA B N 1
ATOM 2923 C CA . ALA B 1 184 ? 13.478 -0.147 18.649 1.00 22.86 169 ALA B CA 1
ATOM 2924 C C . ALA B 1 184 ? 14.686 -0.776 17.943 1.00 25.36 169 ALA B C 1
ATOM 2925 O O . ALA B 1 184 ? 15.799 -0.272 18.157 1.00 24.73 169 ALA B O 1
ATOM 2927 N N . ASN B 1 185 ? 14.469 -1.883 17.214 1.00 26.99 170 ASN B N 1
ATOM 2928 C CA . ASN B 1 185 ? 15.489 -2.591 16.393 1.00 28.91 170 ASN B CA 1
ATOM 2929 C C . ASN B 1 185 ? 16.670 -3.062 17.253 1.00 28.48 170 ASN B C 1
ATOM 2930 O O . ASN B 1 185 ? 17.751 -3.174 16.714 1.00 27.93 170 ASN B O 1
ATOM 2935 N N . TRP B 1 186 ? 16.458 -3.364 18.536 1.00 28.00 171 TRP B N 1
ATOM 2936 C CA . TRP B 1 186 ? 17.481 -3.992 19.414 1.00 27.74 171 TRP B CA 1
ATOM 2937 C C . TRP B 1 186 ? 17.795 -5.394 18.883 1.00 27.95 171 TRP B C 1
ATOM 2938 O O . TRP B 1 186 ? 16.858 -6.100 18.490 1.00 25.95 171 TRP B O 1
ATOM 2949 N N . GLU B 1 187 ? 19.072 -5.761 18.874 1.00 30.58 172 GLU B N 1
ATOM 2950 C CA . GLU B 1 187 ? 19.551 -7.157 18.707 1.00 32.59 172 GLU B CA 1
ATOM 2951 C C . GLU B 1 187 ? 20.349 -7.510 19.959 1.00 32.70 172 GLU B C 1
ATOM 2952 O O . GLU B 1 187 ? 20.931 -6.603 20.567 1.00 30.64 172 GLU B O 1
ATOM 2958 N N . ASP B 1 188 ? 20.362 -8.788 20.318 1.00 35.03 173 ASP B N 1
ATOM 2959 C CA . ASP B 1 188 ? 21.144 -9.348 21.447 1.00 35.29 173 ASP B CA 1
ATOM 2960 C C . ASP B 1 188 ? 22.537 -8.709 21.439 1.00 31.35 173 ASP B C 1
ATOM 2961 O O . ASP B 1 188 ? 23.239 -8.860 20.440 1.00 28.60 173 ASP B O 1
ATOM 2966 N N . GLY B 1 189 ? 22.907 -7.985 22.498 1.00 30.65 174 GLY B N 1
ATOM 2967 C CA . GLY B 1 189 ? 24.249 -7.381 22.654 1.00 26.95 174 GLY B CA 1
ATOM 2968 C C . GLY B 1 189 ? 24.217 -5.866 22.508 1.00 27.44 174 GLY B C 1
ATOM 2969 O O . GLY B 1 189 ? 25.184 -5.211 22.934 1.00 30.40 174 GLY B O 1
ATOM 2970 N N . ASP B 1 190 ? 23.148 -5.319 21.917 1.00 26.53 175 ASP B N 1
ATOM 2971 C CA . ASP B 1 190 ? 22.910 -3.862 21.772 1.00 25.19 175 ASP B CA 1
ATOM 2972 C C . ASP B 1 190 ? 22.597 -3.264 23.148 1.00 25.82 175 ASP B C 1
ATOM 2973 O O . ASP B 1 190 ? 22.132 -3.993 24.031 1.00 22.68 175 ASP B O 1
ATOM 2978 N N . GLU B 1 191 ? 22.833 -1.961 23.316 1.00 27.08 176 GLU B N 1
ATOM 2979 C CA . GLU B 1 191 ? 22.559 -1.292 24.603 1.00 28.90 176 GLU B CA 1
ATOM 2980 C C . GLU B 1 191 ? 21.051 -1.120 24.761 1.00 23.56 176 GLU B C 1
ATOM 2981 O O . GLU B 1 191 ? 20.297 -1.146 23.770 1.00 21.28 176 GLU B O 1
ATOM 2987 N N . VAL B 1 192 ? 20.647 -0.988 26.004 1.00 22.95 177 VAL B N 1
ATOM 2988 C CA . VAL B 1 192 ? 19.222 -1.050 26.422 1.00 21.77 177 VAL B CA 1
ATOM 2989 C C . VAL B 1 192 ? 18.945 0.181 27.267 1.00 21.34 177 VAL B C 1
ATOM 2990 O O . VAL B 1 192 ? 19.899 0.918 27.600 1.00 21.57 177 VAL B O 1
ATOM 2994 N N . VAL B 1 193 ? 17.673 0.399 27.572 1.00 21.52 178 VAL B N 1
ATOM 2995 C CA . VAL B 1 193 ? 17.237 1.586 28.334 1.00 21.25 178 VAL B CA 1
ATOM 2996 C C . VAL B 1 193 ? 16.945 1.082 29.737 1.00 21.76 178 VAL B C 1
ATOM 2997 O O . VAL B 1 193 ? 16.503 -0.080 29.837 1.00 22.72 178 VAL B O 1
ATOM 3001 N N . ILE B 1 194 ? 17.252 1.859 30.780 1.00 21.47 179 ILE B N 1
ATOM 3002 C CA . ILE B 1 194 ? 16.786 1.496 32.157 1.00 22.71 179 ILE B CA 1
ATOM 3003 C C . ILE B 1 194 ? 15.271 1.716 32.181 1.00 24.15 179 ILE B C 1
ATOM 3004 O O . ILE B 1 194 ? 14.820 2.688 31.563 1.00 25.64 179 ILE B O 1
ATOM 3009 N N . VAL B 1 195 ? 14.491 0.837 32.816 1.00 27.74 180 VAL B N 1
ATOM 3010 C CA . VAL B 1 195 ? 13.000 0.960 32.804 1.00 31.13 180 VAL B CA 1
ATOM 3011 C C . VAL B 1 195 ? 12.645 2.257 33.508 1.00 35.74 180 VAL B C 1
ATOM 3012 O O . VAL B 1 195 ? 13.309 2.636 34.469 1.00 37.00 180 VAL B O 1
ATOM 3016 N N . PRO B 1 196 ? 11.602 2.974 33.037 1.00 39.75 181 PRO B N 1
ATOM 3017 C CA . PRO B 1 196 ? 11.220 4.248 33.638 1.00 43.35 181 PRO B CA 1
ATOM 3018 C C . PRO B 1 196 ? 10.819 4.165 35.122 1.00 39.00 181 PRO B C 1
ATOM 3019 O O . PRO B 1 196 ? 11.038 5.139 35.800 1.00 44.38 181 PRO B O 1
ATOM 3023 N N . SER B 1 197 ? 10.270 3.045 35.597 1.00 39.17 182 SER B N 1
ATOM 3024 C CA . SER B 1 197 ? 9.725 2.927 36.981 1.00 40.11 182 SER B CA 1
ATOM 3025 C C . SER B 1 197 ? 10.881 2.868 38.000 1.00 40.41 182 SER B C 1
ATOM 3026 O O . SER B 1 197 ? 10.731 3.461 39.092 1.00 35.49 182 SER B O 1
ATOM 3029 N N . LEU B 1 19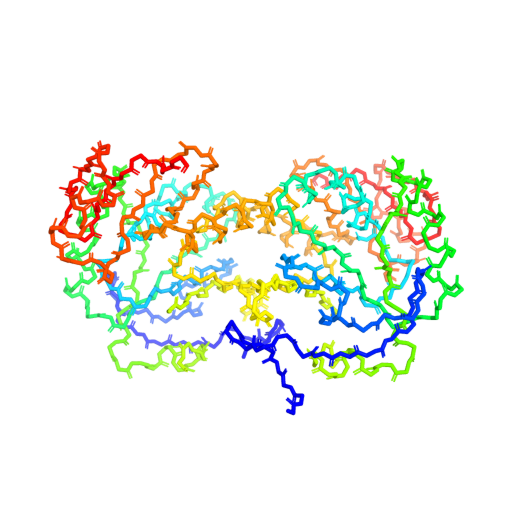8 ? 11.996 2.216 37.648 1.00 38.14 183 LEU B N 1
ATOM 3030 C CA . LEU B 1 198 ? 13.249 2.254 38.450 1.00 39.22 183 LEU B CA 1
ATOM 3031 C C . LEU B 1 198 ? 13.796 3.685 38.457 1.00 41.06 183 LEU B C 1
ATOM 3032 O O . LEU B 1 198 ? 14.416 4.107 37.445 1.00 39.41 183 LEU B O 1
ATOM 3037 N N . LYS B 1 199 ? 13.582 4.397 39.563 1.00 41.71 184 LYS B N 1
ATOM 3038 C CA . LYS B 1 199 ? 14.021 5.804 39.745 1.00 43.71 184 LYS B CA 1
ATOM 3039 C C . LYS B 1 199 ? 14.947 5.920 40.970 1.00 41.21 184 LYS B C 1
ATOM 3040 O O . LYS B 1 199 ? 15.480 7.017 41.205 1.00 38.92 184 LYS B O 1
ATOM 3046 N N . ASP B 1 200 ? 15.171 4.835 41.710 1.00 42.42 185 ASP B N 1
ATOM 3047 C CA . ASP B 1 200 ? 16.032 4.865 42.922 1.00 43.25 185 ASP B CA 1
ATOM 3048 C C . ASP B 1 200 ? 17.513 4.855 42.505 1.00 45.25 185 ASP B C 1
ATOM 3049 O O . ASP B 1 200 ? 17.997 3.839 41.942 1.00 40.21 185 ASP B O 1
ATOM 3054 N N . GLU B 1 201 ? 18.216 5.936 42.847 1.00 46.15 186 GLU B N 1
ATOM 3055 C CA . GLU B 1 201 ? 19.493 6.365 42.223 1.00 45.83 186 GLU B CA 1
ATOM 3056 C C . GLU B 1 201 ? 20.635 5.510 42.791 1.00 43.06 186 GLU B C 1
ATOM 3057 O O . GLU B 1 201 ? 21.553 5.181 42.019 1.00 39.14 186 GLU B O 1
ATOM 3063 N N . GLU B 1 202 ? 20.558 5.117 44.067 1.00 40.42 187 GLU B N 1
ATOM 3064 C CA . GLU B 1 202 ? 21.533 4.182 44.693 1.00 40.45 187 GLU B CA 1
ATOM 3065 C C . GLU B 1 202 ? 21.284 2.769 44.160 1.00 38.06 187 GLU B C 1
ATOM 3066 O O . GLU B 1 202 ? 22.271 2.082 43.891 1.00 31.69 187 GLU B O 1
ATOM 3072 N N . GLU B 1 203 ? 20.017 2.375 44.004 1.00 37.70 188 GLU B N 1
ATOM 3073 C CA . GLU B 1 203 ? 19.611 1.072 43.403 1.00 39.72 188 GLU B CA 1
ATOM 3074 C C . GLU B 1 203 ? 20.139 0.979 41.959 1.00 39.51 188 GLU B C 1
ATOM 3075 O O . GLU B 1 203 ? 20.654 -0.093 41.597 1.00 41.71 188 GLU B O 1
ATOM 3081 N N . ILE B 1 204 ? 20.022 2.051 41.167 1.00 35.44 189 ILE B N 1
ATOM 3082 C CA . ILE B 1 204 ? 20.435 2.087 39.729 1.00 36.77 189 ILE B CA 1
ATOM 3083 C C . ILE B 1 204 ? 21.956 1.869 39.647 1.00 37.81 189 ILE B C 1
ATOM 3084 O O . ILE B 1 204 ? 22.398 1.091 38.789 1.00 34.96 189 ILE B O 1
ATOM 3089 N N . LYS B 1 205 ? 22.717 2.553 40.509 1.00 39.09 190 LYS B N 1
ATOM 3090 C CA . LYS B 1 205 ? 24.190 2.422 40.649 1.00 41.53 190 LYS B CA 1
ATOM 3091 C C . LYS B 1 205 ? 24.569 0.966 40.960 1.00 39.79 190 LYS B C 1
ATOM 3092 O O . LYS B 1 205 ? 25.460 0.438 40.283 1.00 38.08 190 LYS B O 1
ATOM 3098 N N . ARG B 1 206 ? 23.909 0.332 41.928 1.00 41.18 191 ARG B N 1
ATOM 3099 C CA . ARG B 1 206 ? 24.158 -1.089 42.289 1.00 45.02 191 ARG B CA 1
ATOM 3100 C C . ARG B 1 206 ? 23.879 -1.988 41.074 1.00 45.59 191 ARG B C 1
ATOM 3101 O O . ARG B 1 206 ? 24.758 -2.780 40.694 1.00 46.02 191 ARG B O 1
ATOM 3109 N N . ARG B 1 207 ? 22.696 -1.858 40.471 1.00 42.54 192 ARG B N 1
ATOM 3110 C CA . ARG B 1 207 ? 22.166 -2.825 39.471 1.00 41.32 192 ARG B CA 1
ATOM 3111 C C . ARG B 1 207 ? 22.894 -2.703 38.130 1.00 41.05 192 ARG B C 1
ATOM 3112 O O . ARG B 1 207 ? 22.762 -3.657 37.332 1.00 44.11 192 ARG B O 1
ATOM 3120 N N . PHE B 1 208 ? 23.605 -1.599 37.867 1.00 37.39 193 PHE B N 1
ATOM 3121 C CA . PHE B 1 208 ? 24.223 -1.321 36.542 1.00 38.65 193 PHE B CA 1
ATOM 3122 C C . PHE B 1 208 ? 25.671 -0.873 36.683 1.00 37.76 193 PHE B C 1
ATOM 3123 O O . PHE B 1 208 ? 25.981 0.265 36.351 1.00 40.48 193 PHE B O 1
ATOM 3131 N N . PRO B 1 209 ? 26.589 -1.775 37.107 1.00 39.64 194 PRO B N 1
ATOM 3132 C CA . PRO B 1 209 ? 28.018 -1.458 37.221 1.00 39.93 194 PRO B CA 1
ATOM 3133 C C . PRO B 1 209 ? 28.746 -1.133 35.909 1.00 39.05 194 PRO B C 1
ATOM 3134 O O . PRO B 1 209 ? 29.841 -0.600 35.968 1.00 40.93 194 PRO B O 1
ATOM 3138 N N . LYS B 1 210 ? 28.167 -1.461 34.753 1.00 39.46 195 LYS B N 1
ATOM 3139 C CA . LYS B 1 210 ? 28.760 -1.059 33.444 1.00 39.53 195 LYS B CA 1
ATOM 3140 C C . LYS B 1 210 ? 28.501 0.438 33.222 1.00 38.16 195 LYS B C 1
ATOM 3141 O O . LYS B 1 210 ? 29.044 0.982 32.249 1.00 38.10 195 LYS B O 1
ATOM 3147 N N . GLY B 1 211 ? 27.726 1.085 34.102 1.00 34.87 196 GLY B N 1
ATOM 3148 C CA . GLY B 1 211 ? 27.451 2.529 34.014 1.00 34.62 196 GLY B CA 1
ATOM 3149 C C . GLY B 1 211 ? 26.369 2.808 32.987 1.00 33.50 196 GLY B C 1
ATOM 3150 O O . GLY B 1 211 ? 25.986 1.885 32.255 1.00 32.78 196 GLY B O 1
ATOM 3151 N N . TYR B 1 212 ? 25.897 4.046 32.947 1.00 33.30 197 TYR B N 1
ATOM 3152 C CA . TYR B 1 212 ? 24.708 4.489 32.185 1.00 33.09 197 TYR B CA 1
ATOM 3153 C C . TYR B 1 212 ? 24.878 5.970 31.864 1.00 29.77 197 TYR B C 1
ATOM 3154 O O . TYR B 1 212 ? 25.686 6.685 32.500 1.00 28.38 197 TYR B O 1
ATOM 3163 N N . ARG B 1 213 ? 24.139 6.405 30.858 1.00 27.00 198 ARG B N 1
ATOM 3164 C CA . ARG B 1 213 ? 24.148 7.802 30.382 1.00 27.99 198 ARG B CA 1
ATOM 3165 C C . ARG B 1 213 ? 22.714 8.311 30.466 1.00 28.64 198 ARG B C 1
ATOM 3166 O O . ARG B 1 213 ? 21.828 7.634 29.898 1.00 33.31 198 ARG B O 1
ATOM 3174 N N . ALA B 1 214 ? 22.485 9.421 31.175 1.00 27.45 199 ALA B N 1
ATOM 3175 C CA . ALA B 1 214 ? 21.188 10.138 31.147 1.00 26.11 199 ALA B CA 1
ATOM 3176 C C . ALA B 1 214 ? 21.173 11.030 29.908 1.00 23.92 199 ALA B C 1
ATOM 3177 O O . ALA B 1 214 ? 21.706 12.145 29.985 1.00 24.45 199 ALA B O 1
ATOM 3179 N N . VAL B 1 215 ? 20.657 10.526 28.789 1.00 21.04 200 VAL B N 1
ATOM 3180 C CA . VAL B 1 215 ? 20.556 11.334 27.539 1.00 22.44 200 VAL B CA 1
ATOM 3181 C C . VAL B 1 215 ? 19.414 12.323 27.767 1.00 21.52 200 VAL B C 1
ATOM 3182 O O . VAL B 1 215 ? 19.529 13.474 27.363 1.00 21.86 200 VAL B O 1
ATOM 3186 N N . LYS B 1 216 ? 18.367 11.873 28.453 1.00 23.43 201 LYS B N 1
ATOM 3187 C CA . LYS B 1 216 ? 17.251 12.714 28.935 1.00 22.57 201 LYS B CA 1
ATOM 3188 C C . LYS B 1 216 ? 16.824 12.160 30.294 1.00 24.89 201 LYS B C 1
ATOM 3189 O O . LYS B 1 216 ? 17.116 11.004 30.620 1.00 27.78 201 LYS B O 1
ATOM 3195 N N . PRO B 1 217 ? 16.149 12.954 31.149 1.00 24.62 202 PRO B N 1
ATOM 3196 C CA . PRO B 1 217 ? 15.639 12.443 32.428 1.00 24.82 202 PRO B CA 1
ATOM 3197 C C . PRO B 1 217 ? 14.919 11.082 32.347 1.00 23.78 202 PRO B C 1
ATOM 3198 O O . PRO B 1 217 ? 15.036 10.277 33.264 1.00 21.71 202 PRO B O 1
ATOM 3202 N N . TYR B 1 218 ? 14.229 10.832 31.230 1.00 21.57 203 TYR B N 1
ATOM 3203 C CA . TYR B 1 218 ? 13.434 9.608 30.966 1.00 21.35 203 TYR B CA 1
ATOM 3204 C C . TYR B 1 218 ? 14.173 8.632 30.032 1.00 21.96 203 TYR B C 1
ATOM 3205 O O . TYR B 1 218 ? 13.679 7.502 29.864 1.00 22.54 203 TYR B O 1
ATOM 3214 N N . LEU B 1 219 ? 15.287 9.043 29.413 1.00 22.83 204 LEU B N 1
ATOM 3215 C CA . LEU B 1 219 ? 16.018 8.197 28.435 1.00 23.89 204 LEU B CA 1
ATOM 3216 C C . LEU B 1 219 ? 17.405 7.898 28.998 1.00 24.37 204 LEU B C 1
ATOM 3217 O O . LEU B 1 219 ? 18.311 8.704 28.771 1.00 26.74 204 LEU B O 1
ATOM 3222 N N . ARG B 1 220 ? 17.555 6.747 29.659 1.00 25.12 205 ARG B N 1
ATOM 3223 C CA . ARG B 1 220 ? 18.838 6.329 30.284 1.00 25.34 205 ARG B CA 1
ATOM 3224 C C . ARG B 1 220 ? 19.338 5.073 29.575 1.00 23.11 205 ARG B C 1
ATOM 3225 O O . ARG B 1 220 ? 18.659 4.047 29.643 1.00 21.96 205 ARG B O 1
ATOM 3233 N N . LEU B 1 221 ? 20.477 5.189 28.903 1.00 23.32 206 LEU B N 1
ATOM 3234 C CA . LEU B 1 221 ? 21.073 4.094 28.107 1.00 24.59 206 LEU B CA 1
ATOM 3235 C C . LEU B 1 221 ? 22.177 3.437 28.917 1.00 25.54 206 LEU B C 1
ATOM 3236 O O . LEU B 1 221 ? 22.924 4.149 29.625 1.00 24.62 206 LEU B O 1
ATOM 3241 N N . THR B 1 222 ? 22.189 2.110 28.889 1.00 25.30 207 THR B N 1
ATOM 3242 C CA . THR B 1 222 ? 23.191 1.271 29.566 1.00 25.89 207 THR B CA 1
ATOM 3243 C C . THR B 1 222 ? 23.492 0.112 28.633 1.00 27.03 207 THR B C 1
ATOM 3244 O O . THR B 1 222 ? 22.583 -0.394 27.974 1.00 27.01 207 THR B O 1
ATOM 3248 N N . PRO B 1 223 ? 24.768 -0.323 28.574 1.00 26.72 208 PRO B N 1
ATOM 3249 C CA . PRO B 1 223 ? 25.143 -1.541 27.859 1.00 26.50 208 PRO B CA 1
ATOM 3250 C C . PRO B 1 223 ? 24.346 -2.728 28.409 1.00 24.89 208 PRO B C 1
ATOM 3251 O O . PRO B 1 223 ? 24.132 -2.797 29.611 1.00 25.88 208 PRO B O 1
ATOM 3255 N N . GLN B 1 224 ? 23.896 -3.624 27.537 1.00 25.58 209 GLN B N 1
ATOM 3256 C CA . GLN B 1 224 ? 23.107 -4.806 27.967 1.00 26.80 209 GLN B CA 1
ATOM 3257 C C . GLN B 1 224 ? 23.849 -5.466 29.131 1.00 27.85 209 GLN B C 1
ATOM 3258 O O . GLN B 1 224 ? 25.052 -5.723 29.040 1.00 25.55 209 GLN B O 1
ATOM 3264 N N . PRO B 1 225 ? 23.201 -5.681 30.295 1.00 29.45 210 PRO B N 1
ATOM 3265 C CA . PRO B 1 225 ? 23.848 -6.389 31.393 1.00 33.08 210 PRO B CA 1
ATOM 3266 C C . PRO B 1 225 ? 24.185 -7.802 30.892 1.00 39.61 210 PRO B C 1
ATOM 3267 O O . PRO B 1 225 ? 23.319 -8.403 30.287 1.00 36.17 210 PRO B O 1
ATOM 3271 N N . ASN B 1 226 ? 25.414 -8.285 31.123 1.00 47.64 211 ASN B N 1
ATOM 3272 C CA . ASN B 1 226 ? 25.904 -9.587 30.574 1.00 53.47 211 ASN B CA 1
ATOM 3273 C C . ASN B 1 226 ? 25.283 -10.757 31.357 1.00 49.44 211 ASN B C 1
ATOM 3274 O O . ASN B 1 226 ? 24.925 -10.669 32.529 1.00 53.17 211 ASN B O 1
#

Foldseek 3Di:
DADQADFQRFLDWDWFQWLVGIDTVLVNLQQFKEKEKEDAAAPQPLLLQLLVVQVCVVLCVVLRYAYEYEYQAASVSVNVSQVVSCPVSVGHRPHIYTHCVVCVSVRRNVVVQWMWMFIAHSRRGGRDIDIDGSVDRDDVVVVSQVSLQVSLVVVAQWHADPPDGPFAKTFGQQVDDPVVVVVVRQVQAWDCPDVRGIIGTRDD/DDFQDFLDWDWFAWLVGIDTPLVVLAQAKEKEKEDADAPQVLLLQLLVVQVCVVVCVVLRYAYEYEYQAANVSVNVSQVVSCVVSVGHRPHIYGHNVVCVSVVSVVCVVKMWMFIAHSVRGGRDIDIDDSVDRDDVVVVSQVSLQVVLVVVAQWHADPPRGPFAKTWRHQVPPPPVVCCVRAVQDWDCPDPRGIIGGRDD

Solvent-accessible surface area: 17985 Å² total

Sequence (404 aa):
GSHMLRLGDIAPDFEQDSSEGRIRLHEWLGDSWGVLFSHPADFTPVTTELGFTAKLKDQFAQRGVKVLALSVDPVDSHLKWIDDINETQDTRVNFPIIADADRKVSELYDLITVRSLFIIDPNKKVRLIITYPASTGRNFNEILRVIDSLQLTDEHKVATPANWEDGDEVVIVPSLKDEEEIKRRFPKGYRAVKPYLRLTPQPNLRLGDIAPDFEQDSSEGRIRLHEWLGDSWGVLFSHPADFTPVTTELGFTAKLKDQFAQRGVKVLALSVDPVDSHLKWIDDINETQDTRVNFPIIADADRKVSELYDLITVRSLFIIDPNKKVRLIITYPASTGRNFNEILRVIDSLQLTDEHKVATPANWEDGDEVVIVPSLKDEEEIKRRFPKGYRAVKPYLRLTPQPN

Organism: Pseudomonas aeruginosa (strain UCBPP-PA14) (NCBI:txid208963)

Nearest PDB structures (foldseek):
  7kuu-assembly1_B  TM=1.002E+00  e=3.584E-44  Pseudomonas aeruginosa UCBPP-PA14
  6p0w-assembly1_A-2  TM=9.927E-01  e=1.267E-41  Pseudomonas aeruginosa UCBPP-PA14
  5b6n-assembly2_C  TM=9.233E-01  e=5.822E-26  Homo sapiens
  2hyx-assembly1_B  TM=7.400E-01  e=2.556E-06  Mycobacterium tuberculosis H37Rv
  2hyx-assembly2_D  TM=7.122E-01  e=6.871E-06  Mycobacterium tuberculosis H37Rv

Radius of gyration: 22.12 Å; Cα contacts (8 Å, |Δi|>4): 817; chains: 2; bounding box: 48×61×62 Å

B-factor: mean 29.48, std 9.18, range [9.2, 80.22]

Secondary structure (DSSP, 8-state):
------TTSB----EE-BTTS-EEHHHHHTTSEEEEEE-SSSS----HHHHHHHHTHHHHHHTTEEEEEEESS-HHHHHHHHHHHHHHTTS---S-EEE-TT-HHHHHTT---EEEEEEE-TTSBEEEEEEEETTB---HHHHHHHHHHHHHHHHSSEEBPTT--TTS-EEE-TT---HHHHHHH-TT--EEEETTEEEEPPP-/--TTSB----EE-BTTS-EEHHHHHTTSEEEEEE-SSSS----HHHHHHHHTHHHHHHTTEEEEEEESS-HHHHHHHHHHHHHHTTS---SPEEE-TT-HHHHHTT---EEEEEEE-TT-BEEEEEEEETTB---HHHHHHHHHHHHHHHHSSEEB-TT--TTS-EEE-SS---HHHHHHH-TT--EEEETTEEEEPPP-